Protein AF-A0A6A5A5Z6-F1 (afdb_monomer_lite)

Secondary structure (DSSP, 8-state):
---HHHHHHHHHHHHHHHHHTT-HHHHHHHHHHHHHH-GGG--HHHHHHHHHHHHHHTTSHHHHHHHHHHHHH--S-HHHHHHHHGGGHHHHHT-SSHHHHHHHHHHHHHHGGGS-HHHHHHHHSSTTSGGGGGGT-HHHHHHHHHHHHHT--TTSHHHHHHHHHHTT-SSHHHHHHHHHHHHHHS-SSHHHHHHHHHTTT--GGGHHHHHHHHHHHHHHHHTTGGGS-HHHHHHHHHHHHHHHHHTTT-HHHHHHHHHHHHHHHHH-SS--PPPPHHHHHHHHHHHT-HHHHHHHHHHHHHH---HHHHHHHHHHHHHHHHHHT-HHHHHHHHHHH--SHHHHHHHHHHHTT-HHHHHHHHHHHHHHHTT-TTSS--HHHHHHHHHHHHHHHHHTT-HHHHHTT--GGGTTTPPTTHHHHHHHHHHHHHHHHT-HHHHHHHHTTTTS--HHHHHHHHHHHHH-HHHHHHHHHHTT-HHHHHHHHHHHHHHHHHHHHHS-HHHHHHHHHHHHHHHHHHHHHHHHHTTT-S-THHHHHHHTT----TTTS-HHHHHHHHHHHHHHHHHHHHHS-GGGTTT--HHHHHHTT-----SSS-----S--SSS---------

InterPro domains:
  IPR016024 Armadillo-type fold [SSF48371] (67-323)
  IPR045581 DNA-dependent protein kinase catalytic subunit, CC5 [PF19704] (20-223)

pLDDT: mean 75.98, std 14.39, range [22.41, 92.81]

Sequence (617 aa):
MPASTAFESGIDNCLQSFFQLDKPDRFLTCLKQLATHFPAIVSGSMLNRLASILPRILIQDTLSLHLLDIVHACHVDATTLFRVVRPHLPRLLSHHNPAVTLRLLDVLQKWWPHLTVDMHQVLLHGDAAVTVAFESSEPCRMKVLDFLLATTKGDVPNVQRIVLKALTDANADVRGKVASFWEAHLPSSCDDRLLALFGQLYHQETTDEWVRYAPTLWLSLSAVLPTLPSSIQTQVFGHFETLLESAQHNTLVVAALHQAYIGLLCQSKSSVTLLSPDIVGTSSISSRNLVTGQRILEELLIHSKDANVSTHAWNQLHHVLQMVENEPYLLALATRETTVPETSLAVEAQLKGDLVAALQHYKAAEAKYASMDKANVTILERQRWKSEQFHCLATLNRWDTLLDDVHPDRLWDQHEPFLEKHTKYFLEASIAIQDTSLLREFIDPILQPTRQQDTKLQYLVTRFPDLIACANMQLLQWSHAQAAVDEFYATCLHQWSSMPASHRLRQLQRLPNMVFLDDVLDVIKTHGGGATSSCVEKWKPIVPLVHQDSLDAWSTYHLIRNVGYESLVTATDEMKYGGRSIAQDMASIRVHVRGTCSCVLFPYSGLLGFDVWCGGG

Foldseek 3Di:
DPDPPVVLVVVVVVLVVCLVVVNLPVSLVSLLVCCQVPQANCDPVVLVSCLVCVVVQLVDPVSLLSVLSSLQSHPDQLQVSCVSCLVVQLVQLQDQDVVSNLSVLSSCLVNVVRYDPVSVCSCQDDSNHLLSNCVRDDVSVVSSCVSLLVVPPLVRLSSLVSLLVQCQDPDPVSNVVSVVSCVVVFDPDLLSNLVCLLPSNDDLVCLVSSLVVVLVSLVVSLVCLLVDDPVSLVSNLVSLLVCLVSCLQALSNLLSSLVSVLVSLVVDDADHDQHQLVSLLQSCQNNVVLVSSLSSLVSQCVHDPDPVSVLSSLLSNLQSVVVLVVLVVNLVSQCVNDPDPLSNQLSVCVVVVNLVSNLVSLVVVCVVCVVPPPDPQDPSNNLVSLLSNLVSCVLQVVLVVLLVVDDLVCLVVDGPPSSLRNVVSPLLSCLQVLVLPRLCVNVVVLPDDDPVSVVVLVVCLVRPLLSQLLSCLSNVVLVSSVVSLVVCVVCLVVCCVSHDPSVVVVSVLCPLLSVLSVVLSVCLVVLNPDPCVVVVVVNVVDADDPPPDDSVSRSSSLSSVVSSLVSSQVSHDCVVPPNDRSVVVVVVVDPDPDDDDDGPPDPPVPPDDDDDDDDDD

Organism: Aphanomyces astaci (NCBI:txid112090)

Structure (mmCIF, N/CA/C/O backbone):
data_AF-A0A6A5A5Z6-F1
#
_entry.id   AF-A0A6A5A5Z6-F1
#
loop_
_atom_site.group_PDB
_atom_site.id
_atom_site.type_symbol
_atom_site.label_atom_id
_atom_site.label_alt_id
_atom_site.label_comp_id
_atom_site.label_asym_id
_atom_site.label_entity_id
_atom_site.label_seq_id
_atom_site.pdbx_PDB_ins_code
_atom_site.Cartn_x
_atom_site.Cartn_y
_atom_site.Cartn_z
_atom_site.occupancy
_atom_site.B_iso_or_equiv
_atom_site.auth_seq_id
_atom_site.auth_comp_id
_atom_site.auth_asym_id
_atom_site.auth_atom_id
_atom_site.pdbx_PDB_model_num
ATOM 1 N N . MET A 1 1 ? 39.205 9.673 -63.929 1.00 34.69 1 MET A N 1
ATOM 2 C CA . MET A 1 1 ? 37.934 9.917 -64.643 1.00 34.69 1 MET A CA 1
ATOM 3 C C . MET A 1 1 ? 37.018 10.733 -63.739 1.00 34.69 1 MET A C 1
ATOM 5 O O . MET A 1 1 ? 36.724 10.245 -62.656 1.00 34.69 1 MET A O 1
ATOM 9 N N . PRO A 1 2 ? 36.628 11.964 -64.113 1.00 38.00 2 PRO A N 1
ATOM 10 C CA . PRO A 1 2 ? 35.774 12.832 -63.309 1.00 38.00 2 PRO A CA 1
ATOM 11 C C . PRO A 1 2 ? 34.322 12.717 -63.799 1.00 38.00 2 PRO A C 1
ATOM 13 O O . PRO A 1 2 ? 33.946 13.349 -64.780 1.00 38.00 2 PRO A O 1
ATOM 16 N N . ALA A 1 3 ? 33.522 11.869 -63.154 1.00 43.34 3 ALA A N 1
ATOM 17 C CA . ALA A 1 3 ? 32.098 11.700 -63.469 1.00 43.34 3 ALA A CA 1
ATOM 18 C C . ALA A 1 3 ? 31.182 11.768 -62.228 1.00 43.34 3 ALA A C 1
ATOM 20 O O . ALA A 1 3 ? 29.986 11.533 -62.355 1.00 43.34 3 ALA A O 1
ATOM 21 N N . SER A 1 4 ? 31.699 12.089 -61.031 1.00 54.69 4 SER A N 1
ATOM 22 C CA . SER A 1 4 ? 30.910 11.940 -59.794 1.00 54.69 4 SER A CA 1
ATOM 23 C C . SER A 1 4 ? 29.992 13.129 -59.469 1.00 54.69 4 SER A C 1
ATOM 25 O O . SER A 1 4 ? 28.886 12.920 -58.990 1.00 54.69 4 SER A O 1
ATOM 27 N N . THR 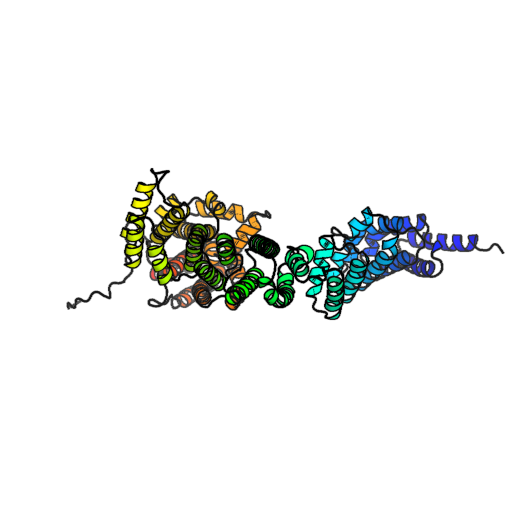A 1 5 ? 30.349 14.372 -59.811 1.00 58.94 5 THR A N 1
ATOM 28 C CA . THR A 1 5 ? 29.618 15.558 -59.307 1.00 58.94 5 THR A CA 1
ATOM 29 C C . THR A 1 5 ? 28.295 15.864 -60.026 1.00 58.94 5 THR A C 1
ATOM 31 O O . THR A 1 5 ? 27.352 16.365 -59.412 1.00 58.94 5 THR A O 1
ATOM 34 N N . ALA A 1 6 ? 28.179 15.561 -61.324 1.00 66.38 6 ALA A N 1
ATOM 35 C CA . ALA A 1 6 ? 26.956 15.813 -62.101 1.00 66.38 6 ALA A CA 1
ATOM 36 C C . ALA A 1 6 ? 25.832 14.809 -61.784 1.00 66.38 6 ALA A C 1
ATOM 38 O O . ALA A 1 6 ? 24.654 15.157 -61.794 1.00 66.38 6 ALA A O 1
ATOM 39 N N . PHE A 1 7 ? 26.200 13.563 -61.479 1.00 74.50 7 PHE A N 1
ATOM 40 C CA . PHE A 1 7 ? 25.252 12.525 -61.086 1.00 74.50 7 PHE A CA 1
ATOM 41 C C . PHE A 1 7 ? 24.758 12.730 -59.648 1.00 74.50 7 PHE A C 1
ATOM 43 O O . PHE A 1 7 ? 23.553 12.694 -59.410 1.00 74.50 7 PHE A O 1
ATOM 50 N N . GLU A 1 8 ? 25.664 13.042 -58.715 1.00 71.94 8 GLU A N 1
ATOM 51 C CA . GLU A 1 8 ? 25.327 13.377 -57.322 1.00 71.94 8 GLU A CA 1
ATOM 52 C C . GLU A 1 8 ? 24.385 14.589 -57.243 1.00 71.94 8 GLU A C 1
ATOM 54 O O . GLU A 1 8 ? 23.327 14.513 -56.620 1.00 71.94 8 GLU A O 1
ATOM 59 N N . SER A 1 9 ? 24.692 15.671 -57.967 1.00 73.44 9 SER A N 1
ATOM 60 C CA . SER A 1 9 ? 23.818 16.855 -58.024 1.00 73.44 9 SER A CA 1
ATOM 61 C C . SER A 1 9 ? 22.462 16.581 -58.690 1.00 73.44 9 SER A C 1
ATOM 63 O O . SER A 1 9 ? 21.449 17.155 -58.285 1.00 73.44 9 SER A O 1
ATOM 65 N N . GLY A 1 10 ? 22.403 15.675 -59.672 1.00 77.44 10 GLY A N 1
ATOM 66 C CA . GLY A 1 10 ? 21.148 15.207 -60.266 1.00 77.44 10 GLY A CA 1
ATOM 67 C C . GLY A 1 10 ? 20.265 14.442 -59.273 1.00 77.44 10 GLY A C 1
ATOM 68 O O . GLY A 1 10 ? 19.056 14.679 -59.215 1.00 77.44 10 GLY A O 1
ATOM 69 N N . ILE A 1 11 ? 20.866 13.568 -58.459 1.00 79.69 11 ILE A N 1
ATOM 70 C CA . ILE A 1 11 ? 20.167 12.830 -57.397 1.00 79.69 11 ILE A CA 1
ATOM 71 C C . ILE A 1 11 ? 19.666 13.787 -56.315 1.00 79.69 11 ILE A C 1
ATOM 73 O O . ILE A 1 11 ? 18.495 13.707 -55.937 1.00 79.69 11 ILE A O 1
ATOM 77 N N . ASP A 1 12 ? 20.506 14.719 -55.863 1.00 77.62 12 ASP A N 1
ATOM 78 C CA . ASP A 1 12 ? 20.111 15.722 -54.877 1.00 77.62 12 ASP A CA 1
ATOM 79 C C . ASP A 1 12 ? 18.915 16.530 -55.380 1.00 77.62 12 ASP A C 1
ATOM 81 O O . ASP A 1 12 ? 17.903 16.608 -54.689 1.00 77.62 12 ASP A O 1
ATOM 85 N N . ASN A 1 13 ? 18.950 17.042 -56.614 1.00 78.31 13 ASN A N 1
ATOM 86 C CA . ASN A 1 13 ? 17.828 17.779 -57.205 1.00 78.31 13 ASN A CA 1
ATOM 87 C C . ASN A 1 13 ? 16.533 16.948 -57.266 1.00 78.31 13 ASN A C 1
ATOM 89 O O . ASN A 1 13 ? 15.445 17.470 -57.008 1.00 78.31 13 ASN A O 1
ATOM 93 N N . CYS A 1 14 ? 16.633 15.645 -57.542 1.00 80.25 14 CYS A N 1
ATOM 94 C CA . CYS A 1 14 ? 15.486 14.739 -57.532 1.00 80.25 14 CYS A CA 1
ATOM 95 C C . CYS A 1 14 ? 14.907 14.569 -56.116 1.00 80.25 14 CYS A C 1
ATOM 97 O O . CYS A 1 14 ? 13.699 14.730 -55.918 1.00 80.25 14 CYS A O 1
ATOM 99 N N . LEU A 1 15 ? 15.758 14.352 -55.109 1.00 79.88 15 LEU A N 1
ATOM 100 C CA . LEU A 1 15 ? 15.352 14.293 -53.701 1.00 79.88 15 LEU A CA 1
ATOM 101 C C . LEU A 1 15 ? 14.712 15.610 -53.237 1.00 79.88 15 LEU A C 1
ATOM 103 O O . LEU A 1 15 ? 13.686 15.596 -52.554 1.00 79.88 15 LEU A O 1
ATOM 107 N N . GLN A 1 16 ? 15.257 16.755 -53.661 1.00 79.56 16 GLN A N 1
ATOM 108 C CA . GLN A 1 16 ? 14.669 18.062 -53.372 1.00 79.56 16 GLN A CA 1
ATOM 109 C C . GLN A 1 16 ? 13.277 18.219 -53.994 1.00 79.56 16 GLN A C 1
ATOM 111 O O . GLN A 1 16 ? 12.382 18.744 -53.333 1.00 79.56 16 GLN A O 1
ATOM 116 N N . SER A 1 17 ? 13.070 17.729 -55.220 1.00 79.06 17 SER A N 1
ATOM 117 C CA . SER A 1 17 ? 11.759 17.773 -55.879 1.00 79.06 17 SER A CA 1
ATOM 118 C C . SER A 1 17 ? 10.710 16.933 -55.140 1.00 79.06 17 SER A C 1
ATOM 120 O O . SER A 1 17 ? 9.582 17.382 -54.950 1.00 79.06 17 SER A O 1
ATOM 122 N N . PHE A 1 18 ? 11.079 15.750 -54.631 1.00 79.31 18 PHE A N 1
ATOM 123 C CA . PHE A 1 18 ? 10.162 14.921 -53.842 1.00 79.31 18 PHE A CA 1
ATOM 124 C C . PHE A 1 18 ? 9.795 15.558 -52.502 1.00 79.31 18 PHE A C 1
ATOM 126 O O . PHE A 1 18 ? 8.648 15.438 -52.071 1.00 79.31 18 PHE A O 1
ATOM 133 N N . PHE A 1 19 ? 10.735 16.274 -51.883 1.00 76.12 19 PHE A N 1
ATOM 134 C CA . PHE A 1 19 ? 10.476 17.051 -50.674 1.00 76.12 19 PHE A CA 1
ATOM 135 C C . PHE A 1 19 ? 9.519 18.228 -50.938 1.00 76.12 19 PHE A C 1
ATOM 137 O O . PHE A 1 19 ? 8.579 18.440 -50.180 1.00 76.12 19 PHE A O 1
ATOM 144 N N . GLN A 1 20 ? 9.709 18.965 -52.039 1.00 74.19 20 GLN A N 1
ATOM 145 C CA . GLN A 1 20 ? 8.858 20.107 -52.413 1.00 74.19 20 GLN A CA 1
ATOM 146 C C . GLN A 1 20 ? 7.424 19.709 -52.788 1.00 74.19 20 GLN A C 1
ATOM 148 O O . GLN A 1 20 ? 6.509 20.514 -52.651 1.00 74.19 20 GLN A O 1
ATOM 153 N N . LEU A 1 21 ? 7.221 18.470 -53.240 1.00 73.38 21 LEU A N 1
ATOM 154 C CA . LEU A 1 21 ? 5.906 17.926 -53.587 1.00 73.38 21 LEU A CA 1
ATOM 155 C C . LEU A 1 21 ? 5.114 17.394 -52.373 1.00 73.38 21 LEU A C 1
ATOM 157 O O . LEU A 1 21 ? 4.084 16.758 -52.585 1.00 73.38 21 LEU A O 1
ATOM 161 N N . ASP A 1 22 ? 5.597 17.610 -51.141 1.00 70.00 22 ASP A N 1
ATOM 162 C CA . ASP A 1 22 ? 5.012 17.135 -49.869 1.00 70.00 22 ASP A CA 1
ATOM 163 C C . ASP A 1 22 ? 4.700 15.624 -49.876 1.00 70.00 22 ASP A C 1
ATOM 165 O O . ASP A 1 22 ? 3.673 15.159 -49.386 1.00 70.00 22 ASP A O 1
ATOM 169 N N . LYS A 1 23 ? 5.599 14.829 -50.480 1.00 75.81 23 LYS A N 1
ATOM 170 C CA . LYS A 1 23 ? 5.520 13.357 -50.532 1.00 75.81 23 LYS A CA 1
ATOM 171 C C . LYS A 1 23 ? 6.617 12.734 -49.659 1.00 75.81 23 LYS A C 1
ATOM 173 O O . LYS A 1 23 ? 7.585 12.192 -50.211 1.00 75.81 23 LYS A O 1
ATOM 178 N N . PRO A 1 24 ? 6.490 12.792 -48.317 1.00 75.50 24 PRO A N 1
ATOM 179 C CA . PRO A 1 24 ? 7.527 12.323 -47.395 1.00 75.50 24 PRO A CA 1
ATOM 180 C C . PRO A 1 24 ? 7.873 10.841 -47.602 1.00 75.50 24 PRO A C 1
ATOM 182 O O . PRO A 1 24 ? 9.040 10.474 -47.500 1.00 75.50 24 PRO A O 1
ATOM 185 N N . ASP A 1 25 ? 6.908 10.010 -48.001 1.00 80.69 25 ASP A N 1
ATOM 186 C CA . ASP A 1 25 ? 7.094 8.564 -48.185 1.00 80.69 25 ASP A CA 1
ATOM 187 C C . ASP A 1 25 ? 8.090 8.232 -49.297 1.00 80.69 25 ASP A C 1
ATOM 189 O O . ASP A 1 25 ? 8.999 7.416 -49.124 1.00 80.69 25 ASP A O 1
ATOM 193 N N . ARG A 1 26 ? 7.932 8.883 -50.457 1.00 82.62 26 ARG A N 1
ATOM 194 C CA . ARG A 1 26 ? 8.801 8.669 -51.624 1.00 82.62 26 ARG A CA 1
ATOM 195 C C . ARG A 1 26 ? 10.190 9.225 -51.363 1.00 82.62 26 ARG A C 1
ATOM 197 O O . ARG A 1 26 ? 11.176 8.574 -51.689 1.00 82.62 26 ARG A O 1
ATOM 204 N N . PHE A 1 27 ? 10.250 10.398 -50.736 1.00 84.94 27 PHE A N 1
ATOM 205 C CA . PHE A 1 27 ? 11.502 11.015 -50.327 1.00 84.94 27 PHE A CA 1
ATOM 206 C C . PHE A 1 27 ? 12.292 10.105 -49.373 1.00 84.94 27 PHE A C 1
ATOM 208 O O . PHE A 1 27 ? 13.436 9.769 -49.672 1.00 84.94 27 PHE A O 1
ATOM 215 N N . LEU A 1 28 ? 11.675 9.632 -48.283 1.00 84.62 28 LEU A N 1
ATOM 216 C CA . LEU A 1 28 ? 12.331 8.763 -47.302 1.00 84.62 28 LEU A CA 1
ATOM 217 C C . LEU A 1 28 ? 12.716 7.400 -47.870 1.00 84.62 28 LEU A C 1
ATOM 219 O O . LEU A 1 28 ? 13.795 6.901 -47.573 1.00 84.62 28 LEU A O 1
ATOM 223 N N . THR A 1 29 ? 11.859 6.792 -48.690 1.00 85.75 29 THR A N 1
ATOM 224 C CA . THR A 1 29 ? 12.148 5.473 -49.269 1.00 85.75 29 THR A CA 1
ATOM 225 C C . THR A 1 29 ? 13.350 5.544 -50.210 1.00 85.75 29 THR A C 1
ATOM 227 O O . THR A 1 29 ? 14.257 4.719 -50.104 1.00 85.75 29 THR A O 1
ATOM 230 N N . CYS A 1 30 ? 13.406 6.556 -51.081 1.00 84.00 30 CYS A N 1
ATOM 231 C CA . CYS A 1 30 ? 14.556 6.780 -51.956 1.00 84.00 30 CYS A CA 1
ATOM 232 C C . CYS A 1 30 ? 15.814 7.118 -51.149 1.00 84.00 30 CYS A C 1
ATOM 234 O O . CYS A 1 30 ? 16.873 6.545 -51.397 1.00 84.00 30 CYS A O 1
ATOM 236 N N . LEU A 1 31 ? 15.698 8.003 -50.154 1.00 84.81 31 LEU A N 1
ATOM 237 C CA . LEU A 1 31 ? 16.828 8.396 -49.319 1.00 84.81 31 LEU A CA 1
ATOM 238 C C . LEU A 1 31 ? 17.382 7.219 -48.508 1.00 84.81 31 LEU A C 1
ATOM 240 O O . LEU A 1 31 ? 18.595 7.102 -48.396 1.00 84.81 31 LEU A O 1
ATOM 244 N N . LYS A 1 32 ? 16.533 6.314 -48.007 1.00 86.62 32 LYS A N 1
ATOM 245 C CA . LYS A 1 32 ? 16.959 5.071 -47.347 1.00 86.62 32 LYS A CA 1
ATOM 246 C C . LYS A 1 32 ? 17.814 4.212 -48.270 1.00 86.62 32 LYS A C 1
ATOM 248 O O . LYS A 1 32 ? 18.922 3.857 -47.890 1.00 86.62 32 LYS A O 1
ATOM 253 N N . GLN A 1 33 ? 17.314 3.902 -49.467 1.00 86.06 33 GLN A N 1
ATOM 254 C CA . GLN A 1 33 ? 18.029 3.050 -50.427 1.00 86.06 33 GLN A CA 1
ATOM 255 C C . GLN A 1 33 ? 19.358 3.675 -50.869 1.00 86.06 33 GLN A C 1
ATOM 257 O O . GLN A 1 33 ? 20.347 2.978 -51.084 1.00 86.06 33 GLN A O 1
ATOM 262 N N . LEU A 1 34 ? 19.404 5.003 -50.980 1.00 84.62 34 LEU A N 1
ATOM 263 C CA . LEU A 1 34 ? 20.636 5.716 -51.297 1.00 84.62 34 LEU A CA 1
ATOM 264 C C . LEU A 1 34 ? 21.600 5.727 -50.108 1.00 84.62 34 LEU A C 1
ATOM 266 O O . LEU A 1 34 ? 22.771 5.411 -50.282 1.00 84.62 34 LEU A O 1
ATOM 270 N N . ALA A 1 35 ? 21.122 6.015 -48.897 1.00 84.25 35 ALA A N 1
ATOM 271 C CA . ALA A 1 35 ? 21.946 6.076 -47.693 1.00 84.25 35 ALA A CA 1
ATOM 272 C C . ALA A 1 35 ? 22.563 4.718 -47.319 1.00 84.25 35 ALA A C 1
ATOM 274 O O . ALA A 1 35 ? 23.659 4.693 -46.769 1.00 84.25 35 ALA A O 1
ATOM 275 N N . THR A 1 36 ? 21.912 3.593 -47.640 1.00 82.44 36 THR A N 1
ATOM 276 C CA . THR A 1 36 ? 22.472 2.251 -47.398 1.00 82.44 36 THR A CA 1
ATOM 277 C C . THR A 1 36 ? 23.678 1.929 -48.278 1.00 82.44 36 THR A C 1
ATOM 279 O O . THR A 1 36 ? 24.550 1.178 -47.850 1.00 82.44 36 THR A O 1
ATOM 282 N N . HIS A 1 37 ? 23.748 2.484 -49.493 1.00 83.56 37 HIS A N 1
ATOM 283 C CA . HIS A 1 37 ? 24.842 2.231 -50.440 1.00 83.56 37 HIS A CA 1
ATOM 284 C C . HIS A 1 37 ? 25.853 3.381 -50.526 1.00 83.56 37 HIS A C 1
ATOM 286 O O . HIS A 1 37 ? 27.025 3.151 -50.813 1.00 83.56 37 HIS A O 1
ATOM 292 N N . PHE A 1 38 ? 25.415 4.611 -50.261 1.00 83.06 38 PHE A N 1
ATOM 293 C CA . PHE A 1 38 ? 26.230 5.820 -50.293 1.00 83.06 38 PHE A CA 1
ATOM 294 C C . PHE A 1 38 ? 25.872 6.743 -49.111 1.00 83.06 38 PHE A C 1
ATOM 296 O O . PHE A 1 38 ? 25.134 7.719 -49.269 1.00 83.06 38 PHE A O 1
ATOM 303 N N . PRO A 1 39 ? 26.397 6.472 -47.900 1.00 79.38 39 PRO A N 1
ATOM 304 C CA . PRO A 1 39 ? 25.975 7.185 -46.694 1.00 79.38 39 PRO A CA 1
ATOM 305 C C . PRO A 1 39 ? 26.390 8.663 -46.643 1.00 79.38 39 PRO A C 1
ATOM 307 O O . PRO A 1 39 ? 25.839 9.429 -45.853 1.00 79.38 39 PRO A O 1
ATOM 310 N N . ALA A 1 40 ? 27.338 9.080 -47.492 1.00 79.19 40 ALA A N 1
ATOM 311 C CA . ALA A 1 40 ? 27.779 10.469 -47.627 1.00 79.19 40 ALA A CA 1
ATOM 312 C C . ALA A 1 40 ? 26.714 11.396 -48.251 1.00 79.19 40 ALA A C 1
ATOM 314 O O . ALA A 1 40 ? 26.849 12.615 -48.166 1.00 79.19 40 ALA A O 1
ATOM 315 N N . ILE A 1 41 ? 25.634 10.841 -48.822 1.00 79.00 41 ILE A N 1
ATOM 316 C CA . ILE A 1 41 ? 24.512 11.623 -49.367 1.00 79.00 41 ILE A CA 1
ATOM 317 C C . ILE A 1 41 ? 23.749 12.410 -48.293 1.00 79.00 41 ILE A C 1
ATOM 319 O O . ILE A 1 41 ? 23.132 13.439 -48.572 1.00 79.00 41 ILE A O 1
ATOM 323 N N . VAL A 1 42 ? 23.790 11.945 -47.041 1.00 79.06 42 VAL A N 1
ATOM 324 C CA . VAL A 1 42 ? 23.137 12.618 -45.915 1.00 79.06 42 VAL A CA 1
ATOM 325 C C . VAL A 1 42 ? 24.036 13.758 -45.435 1.00 79.06 42 VAL A C 1
ATOM 327 O O . VAL A 1 42 ? 24.767 13.643 -44.455 1.00 79.06 42 VAL A O 1
ATOM 330 N N . SER A 1 43 ? 23.993 14.873 -46.159 1.00 78.44 43 SER A N 1
ATOM 331 C CA . SER A 1 43 ? 24.678 16.113 -45.792 1.00 78.44 43 SER A CA 1
ATOM 332 C C . SER A 1 43 ? 23.911 16.893 -44.711 1.00 78.44 43 SER A C 1
ATOM 334 O O . SER A 1 43 ? 22.738 16.629 -44.434 1.00 78.44 43 SER A O 1
ATOM 336 N N . GLY A 1 44 ? 24.543 17.909 -44.111 1.00 75.81 44 GLY A N 1
ATOM 337 C CA . GLY A 1 44 ? 23.898 18.754 -43.093 1.00 75.81 44 GLY A CA 1
ATOM 338 C C . GLY A 1 44 ? 22.618 19.451 -43.582 1.00 75.81 44 GLY A C 1
ATOM 339 O O . GLY A 1 44 ? 21.670 19.622 -42.817 1.00 75.81 44 GLY A O 1
ATOM 340 N N . SER A 1 45 ? 22.535 19.793 -44.872 1.00 77.88 45 SER A N 1
ATOM 341 C CA . SER A 1 45 ? 21.321 20.371 -45.464 1.00 77.88 45 SER A CA 1
ATOM 342 C C . SER A 1 45 ? 20.193 19.339 -45.595 1.00 77.88 45 SER A C 1
ATOM 344 O O . SER A 1 45 ? 19.034 19.667 -45.338 1.00 77.88 45 SER A O 1
ATOM 346 N N . MET A 1 46 ? 20.523 18.087 -45.930 1.00 80.94 46 MET A N 1
ATOM 347 C CA . MET A 1 46 ? 19.574 16.971 -45.981 1.00 80.94 46 MET A CA 1
ATOM 348 C C . MET A 1 46 ? 19.055 16.615 -44.582 1.00 80.94 46 MET A C 1
ATOM 350 O O . MET A 1 46 ? 17.869 16.355 -44.401 1.00 80.94 46 MET A O 1
ATOM 354 N N . LEU A 1 47 ? 19.923 16.685 -43.573 1.00 82.00 47 LEU A N 1
ATOM 355 C CA . LEU A 1 47 ? 19.581 16.457 -42.170 1.00 82.00 47 LEU A CA 1
ATOM 356 C C . LEU A 1 47 ? 18.638 17.536 -41.611 1.00 82.00 47 LEU A C 1
ATOM 358 O O . LEU A 1 47 ? 17.674 17.200 -40.928 1.00 82.00 47 LEU A O 1
ATOM 362 N N . ASN A 1 48 ? 18.825 18.808 -41.976 1.00 82.69 48 ASN A N 1
ATOM 363 C CA . ASN A 1 48 ? 17.877 19.878 -41.634 1.00 82.69 48 ASN A CA 1
ATOM 364 C C . ASN A 1 48 ? 16.506 19.683 -42.301 1.00 82.69 48 ASN A C 1
ATOM 366 O O . ASN A 1 48 ? 15.473 19.958 -41.690 1.00 82.69 48 ASN A O 1
ATOM 370 N N . ARG A 1 49 ? 16.482 19.185 -43.546 1.00 83.44 49 ARG A N 1
ATOM 371 C CA . ARG A 1 49 ? 15.231 18.822 -44.232 1.00 83.44 49 ARG A CA 1
ATOM 372 C C . ARG A 1 49 ? 14.543 17.644 -43.558 1.00 83.44 49 ARG A C 1
ATOM 374 O O . ARG A 1 49 ? 13.333 17.681 -43.415 1.00 83.44 49 ARG A O 1
ATOM 381 N N . LEU A 1 50 ? 15.292 16.631 -43.121 1.00 83.12 50 LEU A N 1
ATOM 382 C CA . LEU A 1 50 ? 14.744 15.526 -42.335 1.00 83.12 50 LEU A CA 1
ATOM 383 C C . LEU A 1 50 ? 14.156 16.032 -41.015 1.00 83.12 50 LEU A C 1
ATOM 385 O O . LEU A 1 50 ? 13.016 15.702 -40.705 1.00 83.12 50 LEU A O 1
ATOM 389 N N . ALA A 1 51 ? 14.886 16.882 -40.288 1.00 84.06 51 ALA A N 1
ATOM 390 C CA . ALA A 1 51 ? 14.452 17.442 -39.010 1.00 84.06 51 ALA A CA 1
ATOM 391 C C . ALA A 1 51 ? 13.102 18.177 -39.102 1.00 84.06 51 ALA A C 1
ATOM 393 O O . ALA A 1 51 ? 12.267 18.034 -38.212 1.00 84.06 51 ALA A O 1
ATOM 394 N N . SER A 1 52 ? 12.847 18.912 -40.191 1.00 84.81 52 SER A N 1
ATOM 395 C CA . SER A 1 52 ? 11.597 19.668 -40.358 1.00 84.81 52 SER A CA 1
ATOM 396 C C . SER A 1 52 ? 10.361 18.794 -40.605 1.00 84.81 52 SER A C 1
ATOM 398 O O . SER A 1 52 ? 9.242 19.234 -40.340 1.00 84.81 52 SER A O 1
ATOM 400 N N . ILE A 1 53 ? 10.543 17.553 -41.065 1.00 85.06 53 ILE A N 1
ATOM 401 C CA . ILE A 1 53 ? 9.448 16.614 -41.359 1.00 85.06 53 ILE A CA 1
ATOM 402 C C . ILE A 1 53 ? 9.267 15.529 -40.283 1.00 85.06 53 ILE A C 1
ATOM 404 O O . ILE A 1 53 ? 8.251 14.829 -40.299 1.00 85.06 53 ILE A O 1
ATOM 408 N N . LEU A 1 54 ? 10.186 15.427 -39.309 1.00 83.75 54 LEU A N 1
ATOM 409 C CA . LEU A 1 54 ? 10.149 14.431 -38.226 1.00 83.75 54 LEU A CA 1
ATOM 410 C C . LEU A 1 54 ? 8.793 14.334 -37.508 1.00 83.75 54 LEU A C 1
ATOM 412 O O . LEU A 1 54 ? 8.268 13.224 -37.424 1.00 83.75 54 LEU A O 1
ATOM 416 N N . PRO A 1 55 ? 8.152 15.430 -37.050 1.00 81.44 55 PRO A N 1
ATOM 417 C CA . PRO A 1 55 ? 6.905 15.315 -36.289 1.00 81.44 55 PRO A CA 1
ATOM 418 C C . PRO A 1 55 ? 5.768 14.630 -37.063 1.00 81.44 55 PRO A C 1
ATOM 420 O O . PRO A 1 55 ? 4.927 13.967 -36.454 1.00 81.44 55 PRO A O 1
ATOM 423 N N . ARG A 1 56 ? 5.757 14.781 -38.398 1.00 82.12 56 ARG A N 1
ATOM 424 C CA . ARG A 1 56 ? 4.756 14.195 -39.304 1.00 82.12 56 ARG A CA 1
ATOM 425 C C . ARG A 1 56 ? 5.047 12.721 -39.589 1.00 82.12 56 ARG A C 1
ATOM 427 O O . ARG A 1 56 ? 4.137 11.901 -39.591 1.00 82.12 56 ARG A O 1
ATOM 434 N N . ILE A 1 57 ? 6.318 12.389 -39.801 1.00 83.69 57 ILE A N 1
ATOM 435 C CA . ILE A 1 57 ? 6.782 11.038 -40.146 1.00 83.69 57 ILE A CA 1
ATOM 436 C C . ILE A 1 57 ? 6.664 10.067 -38.978 1.00 83.69 57 ILE A C 1
ATOM 438 O O . ILE A 1 57 ? 6.275 8.920 -39.172 1.00 83.69 57 ILE A O 1
ATOM 442 N N . LEU A 1 58 ? 6.945 10.540 -37.765 1.00 81.19 58 LEU A N 1
ATOM 443 C CA . LEU A 1 58 ? 6.964 9.721 -36.551 1.00 81.19 58 LEU A CA 1
ATOM 444 C C . LEU A 1 58 ? 5.574 9.220 -36.108 1.00 81.19 58 LEU A C 1
ATOM 446 O O . LEU A 1 58 ? 5.445 8.585 -35.065 1.00 81.19 58 LEU A O 1
ATOM 450 N N . ILE A 1 59 ? 4.514 9.556 -36.855 1.00 79.56 59 ILE A N 1
ATOM 451 C CA . ILE A 1 59 ? 3.162 8.990 -36.699 1.00 79.56 59 ILE A CA 1
ATOM 452 C C . ILE A 1 59 ? 3.053 7.636 -37.408 1.00 79.56 59 ILE A C 1
ATOM 454 O O . ILE A 1 59 ? 2.231 6.815 -37.021 1.00 79.56 59 ILE A O 1
ATOM 458 N N . GLN A 1 60 ? 3.861 7.404 -38.443 1.00 84.50 60 GLN A N 1
ATOM 459 C CA . GLN A 1 60 ? 3.758 6.223 -39.288 1.00 84.50 60 GLN A CA 1
ATOM 460 C C . GLN A 1 60 ? 4.917 5.259 -39.021 1.00 84.50 60 GLN A C 1
ATOM 462 O O . GLN A 1 60 ? 6.089 5.624 -39.146 1.00 84.50 60 GLN A O 1
ATOM 467 N N . ASP A 1 61 ? 4.590 4.004 -38.719 1.00 85.94 61 ASP A N 1
ATOM 468 C CA . ASP A 1 61 ? 5.546 2.939 -38.398 1.00 85.94 61 ASP A CA 1
ATOM 469 C C . ASP A 1 61 ? 6.627 2.752 -39.472 1.00 85.94 61 ASP A C 1
ATOM 471 O O . ASP A 1 61 ? 7.824 2.735 -39.182 1.00 85.94 61 ASP A O 1
ATOM 475 N N . THR A 1 62 ? 6.212 2.633 -40.735 1.00 86.19 62 THR A N 1
ATOM 476 C CA . THR A 1 62 ? 7.104 2.343 -41.868 1.00 86.19 62 THR A CA 1
ATOM 477 C C . THR A 1 62 ? 8.093 3.475 -42.113 1.00 86.19 62 THR A C 1
ATOM 479 O O . THR A 1 62 ? 9.284 3.235 -42.318 1.00 86.19 62 THR A O 1
ATOM 482 N N . LEU A 1 63 ? 7.623 4.720 -42.047 1.00 86.00 63 LEU A N 1
ATOM 483 C CA . LEU A 1 63 ? 8.466 5.894 -42.233 1.00 86.00 63 LEU A CA 1
ATOM 484 C C . LEU A 1 63 ? 9.407 6.114 -41.049 1.00 86.00 63 LEU A C 1
ATOM 486 O O . LEU A 1 63 ? 10.549 6.523 -41.252 1.00 86.00 63 LEU A O 1
ATOM 490 N N . SER A 1 64 ? 8.955 5.802 -39.833 1.00 87.25 64 SER A N 1
ATOM 491 C CA . SER A 1 64 ? 9.794 5.834 -38.632 1.00 87.25 64 SER A CA 1
ATOM 492 C C . SER A 1 64 ? 10.946 4.832 -38.745 1.00 87.25 64 SER A C 1
ATOM 494 O O . SER A 1 64 ? 12.094 5.187 -38.490 1.00 87.25 64 SER A O 1
ATOM 496 N N . LEU A 1 65 ? 10.679 3.611 -39.225 1.00 87.00 65 LEU A N 1
ATOM 497 C CA . LEU A 1 65 ? 11.725 2.624 -39.520 1.00 87.00 65 LEU A CA 1
ATOM 498 C C . LEU A 1 65 ? 12.683 3.108 -40.612 1.00 87.00 65 LEU A C 1
ATOM 500 O O . LEU A 1 65 ? 13.896 2.986 -40.463 1.00 87.00 65 LEU A O 1
ATOM 504 N N . HIS A 1 66 ? 12.160 3.694 -41.693 1.00 87.69 66 HIS A N 1
ATOM 505 C CA . HIS A 1 66 ? 12.995 4.228 -42.770 1.00 87.69 66 HIS A CA 1
ATOM 506 C C . HIS A 1 66 ? 13.919 5.344 -42.294 1.00 87.69 66 HIS A C 1
ATOM 508 O O . HIS A 1 66 ? 15.095 5.358 -42.650 1.00 87.69 66 HIS A O 1
ATOM 514 N N . LEU A 1 67 ? 13.406 6.247 -41.460 1.00 88.81 67 LEU A N 1
ATOM 515 C CA . LEU A 1 67 ? 14.207 7.273 -40.813 1.00 88.81 67 LEU A CA 1
ATOM 516 C C . LEU A 1 67 ? 15.325 6.646 -39.974 1.00 88.81 67 LEU A C 1
ATOM 518 O O . LEU A 1 67 ? 16.483 7.021 -40.140 1.00 88.81 67 LEU A O 1
ATOM 522 N N . LEU A 1 68 ? 14.997 5.698 -39.093 1.00 88.31 68 LEU A N 1
ATOM 523 C CA . LEU A 1 68 ? 15.986 5.055 -38.228 1.00 88.31 68 LEU A CA 1
ATOM 524 C C . LEU A 1 68 ? 17.048 4.299 -39.038 1.00 88.31 68 LEU A C 1
ATOM 526 O O . LEU A 1 68 ? 18.217 4.338 -38.672 1.00 88.31 68 LEU A O 1
ATOM 530 N N . ASP A 1 69 ? 16.686 3.689 -40.168 1.00 87.75 69 ASP A N 1
ATOM 531 C CA . ASP A 1 69 ? 17.637 3.061 -41.092 1.00 87.75 69 ASP A CA 1
ATOM 532 C C . ASP A 1 69 ? 18.597 4.071 -41.736 1.00 87.75 69 ASP A C 1
ATOM 534 O O . ASP A 1 69 ? 19.803 3.823 -41.786 1.00 87.75 69 ASP A O 1
ATOM 538 N N . ILE A 1 70 ? 18.087 5.220 -42.195 1.00 86.75 70 ILE A N 1
ATOM 539 C CA . ILE A 1 70 ? 18.907 6.306 -42.762 1.00 86.75 70 ILE A CA 1
ATOM 540 C C . ILE A 1 70 ? 19.896 6.816 -41.712 1.00 86.75 70 ILE A C 1
ATOM 542 O O . ILE A 1 70 ? 21.095 6.941 -41.964 1.00 86.75 70 ILE A O 1
ATOM 546 N N . VAL A 1 71 ? 19.377 7.087 -40.519 1.00 86.94 71 VAL A N 1
ATOM 547 C CA . VAL A 1 71 ? 20.117 7.616 -39.375 1.00 86.94 71 VAL A CA 1
ATOM 548 C C . VAL A 1 71 ? 21.155 6.601 -38.874 1.00 86.94 71 VAL A C 1
ATOM 550 O O . VAL A 1 71 ? 22.267 6.983 -38.512 1.00 86.94 71 VAL A O 1
ATOM 553 N N . HIS A 1 72 ? 20.850 5.303 -38.932 1.00 86.38 72 HIS A N 1
ATOM 554 C CA . HIS A 1 72 ? 21.801 4.236 -38.633 1.00 86.38 72 HIS A CA 1
ATOM 555 C C . HIS A 1 72 ? 22.930 4.151 -39.668 1.00 86.38 72 HIS A C 1
ATOM 557 O O . HIS A 1 72 ? 24.079 3.913 -39.294 1.00 86.38 72 HIS A O 1
ATOM 563 N N . ALA A 1 73 ? 22.627 4.317 -40.958 1.00 85.00 73 ALA A N 1
ATOM 564 C CA . ALA A 1 73 ? 23.592 4.151 -42.044 1.00 85.00 73 ALA A CA 1
ATOM 565 C C . ALA A 1 73 ? 24.538 5.351 -42.217 1.00 85.00 73 ALA A C 1
ATOM 567 O O . ALA A 1 73 ? 25.686 5.158 -42.608 1.00 85.00 73 ALA A O 1
ATOM 568 N N . CYS A 1 74 ? 24.081 6.571 -41.920 1.00 83.94 74 CYS A N 1
ATOM 569 C CA . CYS A 1 74 ? 24.810 7.803 -42.232 1.00 83.94 74 CYS A CA 1
ATOM 570 C C . CYS A 1 74 ? 26.173 7.958 -41.513 1.00 83.94 74 CYS A C 1
ATOM 572 O O . CYS A 1 74 ? 26.409 7.401 -40.439 1.00 83.94 74 CYS A O 1
ATOM 574 N N . HIS A 1 75 ? 27.069 8.752 -42.119 1.00 81.25 75 HIS A N 1
ATOM 575 C CA . HIS A 1 75 ? 28.414 9.073 -41.599 1.00 81.25 75 HIS A CA 1
ATOM 576 C C . HIS A 1 75 ? 28.492 10.403 -40.828 1.00 81.25 75 HIS A C 1
ATOM 578 O O . HIS A 1 75 ? 29.583 10.874 -40.514 1.00 81.25 75 HIS A O 1
ATOM 584 N N . VAL A 1 76 ? 27.352 11.033 -40.543 1.00 81.88 76 VAL A N 1
ATOM 585 C CA . VAL A 1 76 ? 27.315 12.265 -39.746 1.00 81.88 76 VAL A CA 1
ATOM 586 C C . VAL A 1 76 ? 27.723 11.955 -38.300 1.00 81.88 76 VAL A C 1
ATOM 588 O O . VAL A 1 76 ? 27.460 10.864 -37.795 1.00 81.88 76 VAL A O 1
ATOM 591 N N . ASP A 1 77 ? 28.355 12.919 -37.628 1.00 85.62 77 ASP A N 1
ATOM 592 C CA . ASP A 1 77 ? 28.706 12.820 -36.209 1.00 85.62 77 ASP A CA 1
ATOM 593 C C . ASP A 1 77 ? 27.470 12.464 -35.355 1.00 85.62 77 ASP A C 1
ATOM 595 O O . ASP A 1 77 ? 26.417 13.112 -35.438 1.00 85.62 77 ASP A O 1
ATOM 599 N N . ALA A 1 78 ? 27.622 11.440 -34.510 1.00 85.38 78 ALA A N 1
ATOM 600 C CA . ALA A 1 78 ? 26.598 10.936 -33.601 1.00 85.38 78 ALA A CA 1
ATOM 601 C C . ALA A 1 78 ? 26.001 12.037 -32.711 1.00 85.38 78 ALA A C 1
ATOM 603 O O . ALA A 1 78 ? 24.798 12.039 -32.463 1.00 85.38 78 ALA A O 1
ATOM 604 N N . THR A 1 79 ? 26.801 13.015 -32.280 1.00 87.31 79 THR A N 1
ATOM 605 C CA . THR A 1 79 ? 26.331 14.135 -31.449 1.00 87.31 79 THR A CA 1
ATOM 606 C C . THR A 1 79 ? 25.355 15.046 -32.194 1.00 87.31 79 THR A C 1
ATOM 608 O O . THR A 1 79 ? 24.383 15.540 -31.615 1.00 87.31 79 THR A O 1
ATOM 611 N N . THR A 1 80 ? 25.576 15.248 -33.494 1.00 85.69 80 THR A N 1
ATOM 612 C CA . THR A 1 80 ? 24.715 16.074 -34.350 1.00 85.69 80 THR A CA 1
ATOM 613 C C . THR A 1 80 ? 23.406 15.351 -34.643 1.00 85.69 80 THR A C 1
ATOM 615 O O . THR A 1 80 ? 22.334 15.943 -34.520 1.00 85.69 80 THR A O 1
ATOM 618 N N . LEU A 1 81 ? 23.478 14.053 -34.947 1.00 86.25 81 LEU A N 1
ATOM 619 C CA . LEU A 1 81 ? 22.297 13.213 -35.152 1.00 86.25 81 LEU A CA 1
ATOM 620 C C . LEU A 1 81 ? 21.453 13.105 -33.878 1.00 86.25 81 LEU A C 1
ATOM 622 O O . LEU A 1 81 ? 20.232 13.267 -33.922 1.00 86.25 81 LEU A O 1
ATOM 626 N N . PHE A 1 82 ? 22.104 12.917 -32.729 1.00 87.94 82 PHE A N 1
ATOM 627 C CA . PHE A 1 82 ? 21.434 12.838 -31.439 1.00 87.94 82 PHE A CA 1
ATOM 628 C C . PHE A 1 82 ? 20.645 14.110 -31.129 1.00 87.94 82 PHE A C 1
ATOM 630 O O . PHE A 1 82 ? 19.500 14.022 -30.700 1.00 87.94 82 PHE A O 1
ATOM 637 N N . ARG A 1 83 ? 21.197 15.302 -31.395 1.00 87.00 83 ARG A N 1
ATOM 638 C CA . ARG A 1 83 ? 20.485 16.576 -31.167 1.00 87.00 83 ARG A CA 1
ATOM 639 C C . ARG A 1 83 ? 19.190 16.691 -31.971 1.00 87.00 83 ARG A C 1
ATOM 641 O O . ARG A 1 83 ? 18.231 17.263 -31.464 1.00 87.00 83 ARG A O 1
ATOM 648 N N . VAL A 1 84 ? 19.158 16.140 -33.184 1.00 86.12 84 VAL A N 1
ATOM 649 C CA . VAL A 1 84 ? 17.961 16.137 -34.036 1.00 86.12 84 VAL A CA 1
ATOM 650 C C . VAL A 1 84 ? 16.915 15.139 -33.544 1.00 86.12 84 VAL A C 1
ATOM 652 O O . VAL A 1 84 ? 15.726 15.444 -33.555 1.00 86.12 84 VAL A O 1
ATOM 655 N N . VAL A 1 85 ? 17.338 13.961 -33.081 1.00 87.06 85 VAL A N 1
ATOM 656 C CA . VAL A 1 85 ? 16.418 12.910 -32.614 1.00 87.06 85 VAL A CA 1
ATOM 657 C C . VAL A 1 85 ? 15.948 13.142 -31.173 1.00 87.06 85 VAL A C 1
ATOM 659 O O . VAL A 1 85 ? 14.828 12.767 -30.832 1.00 87.06 85 VAL A O 1
ATOM 662 N N . ARG A 1 86 ? 16.755 13.802 -30.331 1.00 88.38 86 ARG A N 1
ATOM 663 C CA . ARG A 1 86 ? 16.515 14.004 -28.890 1.00 88.38 86 ARG A CA 1
ATOM 664 C C . ARG A 1 86 ? 15.089 14.457 -28.536 1.00 88.38 86 ARG A C 1
ATOM 666 O O . ARG A 1 86 ? 14.512 13.829 -27.651 1.00 88.38 86 ARG A O 1
ATOM 673 N N . PRO A 1 87 ? 14.484 15.473 -29.188 1.00 88.06 87 PRO A N 1
ATOM 674 C CA . PRO A 1 87 ? 13.127 15.928 -28.855 1.00 88.06 87 PRO A CA 1
ATOM 675 C C . PRO A 1 87 ? 12.042 14.866 -29.081 1.00 88.06 87 PRO A C 1
ATOM 677 O O . PRO A 1 87 ? 10.934 14.984 -28.569 1.00 88.06 87 PRO A O 1
ATOM 680 N N . HIS A 1 88 ? 12.352 13.836 -29.866 1.00 88.44 88 HIS A N 1
ATOM 681 C CA . HIS A 1 88 ? 11.422 12.799 -30.291 1.00 88.44 88 HIS A CA 1
ATOM 682 C C . HIS A 1 88 ? 11.684 11.437 -29.635 1.00 88.44 88 HIS A C 1
ATOM 684 O O . HIS A 1 88 ? 10.912 10.504 -29.856 1.00 88.44 88 HIS A O 1
ATOM 690 N N . LEU A 1 89 ? 12.733 11.318 -28.812 1.00 88.06 89 LEU A N 1
ATOM 691 C CA . LEU A 1 89 ? 13.079 10.079 -28.112 1.00 88.06 89 LEU A CA 1
ATOM 692 C C . LEU A 1 89 ? 11.940 9.528 -27.242 1.00 88.06 89 LEU A C 1
ATOM 694 O O . LEU A 1 89 ? 11.651 8.344 -27.406 1.00 88.06 89 LEU A O 1
ATOM 698 N N . PRO A 1 90 ? 11.236 10.324 -26.404 1.00 87.44 90 PRO A N 1
ATOM 699 C CA . PRO A 1 90 ? 10.162 9.784 -25.565 1.00 87.44 90 PRO A CA 1
ATOM 700 C C . PRO A 1 90 ? 9.085 9.068 -26.384 1.00 87.44 90 PRO A C 1
ATOM 702 O O . PRO A 1 90 ? 8.623 7.984 -26.036 1.00 87.44 90 PRO A O 1
ATOM 705 N N . ARG A 1 91 ? 8.744 9.645 -27.541 1.00 86.44 91 ARG A N 1
ATOM 706 C CA . ARG A 1 91 ? 7.741 9.116 -28.465 1.00 86.44 91 ARG A CA 1
ATOM 707 C C . ARG A 1 91 ? 8.206 7.860 -29.204 1.00 86.44 91 ARG A C 1
ATOM 709 O O . ARG A 1 91 ? 7.404 6.969 -29.453 1.00 86.44 91 ARG A O 1
ATOM 716 N N . LEU A 1 92 ? 9.478 7.800 -29.590 1.00 86.06 92 LEU A N 1
ATOM 717 C CA . LEU A 1 92 ? 10.038 6.637 -30.280 1.00 86.06 92 LEU A CA 1
ATOM 718 C C . LEU A 1 92 ? 10.283 5.453 -29.332 1.00 86.06 92 LEU A C 1
ATOM 720 O O . LEU A 1 92 ? 10.151 4.308 -29.749 1.00 86.06 92 LEU A O 1
ATOM 724 N N . LEU A 1 93 ? 10.631 5.718 -28.070 1.00 86.38 93 LEU A N 1
ATOM 725 C CA . LEU A 1 93 ? 10.869 4.686 -27.057 1.00 86.38 93 LEU A CA 1
ATOM 726 C C . LEU A 1 93 ? 9.561 4.054 -26.558 1.00 86.38 93 LEU A C 1
ATOM 728 O O . LEU A 1 93 ? 9.526 2.853 -26.310 1.00 86.38 93 LEU A O 1
ATOM 732 N N . SER A 1 94 ? 8.482 4.839 -26.485 1.00 83.88 94 SER A N 1
ATOM 733 C CA . SER A 1 94 ? 7.124 4.387 -26.128 1.00 83.88 94 SER A CA 1
ATOM 734 C C . SER A 1 94 ? 6.254 4.025 -27.343 1.00 83.88 94 SER A C 1
ATOM 736 O O . SER A 1 94 ? 5.028 3.967 -27.253 1.00 83.88 94 SER A O 1
ATOM 738 N N . HIS A 1 95 ? 6.871 3.798 -28.506 1.00 85.88 95 HIS A N 1
ATOM 739 C CA . HIS A 1 95 ? 6.143 3.532 -29.740 1.00 85.88 95 HIS A CA 1
ATOM 740 C C . HIS A 1 95 ? 5.386 2.191 -29.678 1.00 85.88 95 HIS A C 1
ATOM 742 O O . HIS A 1 95 ? 5.928 1.187 -29.220 1.00 85.88 95 HIS A O 1
ATOM 748 N N . HIS A 1 96 ? 4.145 2.152 -30.185 1.00 84.44 96 HIS A N 1
ATOM 749 C CA . HIS A 1 96 ? 3.298 0.949 -30.131 1.00 84.44 96 HIS A CA 1
ATOM 750 C C . HIS A 1 96 ? 3.896 -0.235 -30.908 1.00 84.44 96 HIS A C 1
ATOM 752 O O . HIS A 1 96 ? 3.782 -1.386 -30.497 1.00 84.44 96 HIS A O 1
ATOM 758 N N . ASN A 1 97 ? 4.563 0.050 -32.029 1.00 87.62 97 ASN A N 1
ATOM 759 C CA . ASN A 1 97 ? 5.267 -0.960 -32.811 1.00 87.62 97 ASN A CA 1
ATOM 760 C C . ASN A 1 97 ? 6.675 -1.241 -32.241 1.00 87.62 97 ASN A C 1
ATOM 762 O O . ASN A 1 97 ? 7.544 -0.367 -32.349 1.00 87.62 97 ASN A O 1
ATOM 766 N N . PRO A 1 98 ? 6.950 -2.459 -31.731 1.00 85.62 98 PRO A N 1
ATOM 767 C CA . PRO A 1 98 ? 8.228 -2.792 -31.103 1.00 85.62 98 PRO A CA 1
ATOM 768 C C . PRO A 1 98 ? 9.409 -2.782 -32.081 1.00 85.62 98 PRO A C 1
ATOM 770 O O . PRO A 1 98 ? 10.542 -2.564 -31.659 1.00 85.62 98 PRO A O 1
ATOM 773 N N . ALA A 1 99 ? 9.183 -2.969 -33.388 1.00 88.69 99 ALA A N 1
ATOM 774 C CA . ALA A 1 99 ? 10.257 -2.934 -34.381 1.00 88.69 99 ALA A CA 1
ATOM 775 C C . ALA A 1 99 ? 10.922 -1.549 -34.463 1.00 88.69 99 ALA A C 1
ATOM 777 O O . ALA A 1 99 ? 12.137 -1.457 -34.649 1.00 88.69 99 ALA A O 1
ATOM 778 N N . VAL A 1 100 ? 10.139 -0.477 -34.285 1.00 88.62 100 VAL A N 1
ATOM 779 C CA . VAL A 1 100 ? 10.638 0.908 -34.254 1.00 88.62 100 VAL A CA 1
ATOM 780 C C . VAL A 1 100 ? 11.550 1.097 -33.046 1.00 88.62 100 VAL A C 1
ATOM 782 O O . VAL A 1 100 ? 12.686 1.548 -33.196 1.00 88.62 100 VAL A O 1
ATOM 785 N N . THR A 1 101 ? 11.094 0.674 -31.866 1.00 89.31 101 THR A N 1
ATOM 786 C CA . THR A 1 101 ? 11.865 0.750 -30.622 1.00 89.31 101 THR A CA 1
ATOM 787 C C . THR A 1 101 ? 13.156 -0.063 -30.712 1.00 89.31 101 THR A C 1
ATOM 789 O O . THR A 1 101 ? 14.228 0.462 -30.427 1.00 89.31 101 THR A O 1
ATOM 792 N N . LEU A 1 102 ? 13.101 -1.310 -31.194 1.00 90.00 102 LEU A N 1
ATOM 793 C CA . LEU A 1 102 ? 14.286 -2.159 -31.382 1.00 90.00 102 LEU A CA 1
ATOM 794 C C . LEU A 1 102 ? 15.321 -1.522 -32.306 1.00 90.00 102 LEU A C 1
ATOM 796 O O . LEU A 1 102 ? 16.520 -1.579 -32.026 1.00 90.00 102 LEU A O 1
ATOM 800 N N . ARG A 1 103 ? 14.862 -0.914 -33.404 1.00 89.88 103 ARG A N 1
ATOM 801 C CA . ARG A 1 103 ? 15.752 -0.264 -34.360 1.00 89.88 103 ARG A CA 1
ATOM 802 C C . ARG A 1 103 ? 16.356 1.015 -33.793 1.00 89.88 103 ARG A C 1
ATOM 804 O O . ARG A 1 103 ? 17.523 1.300 -34.053 1.00 89.88 103 ARG A O 1
ATOM 811 N N . LEU A 1 104 ? 15.596 1.761 -32.991 1.00 91.00 104 LEU A N 1
ATOM 812 C CA . LEU A 1 104 ? 16.122 2.908 -32.259 1.00 91.00 104 LEU A CA 1
ATOM 813 C C . LEU A 1 104 ? 17.213 2.469 -31.274 1.00 91.00 104 LEU A C 1
ATOM 815 O O . LEU A 1 104 ? 18.255 3.113 -31.219 1.00 91.00 104 LEU A O 1
ATOM 819 N N . LEU A 1 105 ? 17.019 1.368 -30.542 1.00 89.44 105 LEU A N 1
ATOM 820 C CA . LEU A 1 105 ? 18.032 0.846 -29.619 1.00 89.44 105 LEU A CA 1
ATOM 821 C C . LEU A 1 105 ? 19.343 0.498 -30.344 1.00 89.44 105 LEU A C 1
ATOM 823 O O . LEU A 1 105 ? 20.410 0.850 -29.848 1.00 89.44 105 LEU A O 1
ATOM 827 N N . ASP A 1 106 ? 19.281 -0.077 -31.552 1.00 90.12 106 ASP A N 1
ATOM 828 C CA . ASP A 1 106 ? 20.477 -0.333 -32.379 1.00 90.12 106 ASP A CA 1
ATOM 829 C C . ASP A 1 106 ? 21.212 0.955 -32.772 1.00 90.12 106 ASP A C 1
ATOM 831 O O . ASP A 1 106 ? 22.444 1.014 -32.800 1.00 90.12 106 ASP A O 1
ATOM 835 N N . VAL A 1 107 ? 20.455 2.005 -33.099 1.00 89.69 107 VAL A N 1
ATOM 836 C CA . VAL A 1 107 ? 21.005 3.331 -33.403 1.00 89.69 107 VAL A CA 1
ATOM 837 C C . VAL A 1 107 ? 21.677 3.926 -32.166 1.00 89.69 107 VAL A C 1
ATOM 839 O O . VAL A 1 107 ? 22.822 4.368 -32.247 1.00 89.69 107 VAL A O 1
ATOM 842 N N . LEU A 1 108 ? 21.004 3.895 -31.015 1.00 90.00 108 LEU A N 1
ATOM 843 C CA . LEU A 1 108 ? 21.532 4.432 -29.762 1.00 90.00 108 LEU A CA 1
ATOM 844 C C . LEU A 1 108 ? 22.779 3.675 -29.294 1.00 90.00 108 LEU A C 1
ATOM 846 O O . LEU A 1 108 ? 23.737 4.312 -28.863 1.00 90.00 108 LEU A O 1
ATOM 850 N N . GLN A 1 109 ? 22.813 2.349 -29.435 1.00 88.94 109 GLN A N 1
ATOM 851 C CA . GLN A 1 109 ? 23.983 1.532 -29.108 1.00 88.94 109 GLN A CA 1
ATOM 852 C C . GLN A 1 109 ? 25.188 1.888 -29.989 1.00 88.94 109 GLN A C 1
ATOM 854 O O . GLN A 1 109 ? 26.303 2.009 -29.485 1.00 88.94 109 GLN A O 1
ATOM 859 N N . LYS A 1 110 ? 24.966 2.126 -31.290 1.00 88.38 110 LYS A N 1
ATOM 860 C CA . LYS A 1 110 ? 26.014 2.600 -32.209 1.00 88.38 110 LYS A CA 1
ATOM 861 C C . LYS A 1 110 ? 26.530 3.989 -31.824 1.00 88.38 110 LYS A C 1
ATOM 863 O O . LYS A 1 110 ? 27.716 4.268 -31.971 1.00 88.38 110 LYS A O 1
ATOM 868 N N . TRP A 1 111 ? 25.650 4.875 -31.365 1.00 89.62 111 TRP A N 1
ATOM 869 C CA . TRP A 1 111 ? 26.016 6.248 -31.014 1.00 89.62 111 TRP A CA 1
ATOM 870 C C . TRP A 1 111 ? 26.688 6.376 -29.660 1.00 89.62 111 TRP A C 1
ATOM 872 O O . TRP A 1 111 ? 27.558 7.229 -29.510 1.00 89.62 111 TRP A O 1
ATOM 882 N N . TRP A 1 112 ? 26.321 5.523 -28.705 1.00 87.12 112 TRP A N 1
ATOM 883 C CA . TRP A 1 112 ? 26.760 5.571 -27.314 1.00 87.12 112 TRP A CA 1
ATOM 884 C C . TRP A 1 112 ? 28.236 5.953 -27.085 1.00 87.12 112 TRP A C 1
ATOM 886 O O . TRP A 1 112 ? 28.463 6.921 -26.350 1.00 87.12 112 TRP A O 1
ATOM 896 N N . PRO A 1 113 ? 29.239 5.293 -27.709 1.00 87.06 113 PRO A N 1
ATOM 897 C CA . PRO A 1 113 ? 30.654 5.593 -27.456 1.00 87.06 113 PRO A CA 1
ATOM 898 C C . PRO A 1 113 ? 31.099 6.987 -27.925 1.00 87.06 113 PRO A C 1
ATOM 900 O O . PRO A 1 113 ? 32.153 7.461 -27.513 1.00 87.06 113 PRO A O 1
ATOM 903 N N . HIS A 1 114 ? 30.316 7.646 -28.779 1.00 87.62 114 HIS A N 1
ATOM 904 C CA . HIS A 1 114 ? 30.643 8.938 -29.386 1.00 87.62 114 HIS A CA 1
ATOM 905 C C . HIS A 1 114 ? 29.848 10.111 -28.789 1.00 87.62 114 HIS A C 1
ATOM 907 O O . HIS A 1 114 ? 30.031 11.252 -29.209 1.00 87.62 114 HIS A O 1
ATOM 913 N N . LEU A 1 115 ? 28.952 9.854 -27.832 1.00 87.56 115 LEU A N 1
ATOM 914 C CA . LEU A 1 115 ? 28.133 10.887 -27.194 1.00 87.56 115 LEU A CA 1
ATOM 915 C C . LEU A 1 115 ? 28.860 11.561 -26.021 1.00 87.56 115 LEU A C 1
ATOM 917 O O . LEU A 1 115 ? 29.715 10.969 -25.365 1.00 87.56 115 LEU A O 1
ATOM 921 N N . THR A 1 116 ? 28.488 12.813 -25.738 1.00 87.56 116 THR A N 1
ATOM 922 C CA . THR A 1 116 ? 28.996 13.556 -24.575 1.00 87.56 116 THR A CA 1
ATOM 923 C C . THR A 1 116 ? 28.324 13.100 -23.276 1.00 87.56 116 THR A C 1
ATOM 925 O O . THR A 1 116 ? 27.243 12.509 -23.292 1.00 87.56 116 THR A O 1
ATOM 928 N N . VAL A 1 117 ? 28.929 13.431 -22.129 1.00 83.81 117 VAL A N 1
ATOM 929 C CA . VAL A 1 117 ? 28.415 13.064 -20.795 1.00 83.81 117 VAL A CA 1
ATOM 930 C C . VAL A 1 117 ? 26.980 13.564 -20.569 1.00 83.81 117 VAL A C 1
ATOM 932 O O . VAL A 1 117 ? 26.144 12.799 -20.090 1.00 83.81 117 VAL A O 1
ATOM 935 N N . ASP A 1 118 ? 26.658 14.790 -20.991 1.00 85.12 118 ASP A N 1
ATOM 936 C CA . ASP A 1 118 ? 25.299 15.347 -20.885 1.00 85.12 118 ASP A CA 1
ATOM 937 C C . ASP A 1 118 ? 24.279 14.538 -21.701 1.00 85.12 118 ASP A C 1
ATOM 939 O O . ASP A 1 118 ? 23.146 14.318 -21.278 1.00 85.12 118 ASP A O 1
ATOM 943 N N . MET A 1 119 ? 24.677 14.065 -22.887 1.00 85.19 119 MET A N 1
ATOM 944 C CA . MET A 1 119 ? 23.820 13.243 -23.744 1.00 85.19 119 MET A CA 1
ATOM 945 C C . MET A 1 119 ? 23.626 11.841 -23.159 1.00 85.19 119 MET A C 1
ATOM 947 O O . MET A 1 119 ? 22.529 11.291 -23.256 1.00 85.19 119 MET A O 1
ATOM 951 N N . HIS A 1 120 ? 24.647 11.283 -22.496 1.00 85.38 120 HIS A N 1
ATOM 952 C CA . HIS A 1 120 ? 24.496 10.045 -21.727 1.00 85.38 120 HIS A CA 1
ATOM 953 C C . HIS A 1 120 ? 23.492 10.212 -20.590 1.00 85.38 120 HIS A C 1
ATOM 955 O O . HIS A 1 120 ? 22.650 9.340 -20.414 1.00 85.38 120 HIS A O 1
ATOM 961 N N . GLN A 1 121 ? 23.536 11.319 -19.843 1.00 83.50 121 GLN A N 1
ATOM 962 C CA . GLN A 1 121 ? 22.579 11.558 -18.758 1.00 83.50 121 GLN A CA 1
ATOM 963 C C . GLN A 1 121 ? 21.133 11.600 -19.268 1.00 83.50 121 GLN A C 1
ATOM 965 O O . GLN A 1 121 ? 20.265 10.981 -18.664 1.00 83.50 121 GLN A O 1
ATOM 970 N N . VAL A 1 122 ? 20.884 12.233 -20.418 1.00 84.75 122 VAL A N 1
ATOM 971 C CA . VAL A 1 122 ? 19.549 12.275 -21.051 1.00 84.75 122 VAL A CA 1
ATOM 972 C C . VAL A 1 122 ? 19.040 10.883 -21.443 1.00 84.75 122 VAL A C 1
ATOM 974 O O . VAL A 1 122 ? 17.846 10.623 -21.367 1.00 84.75 122 VAL A O 1
ATOM 977 N N . LEU A 1 123 ? 19.929 9.983 -21.868 1.00 84.88 123 LEU A N 1
ATOM 978 C CA . LEU A 1 123 ? 19.562 8.612 -22.239 1.00 84.88 123 LEU A CA 1
ATOM 979 C C . LEU A 1 123 ? 19.366 7.679 -21.039 1.00 84.88 123 LEU A C 1
ATOM 981 O O . LEU A 1 123 ? 18.777 6.610 -21.195 1.00 84.88 123 LEU A O 1
ATOM 985 N N . LEU A 1 124 ? 19.854 8.058 -19.859 1.00 83.38 124 LEU A N 1
ATOM 986 C CA . LEU A 1 124 ? 19.722 7.267 -18.636 1.00 83.38 124 LEU A CA 1
ATOM 987 C C . LEU A 1 124 ? 18.659 7.831 -17.678 1.00 83.38 124 LEU A C 1
ATOM 989 O O . LEU A 1 124 ? 18.158 7.094 -16.829 1.00 83.38 124 LEU A O 1
ATOM 993 N N . HIS A 1 125 ? 18.280 9.107 -17.817 1.00 80.38 125 HIS A N 1
ATOM 994 C CA . HIS A 1 125 ? 17.357 9.788 -16.912 1.00 80.38 125 HIS A CA 1
ATOM 995 C C . HIS A 1 125 ? 16.266 10.609 -17.630 1.00 80.38 125 HIS A C 1
ATOM 997 O O . HIS A 1 125 ? 16.524 11.269 -18.635 1.00 80.38 125 HIS A O 1
ATOM 1003 N N . GLY A 1 126 ? 15.047 10.589 -17.076 1.00 77.44 126 GLY A N 1
ATOM 1004 C CA . GLY A 1 126 ? 13.860 11.284 -17.596 1.00 77.44 126 GLY A CA 1
ATOM 1005 C C . GLY A 1 126 ? 13.074 10.504 -18.659 1.00 77.44 126 GLY A C 1
ATOM 1006 O O . GLY A 1 126 ? 13.333 9.331 -18.912 1.00 77.44 126 GLY A O 1
ATOM 1007 N N . ASP A 1 127 ? 12.124 11.177 -19.310 1.00 74.44 127 ASP A N 1
ATOM 1008 C CA . ASP A 1 127 ? 11.181 10.565 -20.268 1.00 74.44 127 ASP A CA 1
ATOM 1009 C C . ASP A 1 127 ? 11.832 10.122 -21.590 1.00 74.44 127 ASP A C 1
ATOM 1011 O O . ASP A 1 127 ? 11.247 9.378 -22.374 1.00 74.44 127 ASP A O 1
ATOM 1015 N N . ALA A 1 128 ? 13.052 10.593 -21.861 1.00 77.62 128 ALA A N 1
ATOM 1016 C CA . ALA A 1 128 ? 13.858 10.197 -23.016 1.00 77.62 128 ALA A CA 1
ATOM 1017 C C . ALA A 1 128 ? 14.829 9.046 -22.697 1.00 77.62 128 ALA A C 1
ATOM 1019 O O . ALA A 1 128 ? 15.677 8.713 -23.530 1.00 77.62 128 ALA A O 1
ATOM 1020 N N . ALA A 1 129 ? 14.735 8.462 -21.498 1.00 82.94 129 ALA A N 1
ATOM 1021 C CA . ALA A 1 129 ? 15.632 7.410 -21.065 1.00 82.94 129 ALA A CA 1
ATOM 1022 C C . ALA A 1 129 ? 15.318 6.074 -21.744 1.00 82.94 129 ALA A C 1
ATOM 1024 O O . ALA A 1 129 ? 14.164 5.673 -21.887 1.00 82.94 129 ALA A O 1
ATOM 1025 N N . VAL A 1 130 ? 16.369 5.326 -22.080 1.00 84.12 130 VAL A N 1
ATOM 1026 C CA . VAL A 1 130 ? 16.277 3.986 -22.684 1.00 84.12 130 VAL A CA 1
ATOM 1027 C C . VAL A 1 130 ? 15.484 3.013 -21.800 1.00 84.12 130 VAL A C 1
ATOM 1029 O O . VAL A 1 130 ? 14.855 2.084 -22.300 1.00 84.12 130 VAL A O 1
ATOM 1032 N N . THR A 1 131 ? 15.445 3.270 -20.493 1.00 82.94 131 THR A N 1
ATOM 1033 C CA . THR A 1 131 ? 14.659 2.528 -19.501 1.00 82.94 131 THR A CA 1
ATOM 1034 C C . THR A 1 131 ? 13.157 2.502 -19.801 1.00 82.94 131 THR A C 1
ATOM 1036 O O . THR A 1 131 ? 12.502 1.526 -19.448 1.00 82.94 131 THR A O 1
ATOM 1039 N N . VAL A 1 132 ? 12.612 3.507 -20.498 1.00 82.69 132 VAL A N 1
ATOM 1040 C CA . VAL A 1 132 ? 11.194 3.558 -20.907 1.00 82.69 132 VAL A CA 1
ATOM 1041 C C . VAL A 1 132 ? 10.842 2.414 -21.866 1.00 82.69 132 VAL A C 1
ATOM 1043 O O . VAL A 1 132 ? 9.750 1.855 -21.800 1.00 82.69 132 VAL A O 1
ATOM 1046 N N . ALA A 1 133 ? 11.785 1.999 -22.718 1.00 81.81 133 ALA A N 1
ATOM 1047 C CA . ALA A 1 133 ? 11.578 0.917 -23.681 1.00 81.81 133 ALA A CA 1
ATOM 1048 C C . ALA A 1 133 ? 11.545 -0.488 -23.042 1.00 81.81 133 ALA A C 1
ATOM 1050 O O . ALA A 1 133 ? 11.288 -1.482 -23.726 1.00 81.81 133 ALA A O 1
ATOM 1051 N N . PHE A 1 134 ? 11.815 -0.597 -21.736 1.00 82.50 134 PHE A N 1
ATOM 1052 C CA . PHE A 1 134 ? 11.761 -1.871 -21.021 1.00 82.50 134 PHE A CA 1
ATOM 1053 C C . PHE A 1 134 ? 10.326 -2.422 -20.945 1.00 82.50 134 PHE A C 1
ATOM 1055 O O . PHE A 1 134 ? 10.113 -3.628 -20.978 1.00 82.50 134 PHE A O 1
ATOM 1062 N N . GLU A 1 135 ? 9.310 -1.564 -20.911 1.00 78.56 135 GLU A N 1
ATOM 1063 C CA . GLU A 1 135 ? 7.918 -2.015 -20.763 1.00 78.56 135 GLU A CA 1
ATOM 1064 C C . GLU A 1 135 ? 7.252 -2.378 -22.103 1.00 78.56 135 GLU A C 1
ATOM 1066 O O . GLU A 1 135 ? 6.134 -2.884 -22.118 1.00 78.56 135 GLU A O 1
ATOM 1071 N N . SER A 1 136 ? 7.936 -2.180 -23.238 1.00 78.62 136 SER A N 1
ATOM 1072 C CA . SER A 1 136 ? 7.329 -2.291 -24.573 1.00 78.62 136 SER A CA 1
ATOM 1073 C C . SER A 1 136 ? 7.116 -3.733 -25.046 1.00 78.62 136 SER A C 1
ATOM 1075 O O . SER A 1 136 ? 6.030 -4.101 -25.480 1.00 78.62 136 SER A O 1
ATOM 1077 N N . SER A 1 137 ? 8.171 -4.554 -25.054 1.00 83.12 137 SER A N 1
ATOM 1078 C CA . SER A 1 137 ? 8.115 -5.938 -25.547 1.00 83.12 137 SER A CA 1
ATOM 1079 C C . SER A 1 137 ? 9.301 -6.759 -25.048 1.00 83.12 137 SER A C 1
ATOM 1081 O O . SER A 1 137 ? 10.325 -6.206 -24.654 1.00 83.12 137 SER A O 1
ATOM 1083 N N . GLU A 1 138 ? 9.190 -8.083 -25.097 1.00 82.12 138 GLU A N 1
ATOM 1084 C CA . GLU A 1 138 ? 10.244 -8.992 -24.634 1.00 82.12 138 GLU A CA 1
ATOM 1085 C C . GLU A 1 138 ? 11.586 -8.833 -25.381 1.00 82.12 138 GLU A C 1
ATOM 1087 O O . GLU A 1 138 ? 12.611 -8.681 -24.712 1.00 82.12 138 GLU A O 1
ATOM 1092 N N . PRO A 1 139 ? 11.631 -8.740 -26.727 1.00 83.56 139 PRO A N 1
ATOM 1093 C CA . PRO A 1 139 ? 12.880 -8.442 -27.429 1.00 83.56 139 PRO A CA 1
ATOM 1094 C C . PRO A 1 139 ? 13.467 -7.073 -27.059 1.00 83.56 139 PRO A C 1
ATOM 1096 O O . PRO A 1 139 ? 14.690 -6.917 -27.018 1.00 83.56 139 PRO A O 1
ATOM 1099 N N . CYS A 1 140 ? 12.614 -6.075 -26.778 1.00 86.19 140 CYS A N 1
ATOM 1100 C CA . CYS A 1 140 ? 13.073 -4.763 -26.320 1.00 86.19 140 CYS A CA 1
ATOM 1101 C C . CYS A 1 140 ? 13.736 -4.863 -24.945 1.00 86.19 140 CYS A C 1
ATOM 1103 O O . CYS A 1 140 ? 14.789 -4.263 -24.761 1.00 86.19 140 CYS A O 1
ATOM 1105 N N . ARG A 1 141 ? 13.185 -5.655 -24.011 1.00 87.62 141 ARG A N 1
ATOM 1106 C CA . ARG A 1 141 ? 13.769 -5.855 -22.671 1.00 87.62 141 ARG A CA 1
ATOM 1107 C C . ARG A 1 141 ? 15.201 -6.359 -22.741 1.00 87.62 141 ARG A C 1
ATOM 1109 O O . ARG A 1 141 ? 16.078 -5.770 -22.115 1.00 87.62 141 ARG A O 1
ATOM 1116 N N . MET A 1 142 ? 15.453 -7.379 -23.561 1.00 86.94 142 MET A N 1
ATOM 1117 C CA . MET A 1 142 ? 16.806 -7.908 -23.757 1.00 86.94 142 MET A CA 1
ATOM 1118 C C . MET A 1 142 ? 17.760 -6.855 -24.328 1.00 86.94 142 MET A C 1
ATOM 1120 O O . MET A 1 142 ? 18.833 -6.654 -23.769 1.00 86.94 142 MET A O 1
ATOM 1124 N N . LYS A 1 143 ? 17.363 -6.116 -25.373 1.00 86.06 143 LYS A N 1
ATOM 1125 C CA . LYS A 1 143 ? 18.220 -5.063 -25.950 1.00 86.06 143 LYS A CA 1
ATOM 1126 C C . LYS A 1 143 ? 18.454 -3.880 -25.013 1.00 86.06 143 LYS A C 1
ATOM 1128 O O . LYS A 1 143 ? 19.547 -3.321 -24.997 1.00 86.06 143 LYS A O 1
ATOM 1133 N N . VAL A 1 144 ? 17.443 -3.485 -24.240 1.00 87.88 144 VAL A N 1
ATOM 1134 C CA . VAL A 1 144 ? 17.583 -2.449 -23.210 1.00 87.88 144 VAL A CA 1
ATOM 1135 C C . VAL A 1 144 ? 18.602 -2.901 -22.173 1.00 87.88 144 VAL A C 1
ATOM 1137 O O . VAL A 1 144 ? 19.497 -2.134 -21.840 1.00 87.88 144 VAL A O 1
ATOM 1140 N N . LEU A 1 145 ? 18.532 -4.150 -21.708 1.00 86.31 145 LEU A N 1
ATOM 1141 C CA . LEU A 1 145 ? 19.522 -4.683 -20.776 1.00 86.31 145 LEU A CA 1
ATOM 1142 C C . LEU A 1 145 ? 20.912 -4.767 -21.407 1.00 86.31 145 LEU A C 1
ATOM 1144 O O . LEU A 1 145 ? 21.869 -4.330 -20.783 1.00 86.31 145 LEU A O 1
ATOM 1148 N N . ASP A 1 146 ? 21.040 -5.228 -22.650 1.00 87.12 146 ASP A N 1
ATOM 1149 C CA . ASP A 1 146 ? 22.323 -5.237 -23.367 1.00 87.12 146 ASP A CA 1
ATOM 1150 C C . ASP A 1 146 ? 22.962 -3.850 -23.398 1.00 87.12 146 ASP A C 1
ATOM 1152 O O . ASP A 1 146 ? 24.156 -3.700 -23.134 1.00 87.12 146 ASP A O 1
ATOM 1156 N N . PHE A 1 147 ? 22.147 -2.834 -23.675 1.00 86.00 147 PHE A N 1
ATOM 1157 C CA . PHE A 1 147 ? 22.571 -1.447 -23.660 1.00 86.00 147 PHE A CA 1
ATOM 1158 C C . PHE A 1 147 ? 22.991 -1.006 -22.253 1.00 86.00 147 PHE A C 1
ATOM 1160 O O . PHE A 1 147 ? 24.109 -0.528 -22.079 1.00 86.00 147 PHE A O 1
ATOM 1167 N N . LEU A 1 148 ? 22.130 -1.190 -21.247 1.00 85.38 148 LEU A N 1
ATOM 1168 C CA . LEU A 1 148 ? 22.363 -0.733 -19.874 1.00 85.38 148 LEU A CA 1
ATOM 1169 C C . LEU A 1 148 ? 23.585 -1.407 -19.236 1.00 85.38 148 LEU A C 1
ATOM 1171 O O . LEU A 1 148 ? 24.436 -0.714 -18.677 1.00 85.38 148 LEU A O 1
ATOM 1175 N N . LEU A 1 149 ? 23.720 -2.727 -19.370 1.00 83.00 149 LEU A N 1
ATOM 1176 C CA . LEU A 1 149 ? 24.836 -3.494 -18.812 1.00 83.00 149 LEU A CA 1
ATOM 1177 C C . LEU A 1 149 ? 26.174 -3.123 -19.476 1.00 83.00 149 LEU A C 1
ATOM 1179 O O . LEU A 1 149 ? 27.208 -3.121 -18.813 1.00 83.00 149 LEU A O 1
ATOM 1183 N N . ALA A 1 150 ? 26.162 -2.731 -20.756 1.00 81.19 150 ALA A N 1
ATOM 1184 C CA . ALA A 1 150 ? 27.353 -2.242 -21.452 1.00 81.19 150 ALA A CA 1
ATOM 1185 C C . ALA A 1 150 ? 27.809 -0.845 -20.988 1.00 81.19 150 ALA A C 1
ATOM 1187 O O . ALA A 1 150 ? 28.950 -0.460 -21.242 1.00 81.19 150 ALA A O 1
ATOM 1188 N N . THR A 1 151 ? 26.949 -0.067 -20.319 1.00 71.94 151 THR A N 1
ATOM 1189 C CA . THR A 1 151 ? 27.290 1.306 -19.907 1.00 71.94 151 THR A CA 1
ATOM 1190 C C . THR A 1 151 ? 28.170 1.393 -18.659 1.00 71.94 151 THR A C 1
ATOM 1192 O O . THR A 1 151 ? 28.658 2.485 -18.371 1.00 71.94 151 THR A O 1
ATOM 1195 N N . THR A 1 152 ? 28.330 0.295 -17.904 1.00 65.69 152 THR A N 1
ATOM 1196 C CA . THR A 1 152 ? 29.027 0.212 -16.598 1.00 65.69 152 THR A CA 1
ATOM 1197 C C . THR A 1 152 ? 28.612 1.274 -15.561 1.00 65.69 152 THR A C 1
ATOM 1199 O O . THR A 1 152 ? 29.272 1.428 -14.541 1.00 65.69 152 THR A O 1
ATOM 1202 N N . LYS A 1 153 ? 27.518 2.017 -15.792 1.00 66.31 153 LYS A N 1
ATOM 1203 C CA . LYS A 1 153 ? 26.985 3.072 -14.913 1.00 66.31 153 LYS A CA 1
ATOM 1204 C C . LYS A 1 153 ? 25.840 2.521 -14.060 1.00 66.31 153 LYS A C 1
ATOM 1206 O O . LYS A 1 153 ? 24.714 3.013 -14.124 1.00 66.31 153 LYS A O 1
ATOM 1211 N N . GLY A 1 154 ? 26.141 1.475 -13.290 1.00 60.62 154 GLY A N 1
ATOM 1212 C CA . GLY A 1 154 ? 25.183 0.829 -12.385 1.00 60.62 154 GLY A CA 1
ATOM 1213 C C . GLY A 1 154 ? 24.665 1.752 -11.277 1.00 60.62 154 GLY A C 1
ATOM 1214 O O . GLY A 1 154 ? 23.553 1.554 -10.806 1.00 60.62 154 GLY A O 1
ATOM 1215 N N . ASP A 1 155 ? 25.419 2.804 -10.940 1.00 65.19 155 ASP A N 1
ATOM 1216 C CA . ASP A 1 155 ? 25.090 3.755 -9.867 1.00 65.19 155 ASP A CA 1
ATOM 1217 C C . ASP A 1 155 ? 23.985 4.762 -10.235 1.00 65.19 155 ASP A C 1
ATOM 1219 O O . ASP A 1 155 ? 23.570 5.569 -9.406 1.00 65.19 155 ASP A O 1
ATOM 1223 N N . VAL A 1 156 ? 23.516 4.777 -11.489 1.00 77.81 156 VAL A N 1
ATOM 1224 C CA . VAL A 1 156 ? 22.423 5.671 -11.891 1.00 77.81 156 VAL A CA 1
ATOM 1225 C C . VAL A 1 156 ? 21.095 5.080 -11.395 1.00 77.81 156 VAL A C 1
ATOM 1227 O O . VAL A 1 156 ? 20.735 3.993 -11.853 1.00 77.81 156 VAL A O 1
ATOM 1230 N N . PRO A 1 157 ? 20.304 5.792 -10.561 1.00 77.25 157 PRO A N 1
ATOM 1231 C CA . PRO A 1 157 ? 19.115 5.228 -9.905 1.00 77.25 157 PRO A CA 1
ATOM 1232 C C . PRO A 1 157 ? 18.112 4.587 -10.872 1.00 77.25 157 PRO A C 1
ATOM 1234 O O . PRO A 1 157 ? 17.643 3.474 -10.657 1.00 77.25 157 PRO A O 1
ATOM 1237 N N . ASN A 1 158 ? 17.850 5.235 -12.011 1.00 79.06 158 ASN A N 1
ATOM 1238 C CA . ASN A 1 158 ? 16.946 4.708 -13.037 1.00 79.06 158 ASN A CA 1
ATOM 1239 C C . ASN A 1 158 ? 17.450 3.410 -13.687 1.00 79.06 158 ASN A C 1
ATOM 1241 O O . ASN A 1 158 ? 16.642 2.558 -14.062 1.00 79.06 158 ASN A O 1
ATOM 1245 N N . VAL A 1 159 ? 18.768 3.276 -13.858 1.00 81.00 159 VAL A N 1
ATOM 1246 C CA . VAL A 1 159 ? 19.399 2.078 -14.426 1.00 81.00 159 VAL A CA 1
ATOM 1247 C C . VAL A 1 159 ? 19.326 0.954 -13.408 1.00 81.00 159 VAL A C 1
ATOM 1249 O O . VAL A 1 159 ? 18.825 -0.121 -13.733 1.00 81.00 159 VAL A O 1
ATOM 1252 N N . GLN A 1 160 ? 19.733 1.240 -12.170 1.00 82.38 160 GLN A N 1
ATOM 1253 C CA . GLN A 1 160 ? 19.632 0.325 -11.040 1.00 82.38 160 GLN A CA 1
ATOM 1254 C C . GLN A 1 160 ? 18.200 -0.206 -10.899 1.00 82.38 160 GLN A C 1
ATOM 1256 O O . GLN A 1 160 ? 17.998 -1.415 -10.887 1.00 82.38 160 GLN A O 1
ATOM 1261 N N . ARG A 1 161 ? 17.192 0.674 -10.929 1.00 84.44 161 ARG A N 1
ATOM 1262 C CA . ARG A 1 161 ? 15.771 0.308 -10.877 1.00 84.44 161 ARG A CA 1
ATOM 1263 C C . ARG A 1 161 ? 15.376 -0.728 -11.933 1.00 84.44 161 ARG A C 1
ATOM 1265 O O . ARG A 1 161 ? 14.756 -1.733 -11.601 1.00 84.44 161 ARG A O 1
ATOM 1272 N N . ILE A 1 162 ? 15.713 -0.507 -13.207 1.00 84.38 162 ILE A N 1
ATOM 1273 C CA . ILE A 1 162 ? 15.340 -1.441 -14.286 1.00 84.38 162 ILE A CA 1
ATOM 1274 C C . ILE A 1 162 ? 16.106 -2.756 -14.183 1.00 84.38 162 ILE A C 1
ATOM 1276 O O . ILE A 1 162 ? 15.523 -3.819 -14.385 1.00 84.38 162 ILE A O 1
ATOM 1280 N N . VAL A 1 163 ? 17.394 -2.696 -13.847 1.00 85.12 163 VAL A N 1
ATOM 1281 C CA . VAL A 1 163 ? 18.209 -3.898 -13.661 1.00 85.12 163 VAL A CA 1
ATOM 1282 C C . VAL A 1 163 ? 17.669 -4.726 -12.486 1.00 85.12 163 VAL A C 1
ATOM 1284 O O . VAL A 1 163 ? 17.564 -5.940 -12.609 1.00 85.12 163 VAL A O 1
ATOM 1287 N N . LEU A 1 164 ? 17.231 -4.106 -11.387 1.00 83.75 164 LEU A N 1
ATOM 1288 C CA . LEU A 1 164 ? 16.587 -4.819 -10.276 1.00 83.75 164 LEU A CA 1
ATOM 1289 C C . LEU A 1 164 ? 15.211 -5.373 -10.661 1.00 83.75 164 LEU A C 1
ATOM 1291 O O . LEU A 1 164 ? 14.938 -6.544 -10.406 1.00 83.75 164 LEU A O 1
ATOM 1295 N N . LYS A 1 165 ? 14.373 -4.598 -11.363 1.00 84.06 165 LYS A N 1
ATOM 1296 C CA . LYS A 1 165 ? 13.072 -5.069 -11.875 1.00 84.06 165 LYS A CA 1
ATOM 1297 C C . LYS A 1 165 ? 13.234 -6.320 -12.750 1.00 84.06 165 LYS A C 1
ATOM 1299 O O . LYS A 1 165 ? 12.478 -7.284 -12.612 1.00 84.06 165 LYS A O 1
ATOM 1304 N N . ALA A 1 166 ? 14.271 -6.348 -13.589 1.00 84.56 166 ALA A N 1
ATOM 1305 C CA . ALA A 1 166 ? 14.577 -7.457 -14.489 1.00 84.56 166 ALA A CA 1
ATOM 1306 C C . ALA A 1 166 ? 14.953 -8.777 -13.782 1.00 84.56 166 ALA A C 1
ATOM 1308 O O . ALA A 1 166 ? 14.801 -9.839 -14.388 1.00 84.56 166 ALA A O 1
ATOM 1309 N N . LEU A 1 167 ? 15.356 -8.762 -12.502 1.00 82.75 167 LEU A N 1
ATOM 1310 C CA . LEU A 1 167 ? 15.544 -9.993 -11.714 1.00 82.75 167 LEU A CA 1
ATOM 1311 C C . LEU A 1 167 ? 14.245 -10.792 -11.548 1.00 82.75 167 LEU A C 1
ATOM 1313 O O . LEU A 1 167 ? 14.285 -12.000 -11.325 1.00 82.75 167 LEU A O 1
ATOM 1317 N N . THR A 1 168 ? 13.095 -10.132 -11.684 1.00 82.88 168 THR A N 1
ATOM 1318 C CA . THR A 1 168 ? 11.766 -10.742 -11.540 1.00 82.88 168 THR A CA 1
ATOM 1319 C C . THR A 1 168 ? 10.989 -10.824 -12.853 1.00 82.88 168 THR A C 1
ATOM 1321 O O . THR A 1 168 ? 9.789 -11.098 -12.837 1.00 82.88 168 THR A O 1
ATOM 1324 N N . ASP A 1 169 ? 11.661 -10.614 -13.993 1.00 85.00 169 ASP A N 1
ATOM 1325 C CA . ASP A 1 169 ? 11.035 -10.682 -15.317 1.00 85.00 169 ASP A CA 1
ATOM 1326 C C . ASP A 1 169 ? 10.394 -12.053 -15.562 1.00 85.00 169 ASP A C 1
ATOM 1328 O O . ASP A 1 169 ? 10.869 -13.070 -15.057 1.00 85.00 169 ASP A O 1
ATOM 1332 N N . ALA A 1 170 ? 9.339 -12.108 -16.375 1.00 84.00 170 ALA A N 1
ATOM 1333 C CA . ALA A 1 170 ? 8.709 -13.368 -16.759 1.00 84.00 170 ALA A CA 1
ATOM 1334 C C . ALA A 1 170 ? 9.666 -14.278 -17.559 1.00 84.00 170 ALA A C 1
ATOM 1336 O O . ALA A 1 170 ? 9.651 -15.499 -17.374 1.00 84.00 170 ALA A O 1
ATOM 1337 N N . ASN A 1 171 ? 10.541 -13.705 -18.395 1.00 84.94 171 ASN A N 1
ATOM 1338 C CA . ASN A 1 171 ? 11.497 -14.457 -19.206 1.00 84.94 171 ASN A CA 1
ATOM 1339 C C . ASN A 1 171 ? 12.726 -14.894 -18.373 1.00 84.94 171 ASN A C 1
ATOM 1341 O O . ASN A 1 171 ? 13.395 -14.086 -17.730 1.00 84.94 171 ASN A O 1
ATOM 1345 N N . ALA A 1 172 ? 13.042 -16.193 -18.409 1.00 85.06 172 ALA A N 1
ATOM 1346 C CA . ALA A 1 172 ? 14.186 -16.784 -17.716 1.00 85.06 172 ALA A CA 1
ATOM 1347 C C . ALA A 1 172 ? 15.553 -16.304 -18.233 1.00 85.06 172 ALA A C 1
ATOM 1349 O O . ALA A 1 172 ? 16.469 -16.145 -17.429 1.00 85.06 172 ALA A O 1
ATOM 1350 N N . ASP A 1 173 ? 15.684 -16.028 -19.529 1.00 86.19 173 ASP A N 1
ATOM 1351 C CA . ASP A 1 173 ? 16.928 -15.560 -20.148 1.00 86.19 173 ASP A CA 1
ATOM 1352 C C . ASP A 1 173 ? 17.284 -14.148 -19.670 1.00 86.19 173 ASP A C 1
ATOM 1354 O O . ASP A 1 173 ? 18.439 -13.864 -19.341 1.00 86.19 173 ASP A O 1
ATOM 1358 N N . VAL A 1 174 ? 16.268 -13.284 -19.552 1.00 84.88 174 VAL A N 1
ATOM 1359 C CA . VAL A 1 174 ? 16.388 -11.940 -18.968 1.00 84.88 174 VAL A CA 1
ATOM 1360 C C . VAL A 1 174 ? 16.912 -12.039 -17.534 1.00 84.88 174 VAL A C 1
ATOM 1362 O O . VAL A 1 174 ? 17.923 -11.417 -17.198 1.00 84.88 174 VAL A O 1
ATOM 1365 N N . ARG A 1 175 ? 16.268 -12.873 -16.705 1.00 86.44 175 ARG A N 1
ATOM 1366 C CA . ARG A 1 175 ? 16.678 -13.082 -15.308 1.00 86.44 175 ARG A CA 1
ATOM 1367 C C . ARG A 1 175 ? 18.100 -13.630 -15.209 1.00 86.44 175 ARG A C 1
ATOM 1369 O O . ARG A 1 175 ? 18.891 -13.121 -14.421 1.00 86.44 175 ARG A O 1
ATOM 1376 N N . GLY A 1 176 ? 18.442 -14.635 -16.018 1.00 83.44 176 GLY A N 1
ATOM 1377 C CA . GLY A 1 176 ? 19.763 -15.267 -16.013 1.00 83.44 176 GLY A CA 1
ATOM 1378 C C . GLY A 1 176 ? 20.883 -14.291 -16.372 1.00 83.44 176 GLY A C 1
ATOM 1379 O O . GLY A 1 176 ? 21.921 -14.260 -15.711 1.00 83.44 176 GLY A O 1
ATOM 1380 N N . LYS A 1 177 ? 20.653 -13.426 -17.366 1.00 85.38 177 LYS A N 1
ATOM 1381 C CA . LYS A 1 177 ? 21.625 -12.403 -17.762 1.00 85.38 177 LYS A CA 1
ATOM 1382 C C . LYS A 1 177 ? 21.894 -11.406 -16.638 1.00 85.38 177 LYS A C 1
ATOM 1384 O O . LYS A 1 177 ? 23.049 -11.120 -16.328 1.00 85.38 177 LYS A O 1
ATOM 1389 N N . VAL A 1 178 ? 20.841 -10.904 -16.006 1.00 85.94 178 VAL A N 1
ATOM 1390 C CA . VAL A 1 178 ? 20.966 -9.933 -14.915 1.00 85.94 178 VAL A CA 1
ATOM 1391 C C . VAL A 1 178 ? 21.568 -10.567 -13.660 1.00 85.94 178 VAL A C 1
ATOM 1393 O O . VAL A 1 178 ? 22.405 -9.942 -13.012 1.00 85.94 178 VAL A O 1
ATOM 1396 N N . ALA A 1 179 ? 21.228 -11.820 -13.353 1.00 82.00 179 ALA A N 1
ATOM 1397 C CA . ALA A 1 179 ? 21.861 -12.569 -12.270 1.00 82.00 179 ALA A CA 1
ATOM 1398 C C . ALA A 1 179 ? 23.381 -12.676 -12.475 1.00 82.00 179 ALA A C 1
ATOM 1400 O O . ALA A 1 179 ? 24.136 -12.340 -11.568 1.00 82.00 179 ALA A O 1
ATOM 1401 N N . SER A 1 180 ? 23.838 -13.020 -13.688 1.00 84.25 180 SER A N 1
ATOM 1402 C CA . SER A 1 180 ? 25.277 -13.090 -13.996 1.00 84.25 180 SER A CA 1
ATOM 1403 C C . SER A 1 180 ? 25.995 -11.740 -13.862 1.00 84.25 180 SER A C 1
ATOM 1405 O O . SER A 1 180 ? 27.147 -11.680 -13.436 1.00 84.25 180 SER A O 1
ATOM 1407 N N . PHE A 1 181 ? 25.306 -10.638 -14.180 1.00 84.00 181 PHE A N 1
ATOM 1408 C CA . PHE A 1 181 ? 25.838 -9.295 -13.980 1.00 84.00 181 PHE A CA 1
ATOM 1409 C C . PHE A 1 181 ? 26.028 -8.995 -12.491 1.00 84.00 181 PHE A C 1
ATOM 1411 O O . PHE A 1 181 ? 27.117 -8.584 -12.093 1.00 84.00 181 PHE A O 1
ATOM 1418 N N . TRP A 1 182 ? 25.010 -9.238 -11.663 1.00 80.94 182 TRP A N 1
ATOM 1419 C CA . TRP A 1 182 ? 25.112 -9.002 -10.223 1.00 80.94 182 TRP A CA 1
ATOM 1420 C C . TRP A 1 182 ? 26.126 -9.926 -9.553 1.00 80.94 182 TRP A C 1
ATOM 1422 O O . TRP A 1 182 ? 26.880 -9.463 -8.707 1.00 80.94 182 TRP A O 1
ATOM 1432 N N . GLU A 1 183 ? 26.234 -11.190 -9.964 1.00 80.00 183 GLU A N 1
ATOM 1433 C CA . GLU A 1 183 ? 27.275 -12.097 -9.459 1.00 80.00 183 GLU A CA 1
ATOM 1434 C C . GLU A 1 183 ? 28.694 -11.559 -9.685 1.00 80.00 183 GLU A C 1
ATOM 1436 O O . GLU A 1 183 ? 29.560 -11.764 -8.833 1.00 80.00 183 GLU A O 1
ATOM 1441 N N . ALA A 1 184 ? 28.924 -10.850 -10.795 1.00 80.81 184 ALA A N 1
ATOM 1442 C CA . ALA A 1 184 ? 30.211 -10.234 -11.109 1.00 80.81 184 ALA A CA 1
ATOM 1443 C C . ALA A 1 184 ? 30.457 -8.893 -10.387 1.00 80.81 184 ALA A C 1
ATOM 1445 O O . ALA A 1 184 ? 31.613 -8.538 -10.167 1.00 80.81 184 ALA A O 1
ATOM 1446 N N . HIS A 1 185 ? 29.401 -8.143 -10.045 1.00 77.62 185 HIS A N 1
ATOM 1447 C CA . HIS A 1 185 ? 29.506 -6.803 -9.438 1.00 77.62 185 HIS A CA 1
ATOM 1448 C C . HIS A 1 185 ? 29.376 -6.808 -7.912 1.00 77.62 185 HIS A C 1
ATOM 1450 O O . HIS A 1 185 ? 29.827 -5.869 -7.257 1.00 77.62 185 HIS A O 1
ATOM 1456 N N . LEU A 1 186 ? 28.773 -7.847 -7.334 1.00 78.81 186 LEU A N 1
ATOM 1457 C CA . LEU A 1 186 ? 28.639 -7.980 -5.891 1.00 78.81 186 LEU A CA 1
ATOM 1458 C C . LEU A 1 186 ? 29.962 -8.438 -5.255 1.00 78.81 186 LEU A C 1
ATOM 1460 O O . LEU A 1 186 ? 30.682 -9.250 -5.845 1.00 78.81 186 LEU A O 1
ATOM 1464 N N . PRO A 1 187 ? 30.266 -7.988 -4.022 1.00 78.69 187 PRO A N 1
ATOM 1465 C CA . PRO A 1 187 ? 31.430 -8.448 -3.264 1.00 78.69 187 PRO A CA 1
ATOM 1466 C C . PRO A 1 187 ? 31.501 -9.977 -3.174 1.00 78.69 187 PRO A C 1
ATOM 1468 O O . PRO A 1 187 ? 30.477 -10.644 -3.221 1.00 78.69 187 PRO A O 1
ATOM 1471 N N . SER A 1 188 ? 32.685 -10.573 -3.026 1.00 75.00 188 SER A N 1
ATOM 1472 C CA . SER A 1 188 ? 32.820 -12.034 -2.866 1.00 75.00 188 SER A CA 1
ATOM 1473 C C . SER A 1 188 ? 32.577 -12.517 -1.430 1.00 75.00 188 SER A C 1
ATOM 1475 O O . SER A 1 188 ? 32.276 -13.690 -1.214 1.00 75.00 188 SER A O 1
ATOM 1477 N N . SER A 1 189 ? 32.733 -11.630 -0.449 1.00 75.69 189 SER A N 1
ATOM 1478 C CA . SER A 1 189 ? 32.463 -11.865 0.973 1.00 75.69 189 SER A CA 1
ATOM 1479 C C . SER A 1 189 ? 30.957 -11.973 1.224 1.00 75.69 189 SER A C 1
ATOM 1481 O O . SER A 1 189 ? 30.164 -11.196 0.694 1.00 75.69 189 SER A O 1
ATOM 1483 N N . CYS A 1 190 ? 30.548 -12.931 2.059 1.00 71.69 190 CYS A N 1
ATOM 1484 C CA . CYS A 1 190 ? 29.138 -13.087 2.438 1.00 71.69 190 CYS A CA 1
ATOM 1485 C C . CYS A 1 190 ? 28.613 -11.846 3.181 1.00 71.69 190 CYS A C 1
ATOM 1487 O O . CYS A 1 190 ? 27.479 -11.428 2.965 1.00 71.69 190 CYS A O 1
ATOM 1489 N N . ASP A 1 191 ? 29.467 -11.237 3.999 1.00 70.38 191 ASP A N 1
ATOM 1490 C CA . ASP A 1 191 ? 29.166 -10.099 4.861 1.00 70.38 191 ASP A CA 1
ATOM 1491 C C . ASP A 1 191 ? 28.825 -8.850 4.035 1.00 70.38 191 ASP A C 1
ATOM 1493 O O . ASP A 1 191 ? 27.759 -8.254 4.198 1.00 70.38 191 ASP A O 1
ATOM 1497 N N . ASP A 1 192 ? 29.685 -8.503 3.073 1.00 74.19 192 ASP A N 1
ATOM 1498 C CA . ASP A 1 192 ? 29.478 -7.336 2.212 1.00 74.19 192 ASP A CA 1
ATOM 1499 C C . ASP A 1 192 ? 28.365 -7.585 1.182 1.00 74.19 192 ASP A C 1
ATOM 1501 O O . ASP A 1 192 ? 27.665 -6.649 0.799 1.00 74.19 192 ASP A O 1
ATOM 1505 N N . ARG A 1 193 ? 28.135 -8.844 0.767 1.00 75.56 193 ARG A N 1
ATOM 1506 C CA . ARG A 1 193 ? 26.953 -9.217 -0.038 1.00 75.56 193 ARG A CA 1
ATOM 1507 C C . ARG A 1 193 ? 25.656 -8.951 0.706 1.00 75.56 193 ARG A C 1
ATOM 1509 O O . ARG A 1 193 ? 24.688 -8.498 0.099 1.00 75.56 193 ARG A O 1
ATOM 1516 N N . LEU A 1 194 ? 25.631 -9.232 2.004 1.00 73.19 194 LEU A N 1
ATOM 1517 C CA . LEU A 1 194 ? 24.446 -9.007 2.812 1.00 73.19 194 LEU A CA 1
ATOM 1518 C C . LEU A 1 194 ? 24.186 -7.505 3.013 1.00 73.19 194 LEU A C 1
ATOM 1520 O O . LEU A 1 194 ? 23.040 -7.074 2.923 1.00 73.19 194 LEU A O 1
ATOM 1524 N N . LEU A 1 195 ? 25.230 -6.690 3.192 1.00 75.56 195 LEU A N 1
ATOM 1525 C CA . LEU A 1 195 ? 25.089 -5.227 3.193 1.00 75.56 195 LEU A CA 1
ATOM 1526 C C . LEU A 1 195 ? 24.631 -4.700 1.823 1.00 75.56 195 LEU A C 1
ATOM 1528 O O . LEU A 1 195 ? 23.755 -3.838 1.745 1.00 75.56 195 LEU A O 1
ATOM 1532 N N . ALA A 1 196 ? 25.153 -5.260 0.729 1.00 76.75 196 ALA A N 1
ATOM 1533 C CA . ALA A 1 196 ? 24.741 -4.898 -0.625 1.00 76.75 196 ALA A CA 1
ATOM 1534 C C . ALA A 1 196 ? 23.266 -5.236 -0.914 1.00 76.75 196 ALA A C 1
ATOM 1536 O O . ALA A 1 196 ? 22.650 -4.543 -1.723 1.00 76.75 196 ALA A O 1
ATOM 1537 N N . LEU A 1 197 ? 22.674 -6.226 -0.228 1.00 77.62 197 LEU A N 1
ATOM 1538 C CA . LEU A 1 197 ? 21.251 -6.572 -0.354 1.00 77.62 197 LEU A CA 1
ATOM 1539 C C . LEU A 1 197 ? 20.322 -5.404 0.010 1.00 77.62 197 LEU A C 1
ATOM 1541 O O . LEU A 1 197 ? 19.321 -5.182 -0.673 1.00 77.62 197 LEU A O 1
ATOM 1545 N N . PHE A 1 198 ? 20.662 -4.670 1.071 1.00 72.12 198 PHE A N 1
ATOM 1546 C CA . PHE A 1 198 ? 19.891 -3.515 1.540 1.00 72.12 198 PHE A CA 1
ATOM 1547 C C . PHE A 1 198 ? 20.366 -2.180 0.957 1.00 72.12 198 PHE A C 1
ATOM 1549 O O . PHE A 1 198 ? 19.691 -1.168 1.120 1.00 72.12 198 PHE A O 1
ATOM 1556 N N . GLY A 1 199 ? 21.519 -2.172 0.285 1.00 76.62 199 GLY A N 1
ATOM 1557 C CA . GLY A 1 199 ? 22.050 -1.015 -0.430 1.00 76.62 199 GLY A CA 1
ATOM 1558 C C . GLY A 1 199 ? 21.860 -1.142 -1.940 1.00 76.62 199 GLY A C 1
ATOM 1559 O O . GLY A 1 199 ? 20.839 -0.753 -2.497 1.00 76.62 199 GLY A O 1
ATOM 1560 N N . GLN A 1 200 ? 22.866 -1.694 -2.621 1.00 74.38 200 GLN A N 1
ATOM 1561 C CA . GLN A 1 200 ? 22.941 -1.753 -4.088 1.00 74.38 200 GLN A CA 1
ATOM 1562 C C . GLN A 1 200 ? 21.840 -2.602 -4.748 1.00 74.38 200 GLN A C 1
ATOM 1564 O O . GLN A 1 200 ? 21.527 -2.389 -5.918 1.00 74.38 200 GLN A O 1
ATOM 1569 N N . LEU A 1 201 ? 21.236 -3.547 -4.025 1.00 75.88 201 LEU A N 1
ATOM 1570 C CA . LEU A 1 201 ? 20.155 -4.393 -4.539 1.00 75.88 201 LEU A CA 1
ATOM 1571 C C . LEU A 1 201 ? 18.751 -3.921 -4.140 1.00 75.88 201 LEU A C 1
ATOM 1573 O O . LEU A 1 201 ? 17.781 -4.630 -4.419 1.00 75.88 201 LEU A O 1
ATOM 1577 N N . TYR A 1 202 ? 18.627 -2.747 -3.517 1.00 79.62 202 TYR A N 1
ATOM 1578 C CA . TYR A 1 202 ? 17.352 -2.172 -3.105 1.00 79.62 202 TYR A CA 1
ATOM 1579 C C . TYR A 1 202 ? 17.082 -0.837 -3.808 1.00 79.62 202 TYR A C 1
ATOM 1581 O O . TYR A 1 202 ? 17.959 0.012 -3.948 1.00 79.62 202 TYR A O 1
ATOM 1589 N N . HIS A 1 203 ? 15.835 -0.649 -4.238 1.00 78.19 203 HIS A N 1
ATOM 1590 C CA . HIS A 1 203 ? 15.322 0.613 -4.757 1.00 78.19 203 HIS A CA 1
ATOM 1591 C C . HIS A 1 203 ? 13.858 0.757 -4.322 1.00 78.19 203 HIS A C 1
ATOM 1593 O O . HIS A 1 203 ? 13.093 -0.200 -4.428 1.00 78.19 203 HIS A O 1
ATOM 1599 N N . GLN A 1 204 ? 13.449 1.948 -3.868 1.00 74.38 204 GLN A N 1
ATOM 1600 C CA . GLN A 1 204 ? 12.107 2.185 -3.299 1.00 74.38 204 GLN A CA 1
ATOM 1601 C C . GLN A 1 204 ? 10.967 1.836 -4.276 1.00 74.38 204 GLN A C 1
ATOM 1603 O O . GLN A 1 204 ? 9.916 1.343 -3.879 1.00 74.38 204 GLN A O 1
ATOM 1608 N N . GLU A 1 205 ? 11.182 2.044 -5.575 1.00 72.44 205 GLU A N 1
ATOM 1609 C CA . GLU A 1 205 ? 10.194 1.698 -6.609 1.00 72.44 205 GLU A CA 1
ATOM 1610 C C . GLU A 1 205 ? 10.142 0.205 -6.975 1.00 72.44 205 GLU A C 1
ATOM 1612 O O . GLU A 1 205 ? 9.227 -0.194 -7.684 1.00 72.44 205 GLU A O 1
ATOM 1617 N N . THR A 1 206 ? 11.102 -0.617 -6.534 1.00 75.12 206 THR A N 1
ATOM 1618 C CA . THR A 1 206 ? 11.135 -2.070 -6.814 1.00 75.12 206 THR A CA 1
ATOM 1619 C C . THR A 1 206 ? 10.951 -2.901 -5.549 1.00 75.12 206 THR A C 1
ATOM 1621 O O . THR A 1 206 ? 11.483 -4.005 -5.433 1.00 75.12 206 THR A O 1
ATOM 1624 N N . THR A 1 207 ? 10.276 -2.339 -4.547 1.00 76.06 207 THR A N 1
ATOM 1625 C CA . THR A 1 207 ? 10.141 -2.960 -3.224 1.00 76.06 207 THR A CA 1
ATOM 1626 C C . THR A 1 207 ? 9.351 -4.277 -3.303 1.00 76.06 207 THR A C 1
ATOM 1628 O O . THR A 1 207 ? 9.708 -5.245 -2.635 1.00 76.06 207 THR A O 1
ATOM 1631 N N . ASP A 1 208 ? 8.348 -4.374 -4.181 1.00 73.62 208 ASP A N 1
ATOM 1632 C CA . ASP A 1 208 ? 7.573 -5.608 -4.389 1.00 73.62 208 ASP A CA 1
ATOM 1633 C C . ASP A 1 208 ? 8.390 -6.703 -5.085 1.00 73.62 208 ASP A C 1
ATOM 1635 O O . ASP A 1 208 ? 8.320 -7.885 -4.732 1.00 73.62 208 ASP A O 1
ATOM 1639 N N . GLU A 1 209 ? 9.192 -6.322 -6.078 1.00 77.25 209 GLU A N 1
ATOM 1640 C CA . GLU A 1 209 ? 10.111 -7.214 -6.774 1.00 77.25 209 GLU A CA 1
ATOM 1641 C C . GLU A 1 209 ? 11.234 -7.687 -5.849 1.00 77.25 209 GLU A C 1
ATOM 1643 O O . GLU A 1 209 ? 11.607 -8.862 -5.896 1.00 77.25 209 GLU A O 1
ATOM 1648 N N . TRP A 1 210 ? 11.717 -6.811 -4.962 1.00 81.38 210 TRP A N 1
ATOM 1649 C CA . TRP A 1 210 ? 12.734 -7.125 -3.960 1.00 81.38 210 TRP A CA 1
ATOM 1650 C C . TRP A 1 210 ? 12.326 -8.316 -3.098 1.00 81.38 210 TRP A C 1
ATOM 1652 O O . TRP A 1 210 ? 13.111 -9.246 -2.930 1.00 81.38 210 TRP A O 1
ATOM 1662 N N . VAL A 1 211 ? 11.063 -8.390 -2.670 1.00 74.19 211 VAL A N 1
ATOM 1663 C CA . VAL A 1 211 ? 10.532 -9.531 -1.897 1.00 74.19 211 VAL A CA 1
ATOM 1664 C C . VAL A 1 211 ? 10.607 -10.856 -2.657 1.00 74.19 211 VAL A C 1
ATOM 1666 O O . VAL A 1 211 ? 10.602 -11.916 -2.040 1.00 74.19 211 VAL A O 1
ATOM 1669 N N . ARG A 1 212 ? 10.695 -10.855 -3.989 1.00 75.25 212 ARG A N 1
ATOM 1670 C CA . ARG A 1 212 ? 10.752 -12.102 -4.767 1.00 75.25 212 ARG A CA 1
ATOM 1671 C C . ARG A 1 212 ? 12.157 -12.691 -4.843 1.00 75.25 212 ARG A C 1
ATOM 1673 O O . ARG A 1 212 ? 12.278 -13.911 -4.898 1.00 75.25 212 ARG A O 1
ATOM 1680 N N . TYR A 1 213 ? 13.202 -11.860 -4.841 1.00 71.50 213 TYR A N 1
ATOM 1681 C CA . TYR A 1 213 ? 14.596 -12.323 -4.934 1.00 71.50 213 TYR A CA 1
ATOM 1682 C C . TYR A 1 213 ? 15.381 -12.207 -3.619 1.00 71.50 213 TYR A C 1
ATOM 1684 O O . TYR A 1 213 ? 16.342 -12.952 -3.403 1.00 71.50 213 TYR A O 1
ATOM 1692 N N . ALA A 1 214 ? 14.975 -11.317 -2.711 1.00 73.44 214 ALA A N 1
ATOM 1693 C CA . ALA A 1 214 ? 15.656 -11.105 -1.442 1.00 73.44 214 ALA A CA 1
ATOM 1694 C C . ALA A 1 214 ? 15.542 -12.295 -0.478 1.00 73.44 214 ALA A C 1
ATOM 1696 O O . ALA A 1 214 ? 16.574 -12.655 0.075 1.00 73.44 214 ALA A O 1
ATOM 1697 N N . PRO A 1 215 ? 14.395 -12.988 -0.298 1.00 68.44 215 PRO A N 1
ATOM 1698 C CA . PRO A 1 215 ? 14.297 -14.119 0.628 1.00 68.44 215 PRO A CA 1
ATOM 1699 C C . PRO A 1 215 ? 15.202 -15.294 0.261 1.00 68.44 215 PRO A C 1
ATOM 1701 O O . PRO A 1 215 ? 15.753 -15.936 1.147 1.00 68.44 215 PRO A O 1
ATOM 1704 N N . THR A 1 216 ? 15.413 -15.566 -1.029 1.00 62.38 216 THR A N 1
ATOM 1705 C CA . THR A 1 216 ? 16.368 -16.592 -1.481 1.00 62.38 216 THR A CA 1
ATOM 1706 C C . THR A 1 216 ? 17.804 -16.251 -1.091 1.00 62.38 216 THR A C 1
ATOM 1708 O O . THR A 1 216 ? 18.533 -17.118 -0.610 1.00 62.38 216 THR A O 1
ATOM 1711 N N . LEU A 1 217 ? 18.196 -14.983 -1.237 1.00 59.25 217 LEU A N 1
ATOM 1712 C CA . LEU A 1 217 ? 19.510 -14.503 -0.810 1.00 59.25 217 LEU A CA 1
ATOM 1713 C C . LEU A 1 217 ? 19.598 -14.466 0.722 1.00 59.25 217 LEU A C 1
ATOM 1715 O O . LEU A 1 217 ? 20.575 -14.939 1.296 1.00 59.25 217 LEU A O 1
ATOM 1719 N N . TRP A 1 218 ? 18.539 -14.024 1.394 1.00 66.31 218 TRP A N 1
ATOM 1720 C CA . TRP A 1 218 ? 18.436 -13.967 2.846 1.00 66.31 218 TRP A CA 1
ATOM 1721 C C . TRP A 1 218 ? 18.552 -15.341 3.497 1.00 66.31 218 TRP A C 1
ATOM 1723 O O . TRP A 1 218 ? 19.352 -15.499 4.406 1.00 66.31 218 TRP A O 1
ATOM 1733 N N . LEU A 1 219 ? 17.824 -16.353 3.017 1.00 63.09 219 LEU A N 1
ATOM 1734 C CA . LEU A 1 219 ? 17.875 -17.719 3.552 1.00 63.09 219 LEU A CA 1
ATOM 1735 C C . LEU A 1 219 ? 19.266 -18.348 3.413 1.00 63.09 219 LEU A C 1
ATOM 1737 O O . LEU A 1 219 ? 19.684 -19.119 4.275 1.00 63.09 219 LEU A O 1
ATOM 1741 N N . SER A 1 220 ? 20.000 -18.009 2.349 1.00 57.16 220 SER A N 1
ATOM 1742 C CA . SER A 1 220 ? 21.385 -18.461 2.184 1.00 57.16 220 SER A CA 1
ATOM 1743 C C . SER A 1 220 ? 22.349 -17.784 3.167 1.00 57.16 220 SER A C 1
ATOM 1745 O O . SER A 1 220 ? 23.338 -18.388 3.578 1.00 57.16 220 SER A O 1
ATOM 1747 N N . LEU A 1 221 ? 22.038 -16.556 3.593 1.00 55.75 221 LEU A N 1
ATOM 1748 C CA . LEU A 1 221 ? 22.901 -15.728 4.437 1.00 55.75 221 LEU A CA 1
ATOM 1749 C C . LEU A 1 221 ? 22.495 -15.740 5.924 1.00 55.75 221 LEU A C 1
ATOM 1751 O O . LEU A 1 221 ? 23.333 -15.495 6.790 1.00 55.75 221 LEU A O 1
ATOM 1755 N N . SER A 1 222 ? 21.249 -16.090 6.257 1.00 60.94 222 SER A N 1
ATOM 1756 C CA . SER A 1 222 ? 20.728 -16.154 7.628 1.00 60.94 222 SER A CA 1
ATOM 1757 C C . SER A 1 222 ? 21.406 -17.241 8.462 1.00 60.94 222 SER A C 1
ATOM 1759 O O . SER A 1 222 ? 21.517 -17.102 9.674 1.00 60.94 222 SER A O 1
ATOM 1761 N N . ALA A 1 223 ? 21.920 -18.293 7.817 1.00 63.38 223 ALA A N 1
ATOM 1762 C CA . ALA A 1 223 ? 22.754 -19.305 8.467 1.00 63.38 223 ALA A CA 1
ATOM 1763 C C . ALA A 1 223 ? 24.123 -18.751 8.915 1.00 63.38 223 ALA A C 1
ATOM 1765 O O . ALA A 1 223 ? 24.720 -19.268 9.858 1.00 63.38 223 ALA A O 1
ATOM 1766 N N . VAL A 1 224 ? 24.618 -17.704 8.246 1.00 63.72 224 VAL A N 1
ATOM 1767 C CA . VAL A 1 224 ? 25.938 -17.096 8.484 1.00 63.72 224 VAL A CA 1
ATOM 1768 C C . VAL A 1 224 ? 25.833 -15.879 9.406 1.00 63.72 224 VAL A C 1
ATOM 1770 O O . VAL A 1 224 ? 26.763 -15.614 10.164 1.00 63.72 224 VAL A O 1
ATOM 1773 N N . LEU A 1 225 ? 24.690 -15.180 9.422 1.00 68.56 225 LEU A N 1
ATOM 1774 C CA . LEU A 1 225 ? 24.468 -13.960 10.210 1.00 68.56 225 LEU A CA 1
ATOM 1775 C C . LEU A 1 225 ? 24.881 -14.072 11.699 1.00 68.56 225 LEU A C 1
ATOM 1777 O O . LEU A 1 225 ? 25.573 -13.168 12.175 1.00 68.56 225 LEU A O 1
ATOM 1781 N N . PRO A 1 226 ? 24.571 -15.163 12.437 1.00 66.69 226 PRO A N 1
ATOM 1782 C CA . PRO A 1 226 ? 24.984 -15.310 13.837 1.00 66.69 226 PRO A CA 1
ATOM 1783 C C . PRO A 1 226 ? 26.505 -15.414 14.034 1.00 66.69 226 PRO A C 1
ATOM 1785 O O . PRO A 1 226 ? 26.991 -15.200 15.140 1.00 66.69 226 PRO A O 1
ATOM 1788 N N . THR A 1 227 ? 27.252 -15.757 12.979 1.00 69.00 227 THR A N 1
ATOM 1789 C CA . THR A 1 227 ? 28.721 -15.888 12.996 1.00 69.00 227 THR A CA 1
ATOM 1790 C C . THR A 1 227 ? 29.451 -14.601 12.606 1.00 69.00 227 THR A C 1
ATOM 1792 O O . THR A 1 227 ? 30.673 -14.534 12.732 1.00 69.00 227 THR A O 1
ATOM 1795 N N . LEU A 1 228 ? 28.716 -13.577 12.157 1.00 70.75 228 LEU A N 1
ATOM 1796 C CA . LEU A 1 228 ? 29.284 -12.303 11.724 1.00 70.75 228 LEU A CA 1
ATOM 1797 C C . LEU A 1 228 ? 29.769 -11.435 12.897 1.00 70.75 228 LEU A C 1
ATOM 1799 O O . LEU A 1 228 ? 29.234 -11.532 14.005 1.00 70.75 228 LEU A O 1
ATOM 1803 N N . PRO A 1 229 ? 30.735 -10.527 12.662 1.00 77.12 229 PRO A N 1
ATOM 1804 C CA . PRO A 1 229 ? 31.113 -9.507 13.633 1.00 77.12 229 PRO A CA 1
ATOM 1805 C C . PRO A 1 229 ? 29.918 -8.641 14.056 1.00 77.12 229 PRO A C 1
ATOM 1807 O O . PRO A 1 229 ? 29.086 -8.257 13.230 1.00 77.12 229 PRO A O 1
ATOM 1810 N N . SER A 1 230 ? 29.878 -8.253 15.332 1.00 73.88 230 SER A N 1
ATOM 1811 C CA . SER A 1 230 ? 28.792 -7.438 15.897 1.00 73.88 230 SER A CA 1
ATOM 1812 C C . SER A 1 230 ? 28.600 -6.094 15.185 1.00 73.88 230 SER A C 1
ATOM 1814 O O . SER A 1 230 ? 27.475 -5.622 15.070 1.00 73.88 230 SER A O 1
ATOM 1816 N N . SER A 1 231 ? 29.666 -5.488 14.650 1.00 78.81 231 SER A N 1
ATOM 1817 C CA . SER A 1 231 ? 29.584 -4.241 13.877 1.00 78.81 231 SER A CA 1
ATOM 1818 C C . SER A 1 231 ? 28.769 -4.391 12.590 1.00 78.81 231 SER A C 1
ATOM 1820 O O . SER A 1 231 ? 27.989 -3.501 12.257 1.00 78.81 231 SER A O 1
ATOM 1822 N N . ILE A 1 232 ? 28.927 -5.515 11.886 1.00 74.81 232 ILE A N 1
ATOM 1823 C CA . ILE A 1 232 ? 28.205 -5.805 10.642 1.00 74.81 232 ILE A CA 1
ATOM 1824 C C . ILE A 1 232 ? 26.757 -6.149 10.968 1.00 74.81 232 ILE A C 1
ATOM 1826 O O . ILE A 1 232 ? 25.854 -5.615 10.336 1.00 74.81 232 ILE A O 1
ATOM 1830 N N . GLN A 1 233 ? 26.517 -6.946 12.014 1.00 75.31 233 GLN A N 1
ATOM 1831 C CA . GLN A 1 233 ? 25.160 -7.218 12.491 1.00 75.31 233 GLN A CA 1
ATOM 1832 C C . GLN A 1 233 ? 24.403 -5.914 12.777 1.00 75.31 233 GLN A C 1
ATOM 1834 O O . GLN A 1 233 ? 23.318 -5.713 12.241 1.00 75.31 233 GLN A O 1
ATOM 1839 N N . THR A 1 234 ? 24.986 -4.979 13.532 1.00 79.81 234 THR A N 1
ATOM 1840 C CA . THR A 1 234 ? 24.338 -3.690 13.826 1.00 79.81 234 THR A CA 1
ATOM 1841 C C . THR A 1 234 ? 24.031 -2.878 12.567 1.00 79.81 234 THR A C 1
ATOM 1843 O O . THR A 1 234 ? 22.954 -2.299 12.474 1.00 79.81 234 THR A O 1
ATOM 1846 N N . GLN A 1 235 ? 24.926 -2.853 11.574 1.00 79.81 235 GLN A N 1
ATOM 1847 C CA . GLN A 1 235 ? 24.650 -2.166 10.307 1.00 79.81 235 GLN A CA 1
ATOM 1848 C C . GLN A 1 235 ? 23.481 -2.806 9.562 1.00 79.81 235 GLN A C 1
ATOM 1850 O O . GLN A 1 235 ? 22.614 -2.102 9.057 1.00 79.81 235 GLN A O 1
ATOM 1855 N N . VAL A 1 236 ? 23.435 -4.132 9.514 1.00 77.62 236 VAL A N 1
ATOM 1856 C CA . VAL A 1 236 ? 22.381 -4.891 8.837 1.00 77.62 236 VAL A CA 1
ATOM 1857 C C . VAL A 1 236 ? 21.027 -4.651 9.482 1.00 77.62 236 VAL A C 1
ATOM 1859 O O . VAL A 1 236 ? 20.067 -4.343 8.782 1.00 77.62 236 VAL A O 1
ATOM 1862 N N . PHE A 1 237 ? 20.958 -4.737 10.809 1.00 80.31 237 PHE A N 1
ATOM 1863 C CA . PHE A 1 237 ? 19.728 -4.459 11.541 1.00 80.31 237 PHE A CA 1
ATOM 1864 C C . PHE A 1 237 ? 19.319 -2.985 11.433 1.00 80.31 237 PHE A C 1
ATOM 1866 O O . PHE A 1 237 ? 18.138 -2.712 11.274 1.00 80.31 237 PHE A O 1
ATOM 1873 N N . GLY A 1 238 ? 20.272 -2.048 11.370 1.00 82.50 238 GLY A N 1
ATOM 1874 C CA . GLY A 1 238 ? 19.972 -0.646 11.064 1.00 82.50 238 GLY A CA 1
ATOM 1875 C C . GLY A 1 238 ? 19.357 -0.448 9.671 1.00 82.50 238 GLY A C 1
ATOM 1876 O O . GLY A 1 238 ? 18.411 0.316 9.518 1.00 82.50 238 GLY A O 1
ATOM 1877 N N . HIS A 1 239 ? 19.830 -1.166 8.645 1.00 81.94 239 HIS A N 1
ATOM 1878 C CA . HIS A 1 239 ? 19.197 -1.132 7.317 1.00 81.94 239 HIS A CA 1
ATOM 1879 C C . HIS A 1 239 ? 17.832 -1.832 7.296 1.00 81.94 239 HIS A C 1
ATOM 1881 O O . HIS A 1 239 ? 16.934 -1.434 6.561 1.00 81.94 239 HIS A O 1
ATOM 1887 N N . PHE A 1 240 ? 17.665 -2.879 8.100 1.00 81.31 240 PHE A N 1
ATOM 1888 C CA . PHE A 1 240 ? 16.391 -3.569 8.255 1.00 81.31 240 PHE A CA 1
ATOM 1889 C C . PHE A 1 240 ? 15.331 -2.641 8.868 1.00 81.31 240 PHE A C 1
ATOM 1891 O O . PHE A 1 240 ? 14.205 -2.584 8.378 1.00 81.31 240 PHE A O 1
ATOM 1898 N N . GLU A 1 241 ? 15.707 -1.882 9.900 1.00 84.44 241 GLU A N 1
ATOM 1899 C CA . GLU A 1 241 ? 14.861 -0.868 10.537 1.00 84.44 241 GLU A CA 1
ATOM 1900 C C . GLU A 1 241 ? 14.468 0.242 9.559 1.00 84.44 241 GLU A C 1
ATOM 1902 O O . GLU A 1 241 ? 13.278 0.510 9.400 1.00 84.44 241 GLU A O 1
ATOM 1907 N N . THR A 1 242 ? 15.426 0.814 8.822 1.00 85.19 242 THR A N 1
ATOM 1908 C CA . THR A 1 242 ? 15.113 1.859 7.830 1.00 85.19 242 THR A CA 1
ATOM 1909 C C . THR A 1 242 ? 14.222 1.344 6.700 1.00 85.19 242 THR A C 1
ATOM 1911 O O . THR A 1 242 ? 13.359 2.076 6.207 1.00 85.19 242 THR A O 1
ATOM 1914 N N . LEU A 1 243 ? 14.373 0.075 6.301 1.00 82.69 243 LEU A N 1
ATOM 1915 C CA . LEU A 1 243 ? 13.499 -0.531 5.300 1.00 82.69 243 LEU A CA 1
ATOM 1916 C C . LEU A 1 243 ? 12.077 -0.698 5.843 1.00 82.69 243 LEU A C 1
ATOM 1918 O O . LEU A 1 243 ? 11.135 -0.308 5.153 1.00 82.69 243 LEU A O 1
ATOM 1922 N N . LEU A 1 244 ? 11.914 -1.201 7.073 1.00 83.38 244 LEU A N 1
ATOM 1923 C CA . LEU A 1 244 ? 10.605 -1.310 7.726 1.00 83.38 244 LEU A CA 1
ATOM 1924 C C . LEU A 1 244 ? 9.911 0.047 7.882 1.00 83.38 244 LEU A C 1
ATOM 1926 O O . LEU A 1 244 ? 8.711 0.129 7.637 1.00 83.38 244 LEU A O 1
ATOM 1930 N N . GLU A 1 245 ? 10.648 1.100 8.235 1.00 84.81 245 GLU A N 1
ATOM 1931 C CA . GLU A 1 245 ? 10.109 2.462 8.317 1.00 84.81 245 GLU A CA 1
ATOM 1932 C C . GLU A 1 245 ? 9.656 2.971 6.942 1.00 84.81 245 GLU A C 1
ATOM 1934 O O . GLU A 1 245 ? 8.543 3.476 6.792 1.00 84.81 245 GLU A O 1
ATOM 1939 N N . SER A 1 246 ? 10.483 2.791 5.905 1.00 82.31 246 SER A N 1
ATOM 1940 C CA . SER A 1 246 ? 10.162 3.265 4.552 1.00 82.31 246 SER A CA 1
ATOM 1941 C C . SER A 1 246 ? 9.012 2.496 3.887 1.00 82.31 246 SER A C 1
ATOM 1943 O O . SER A 1 246 ? 8.264 3.067 3.095 1.00 82.31 246 SER A O 1
ATOM 1945 N N . ALA A 1 247 ? 8.854 1.210 4.216 1.00 80.12 247 ALA A N 1
ATOM 1946 C CA . ALA A 1 247 ? 7.901 0.294 3.592 1.00 80.12 247 ALA A CA 1
ATOM 1947 C C . ALA A 1 247 ? 6.788 -0.166 4.552 1.00 80.12 247 ALA A C 1
ATOM 1949 O O . ALA A 1 247 ? 6.159 -1.198 4.312 1.00 80.12 247 ALA A O 1
ATOM 1950 N N . GLN A 1 248 ? 6.498 0.601 5.610 1.00 79.81 248 GLN A N 1
ATOM 1951 C CA . GLN A 1 248 ? 5.548 0.227 6.670 1.00 79.81 248 GLN A CA 1
ATOM 1952 C C . GLN A 1 248 ? 4.136 -0.131 6.168 1.00 79.81 248 GLN A C 1
ATOM 1954 O O . GLN A 1 248 ? 3.425 -0.907 6.803 1.00 79.81 248 GLN A O 1
ATOM 1959 N N . HIS A 1 249 ? 3.719 0.403 5.016 1.00 74.62 249 HIS A N 1
ATOM 1960 C CA . HIS A 1 249 ? 2.406 0.137 4.418 1.00 74.62 249 HIS A CA 1
ATOM 1961 C C . HIS A 1 249 ? 2.386 -1.093 3.494 1.00 74.62 249 HIS A C 1
ATOM 1963 O O . HIS A 1 249 ? 1.312 -1.535 3.091 1.00 74.62 249 HIS A O 1
ATOM 1969 N N . ASN A 1 250 ? 3.546 -1.666 3.157 1.00 75.19 250 ASN A N 1
ATOM 1970 C CA . ASN A 1 250 ? 3.640 -2.801 2.247 1.00 75.19 250 ASN A CA 1
ATOM 1971 C C . ASN A 1 250 ? 3.563 -4.135 3.005 1.00 75.19 250 ASN A C 1
ATOM 1973 O O . ASN A 1 250 ? 4.526 -4.589 3.628 1.00 75.19 250 ASN A O 1
ATOM 1977 N N . THR A 1 251 ? 2.410 -4.799 2.908 1.00 75.56 251 THR A N 1
ATOM 1978 C CA . THR A 1 251 ? 2.147 -6.081 3.574 1.00 75.56 251 THR A CA 1
ATOM 1979 C C . THR A 1 251 ? 3.143 -7.176 3.199 1.00 75.56 251 THR A C 1
ATOM 1981 O O . THR A 1 251 ? 3.585 -7.906 4.083 1.00 75.56 251 THR A O 1
ATOM 1984 N N . LEU A 1 252 ? 3.525 -7.305 1.927 1.00 74.69 252 LEU A N 1
ATOM 1985 C CA . LEU A 1 252 ? 4.387 -8.403 1.477 1.00 74.69 252 LEU A CA 1
ATOM 1986 C C . LEU A 1 252 ? 5.820 -8.243 1.988 1.00 74.69 252 LEU A C 1
ATOM 1988 O O . LEU A 1 252 ? 6.433 -9.209 2.443 1.00 74.69 252 LEU A O 1
ATOM 1992 N N . VAL A 1 253 ? 6.327 -7.013 1.952 1.00 77.25 253 VAL A N 1
ATOM 1993 C CA . VAL A 1 253 ? 7.689 -6.674 2.381 1.00 77.25 253 VAL A CA 1
ATOM 1994 C C . VAL A 1 253 ? 7.844 -6.876 3.875 1.00 77.25 253 VAL A C 1
ATOM 1996 O O . VAL A 1 253 ? 8.739 -7.601 4.308 1.00 77.25 253 VAL A O 1
ATOM 1999 N N . VAL A 1 254 ? 6.929 -6.303 4.659 1.00 81.06 254 VAL A N 1
ATOM 2000 C CA . VAL A 1 254 ? 6.954 -6.438 6.115 1.00 81.06 254 VAL A CA 1
ATOM 2001 C C . VAL A 1 254 ? 6.795 -7.905 6.523 1.00 81.06 254 VAL A C 1
ATOM 2003 O O . VAL A 1 254 ? 7.535 -8.376 7.381 1.00 81.06 254 VAL A O 1
ATOM 2006 N N . ALA A 1 255 ? 5.916 -8.671 5.865 1.00 77.56 255 ALA A N 1
ATOM 2007 C CA . ALA A 1 255 ? 5.767 -10.100 6.138 1.00 77.56 255 ALA A CA 1
ATOM 2008 C C . ALA A 1 255 ? 7.068 -10.876 5.881 1.00 77.56 255 ALA A C 1
ATOM 2010 O O . ALA A 1 255 ? 7.482 -11.677 6.721 1.00 77.56 255 ALA A O 1
ATOM 2011 N N . ALA A 1 256 ? 7.728 -10.637 4.743 1.00 76.31 256 ALA A N 1
ATOM 2012 C CA . ALA A 1 256 ? 8.974 -11.312 4.394 1.00 76.31 256 ALA A CA 1
ATOM 2013 C C . ALA A 1 256 ? 10.097 -10.982 5.384 1.00 76.31 256 ALA A C 1
ATOM 2015 O O . ALA A 1 256 ? 10.763 -11.894 5.876 1.00 76.31 256 ALA A O 1
ATOM 2016 N N . LEU A 1 257 ? 10.256 -9.701 5.727 1.00 80.94 257 LEU A N 1
ATOM 2017 C CA . LEU A 1 257 ? 11.216 -9.236 6.724 1.00 80.94 257 LEU A CA 1
ATOM 2018 C C . LEU A 1 257 ? 10.935 -9.838 8.107 1.00 80.94 257 LEU A C 1
ATOM 2020 O O . LEU A 1 257 ? 11.834 -10.395 8.735 1.00 80.94 257 LEU A O 1
ATOM 2024 N N . HIS A 1 258 ? 9.686 -9.805 8.570 1.00 83.56 258 HIS A N 1
ATOM 2025 C CA . HIS A 1 258 ? 9.310 -10.390 9.855 1.00 83.56 258 HIS A CA 1
ATOM 2026 C C . HIS A 1 258 ? 9.603 -11.890 9.919 1.00 83.56 258 HIS A C 1
ATOM 2028 O O . HIS A 1 258 ? 10.181 -12.356 10.898 1.00 83.56 258 HIS A O 1
ATOM 2034 N N . GLN A 1 259 ? 9.260 -12.654 8.879 1.00 78.88 259 GLN A N 1
ATOM 2035 C CA . GLN A 1 259 ? 9.564 -14.089 8.823 1.00 78.88 259 GLN A CA 1
ATOM 2036 C C . GLN A 1 259 ? 11.072 -14.355 8.844 1.00 78.88 259 GLN A C 1
ATOM 2038 O O . GLN A 1 259 ? 11.543 -15.233 9.570 1.00 78.88 259 GLN A O 1
ATOM 2043 N N . ALA A 1 260 ? 11.834 -13.557 8.096 1.00 76.31 260 ALA A N 1
ATOM 2044 C CA . ALA A 1 260 ? 13.290 -13.568 8.103 1.00 76.31 260 ALA A CA 1
ATOM 2045 C C . ALA A 1 260 ? 13.863 -13.350 9.514 1.00 76.31 260 ALA A C 1
ATOM 2047 O O . ALA A 1 260 ? 14.755 -14.086 9.941 1.00 76.31 260 ALA A O 1
ATOM 2048 N N . TYR A 1 261 ? 13.334 -12.371 10.245 1.00 80.50 261 TYR A N 1
ATOM 2049 C CA . TYR A 1 261 ? 13.784 -12.049 11.595 1.00 80.50 261 TYR A CA 1
ATOM 2050 C C . TYR A 1 261 ? 13.377 -13.105 12.630 1.00 80.50 261 TYR A C 1
ATOM 2052 O O . TYR A 1 261 ? 14.205 -13.510 13.443 1.00 80.50 261 TYR A O 1
ATOM 2060 N N . ILE A 1 262 ? 12.149 -13.630 12.562 1.00 79.56 262 ILE A N 1
ATOM 2061 C CA . ILE A 1 262 ? 11.694 -14.738 13.421 1.00 79.56 262 ILE A CA 1
ATOM 2062 C C . ILE A 1 262 ? 12.600 -15.960 13.234 1.00 79.56 262 ILE A C 1
ATOM 2064 O O . ILE A 1 262 ? 13.031 -16.568 14.213 1.00 79.56 262 ILE A O 1
ATOM 2068 N N . GLY A 1 263 ? 12.935 -16.296 11.983 1.00 75.12 263 GLY A N 1
ATOM 2069 C CA . GLY A 1 263 ? 13.856 -17.389 11.676 1.00 75.12 263 GLY A CA 1
ATOM 2070 C C . GLY A 1 263 ? 15.222 -17.215 12.344 1.00 75.12 263 GLY A C 1
ATOM 2071 O O . GLY A 1 263 ? 15.759 -18.179 12.888 1.00 75.12 263 GLY A O 1
ATOM 2072 N N . LEU A 1 264 ? 15.752 -15.988 12.366 1.00 75.50 264 LEU A N 1
ATOM 2073 C CA . LEU A 1 264 ? 17.008 -15.666 13.046 1.00 75.50 264 LEU A CA 1
ATOM 2074 C C . LEU A 1 264 ? 16.889 -15.805 14.564 1.00 75.50 264 LEU A C 1
ATOM 2076 O O . LEU A 1 264 ? 17.702 -16.506 15.165 1.00 75.50 264 LEU A O 1
ATOM 2080 N N . LEU A 1 265 ? 15.856 -15.212 15.170 1.00 75.94 265 LEU A N 1
ATOM 2081 C CA . LEU A 1 265 ? 15.620 -15.272 16.616 1.00 75.94 265 LEU A CA 1
ATOM 2082 C C . LEU A 1 265 ? 15.497 -16.717 17.116 1.00 75.94 265 LEU A C 1
ATOM 2084 O O . LEU A 1 265 ? 16.143 -17.091 18.092 1.00 75.94 265 LEU A O 1
ATOM 2088 N N . CYS A 1 266 ? 14.747 -17.567 16.407 1.00 71.38 266 CYS A N 1
ATOM 2089 C CA . CYS A 1 266 ? 14.596 -18.975 16.776 1.00 71.38 266 CYS A CA 1
ATOM 2090 C C . CYS A 1 266 ? 15.903 -19.783 16.656 1.00 71.38 266 CYS A C 1
ATOM 2092 O O . CYS A 1 266 ? 16.081 -20.774 17.370 1.00 71.38 266 CYS A O 1
ATOM 2094 N N . GLN A 1 267 ? 16.813 -19.398 15.755 1.00 70.12 267 GLN A N 1
ATOM 2095 C CA . GLN A 1 267 ? 18.082 -20.099 15.530 1.00 70.12 267 GLN A CA 1
ATOM 2096 C C . GLN A 1 267 ? 19.199 -19.621 16.471 1.00 70.12 267 GLN A C 1
ATOM 2098 O O . GLN A 1 267 ? 20.048 -20.418 16.878 1.00 70.12 267 GLN A O 1
ATOM 2103 N N . SER A 1 268 ? 19.203 -18.345 16.861 1.00 63.06 268 SER A N 1
ATOM 2104 C CA . SER A 1 268 ? 20.251 -17.749 17.689 1.00 63.06 268 SER A CA 1
ATOM 2105 C C . SER A 1 268 ? 19.853 -17.680 19.168 1.00 63.06 268 SER A C 1
ATOM 2107 O O . SER A 1 268 ? 19.034 -16.862 19.574 1.00 63.06 268 SER A O 1
ATOM 2109 N N . LYS A 1 269 ? 20.476 -18.489 20.028 1.00 57.69 269 LYS A N 1
ATOM 2110 C CA . LYS A 1 269 ? 20.115 -18.526 21.459 1.00 57.69 269 LYS A CA 1
ATOM 2111 C C . LYS A 1 269 ? 20.767 -17.448 22.339 1.00 57.69 269 LYS A C 1
ATOM 2113 O O . LYS A 1 269 ? 20.430 -17.384 23.518 1.00 57.69 269 LYS A O 1
ATOM 2118 N N . SER A 1 270 ? 21.698 -16.624 21.841 1.00 55.31 270 SER A N 1
ATOM 2119 C CA . SER A 1 270 ? 22.479 -15.756 22.749 1.00 55.31 270 SER A CA 1
ATOM 2120 C C . SER A 1 270 ? 23.041 -14.434 22.209 1.00 55.31 270 SER A C 1
ATOM 2122 O O . SER A 1 270 ? 23.616 -13.694 23.004 1.00 55.31 270 SER A O 1
ATOM 2124 N N . SER A 1 271 ? 22.922 -14.106 20.919 1.00 59.31 271 SER A N 1
ATOM 2125 C CA . SER A 1 271 ? 23.633 -12.940 20.356 1.00 59.31 271 SER A CA 1
ATOM 2126 C C . SER A 1 271 ? 23.021 -12.409 19.055 1.00 59.31 271 SER A C 1
ATOM 2128 O O . SER A 1 271 ? 23.714 -12.322 18.045 1.00 59.31 271 SER A O 1
ATOM 2130 N N . VAL A 1 272 ? 21.727 -12.086 19.055 1.00 66.56 272 VAL A N 1
ATOM 2131 C CA . VAL A 1 272 ? 21.121 -11.318 17.956 1.00 66.56 272 VAL A CA 1
ATOM 2132 C C . VAL A 1 272 ? 20.787 -9.919 18.442 1.00 66.56 272 VAL A C 1
ATOM 2134 O O . VAL A 1 272 ? 20.230 -9.744 19.526 1.00 66.56 272 VAL A O 1
ATOM 2137 N N . THR A 1 273 ? 21.186 -8.929 17.646 1.00 71.06 273 THR A N 1
ATOM 2138 C CA . THR A 1 273 ? 20.803 -7.533 17.837 1.00 71.06 273 THR A CA 1
ATOM 2139 C C . THR A 1 273 ? 19.286 -7.437 17.765 1.00 71.06 273 THR A C 1
ATOM 2141 O O . THR A 1 273 ? 18.670 -7.892 16.803 1.00 71.06 273 THR A O 1
ATOM 2144 N N . LEU A 1 274 ? 18.692 -6.877 18.814 1.00 78.25 274 LEU A N 1
ATOM 2145 C CA . LEU A 1 274 ? 17.251 -6.717 18.920 1.00 78.25 274 LEU A CA 1
ATOM 2146 C C . LEU A 1 274 ? 16.817 -5.496 18.108 1.00 78.25 274 LEU A C 1
ATOM 2148 O O . LEU A 1 274 ? 17.394 -4.424 18.277 1.00 78.25 274 LEU A O 1
ATOM 2152 N N . LEU A 1 275 ? 15.804 -5.668 17.260 1.00 82.19 275 LEU A N 1
ATOM 2153 C CA . LEU A 1 275 ? 15.131 -4.559 16.583 1.00 82.19 275 LEU A CA 1
ATOM 2154 C C . LEU A 1 275 ? 14.408 -3.650 17.583 1.00 82.19 275 LEU A C 1
ATOM 2156 O O . LEU A 1 275 ? 13.907 -4.115 18.613 1.00 82.19 275 LEU A O 1
ATOM 2160 N N . SER A 1 276 ? 14.292 -2.373 17.228 1.00 84.75 276 SER A N 1
ATOM 2161 C CA . SER A 1 276 ? 13.473 -1.397 17.937 1.00 84.75 276 SER A CA 1
ATOM 2162 C C . SER A 1 276 ? 12.015 -1.871 18.022 1.00 84.75 276 SER A C 1
ATOM 2164 O O . SER A 1 276 ? 11.376 -2.090 16.983 1.00 84.75 276 SER A O 1
ATOM 2166 N N . PRO A 1 277 ? 11.448 -2.013 19.237 1.00 83.81 277 PRO A N 1
ATOM 2167 C CA . PRO A 1 277 ? 10.069 -2.459 19.396 1.00 83.81 277 PRO A CA 1
ATOM 2168 C C . PRO A 1 277 ? 9.052 -1.533 18.725 1.00 83.81 277 PRO A C 1
ATOM 2170 O O . PRO A 1 277 ? 8.038 -2.016 18.225 1.00 83.81 277 PRO A O 1
ATOM 2173 N N . ASP A 1 278 ? 9.333 -0.227 18.676 1.00 83.94 278 ASP A N 1
ATOM 2174 C CA . ASP A 1 278 ? 8.440 0.769 18.079 1.00 83.94 278 ASP A CA 1
ATOM 2175 C C . ASP A 1 278 ? 8.296 0.565 16.571 1.00 83.94 278 ASP A C 1
ATOM 2177 O O . ASP A 1 278 ? 7.176 0.546 16.069 1.00 83.94 278 ASP A O 1
ATOM 2181 N N . ILE A 1 279 ? 9.401 0.313 15.862 1.00 85.12 279 ILE A N 1
ATOM 2182 C CA . ILE A 1 279 ? 9.395 0.064 14.411 1.00 85.12 279 ILE A CA 1
ATOM 2183 C C . ILE A 1 279 ? 8.644 -1.232 14.097 1.00 85.12 279 ILE A C 1
ATOM 2185 O O . ILE A 1 279 ? 7.857 -1.292 13.151 1.00 85.12 279 ILE A O 1
ATOM 2189 N N . VAL A 1 280 ? 8.845 -2.280 14.902 1.00 85.50 280 VAL A N 1
ATOM 2190 C CA . VAL A 1 280 ? 8.115 -3.547 14.744 1.00 85.50 280 VAL A CA 1
ATOM 2191 C C . VAL A 1 280 ? 6.621 -3.336 14.982 1.00 85.50 280 VAL A C 1
ATOM 2193 O O . VAL A 1 280 ? 5.807 -3.819 14.197 1.00 85.50 280 VAL A O 1
ATOM 2196 N N . GLY A 1 281 ? 6.238 -2.602 16.028 1.00 83.50 281 GLY A N 1
ATOM 2197 C CA . GLY A 1 281 ? 4.841 -2.293 16.328 1.00 83.50 281 GLY A CA 1
ATOM 2198 C C . GLY A 1 281 ? 4.161 -1.515 15.200 1.00 83.50 281 GLY A C 1
ATOM 2199 O O . GLY A 1 281 ? 3.165 -1.983 14.638 1.00 83.50 281 GLY A O 1
ATOM 2200 N N . THR A 1 282 ? 4.732 -0.373 14.811 1.00 83.06 282 THR A N 1
ATOM 2201 C CA . THR A 1 282 ? 4.170 0.513 13.780 1.00 83.06 282 THR A CA 1
ATOM 2202 C C . THR A 1 282 ? 4.086 -0.170 12.420 1.00 83.06 282 THR A C 1
ATOM 2204 O O . THR A 1 282 ? 3.029 -0.122 11.785 1.00 83.06 282 THR A O 1
ATOM 2207 N N . SER A 1 283 ? 5.140 -0.870 11.987 1.00 85.25 283 SER A N 1
ATOM 2208 C CA . SER A 1 283 ? 5.139 -1.614 10.721 1.00 85.25 283 SER A CA 1
ATOM 2209 C C . SER A 1 283 ? 4.154 -2.782 10.744 1.00 85.25 283 SER A C 1
ATOM 2211 O O . SER A 1 283 ? 3.476 -3.029 9.747 1.00 85.25 283 SER A O 1
ATOM 2213 N N . SER A 1 284 ? 3.978 -3.471 11.877 1.00 84.81 284 SER A N 1
ATOM 2214 C CA . SER A 1 284 ? 2.990 -4.552 12.012 1.00 84.81 284 SER A CA 1
ATOM 2215 C C . SER A 1 284 ? 1.558 -4.050 11.857 1.00 84.81 284 SER A C 1
ATOM 2217 O O . SER A 1 284 ? 0.775 -4.661 11.128 1.00 84.81 284 SER A O 1
ATOM 2219 N N . ILE A 1 285 ? 1.221 -2.936 12.514 1.00 80.19 285 ILE A N 1
ATOM 2220 C CA . ILE A 1 285 ? -0.114 -2.320 12.473 1.00 80.19 285 ILE A CA 1
ATOM 2221 C C . ILE A 1 285 ? -0.393 -1.746 11.078 1.00 80.19 285 ILE A C 1
ATOM 2223 O O . ILE A 1 285 ? -1.405 -2.071 10.442 1.00 80.19 285 ILE A O 1
ATOM 2227 N N . SER A 1 286 ? 0.563 -0.979 10.553 1.00 79.75 286 SER A N 1
ATOM 2228 C CA . SER A 1 286 ? 0.477 -0.345 9.236 1.00 79.75 286 SER A CA 1
ATOM 2229 C C . SER A 1 286 ? 0.366 -1.370 8.110 1.00 79.75 286 SER A C 1
ATOM 2231 O O . SER A 1 286 ? -0.425 -1.185 7.191 1.00 79.75 286 SER A O 1
ATOM 2233 N N . SER A 1 287 ? 1.074 -2.496 8.192 1.00 76.25 287 SER A N 1
ATOM 2234 C CA . SER A 1 287 ? 1.053 -3.537 7.156 1.00 76.25 287 SER A CA 1
ATOM 2235 C C . SER A 1 287 ? -0.012 -4.622 7.369 1.00 76.25 287 SER A C 1
ATOM 2237 O O . SER A 1 287 ? -0.201 -5.469 6.495 1.00 76.25 287 SER A O 1
ATOM 2239 N N . ARG A 1 288 ? -0.709 -4.609 8.517 1.00 76.06 288 ARG A N 1
ATOM 2240 C CA . ARG A 1 288 ? -1.654 -5.641 8.997 1.00 76.06 288 ARG A CA 1
ATOM 2241 C C . ARG A 1 288 ? -1.043 -7.031 9.229 1.00 76.06 288 ARG A C 1
ATOM 2243 O O . ARG A 1 288 ? -1.768 -8.016 9.377 1.00 76.06 288 ARG A O 1
ATOM 2250 N N . ASN A 1 289 ? 0.278 -7.125 9.362 1.00 77.12 289 ASN A N 1
ATOM 2251 C CA . ASN A 1 289 ? 0.988 -8.367 9.686 1.00 77.12 289 ASN A CA 1
ATOM 2252 C C . ASN A 1 289 ? 1.028 -8.661 11.200 1.00 77.12 289 ASN A C 1
ATOM 2254 O O . ASN A 1 289 ? 2.066 -9.046 11.751 1.00 77.12 289 ASN A O 1
ATOM 2258 N N . LEU A 1 290 ? -0.112 -8.510 11.882 1.00 79.31 290 LEU A N 1
ATOM 2259 C CA . LEU A 1 290 ? -0.191 -8.475 13.348 1.00 79.31 290 LEU A CA 1
ATOM 2260 C C . LEU A 1 290 ? 0.324 -9.741 14.036 1.00 79.31 290 LEU A C 1
ATOM 2262 O O . LEU A 1 290 ? 0.997 -9.640 15.051 1.00 79.31 290 LEU A O 1
ATOM 2266 N N . VAL A 1 291 ? 0.058 -10.929 13.485 1.00 81.69 291 VAL A N 1
ATOM 2267 C CA . VAL A 1 291 ? 0.500 -12.200 14.098 1.00 81.69 291 VAL A CA 1
ATOM 2268 C C . VAL A 1 291 ? 2.023 -12.303 14.115 1.00 81.69 291 VAL A C 1
ATOM 2270 O O . VAL A 1 291 ? 2.613 -12.725 15.107 1.00 81.69 291 VAL A O 1
ATOM 2273 N N . THR A 1 292 ? 2.672 -11.895 13.023 1.00 81.94 292 THR A N 1
ATOM 2274 C CA . THR A 1 292 ? 4.138 -11.908 12.942 1.00 81.94 292 THR A CA 1
ATOM 2275 C C . THR A 1 292 ? 4.755 -10.847 13.849 1.00 81.94 292 THR A C 1
ATOM 2277 O O . THR A 1 292 ? 5.717 -11.144 14.549 1.00 81.94 292 THR A O 1
ATOM 2280 N N . GLY A 1 293 ? 4.141 -9.661 13.918 1.00 85.75 293 GLY A N 1
ATOM 2281 C CA . GLY A 1 293 ? 4.522 -8.598 14.845 1.00 85.75 293 GLY A CA 1
ATOM 2282 C C . GLY A 1 293 ? 4.408 -9.010 16.305 1.00 85.75 293 GLY A C 1
ATOM 2283 O O . GLY A 1 293 ? 5.364 -8.869 17.061 1.00 85.75 293 GLY A O 1
ATOM 2284 N N . GLN A 1 294 ? 3.266 -9.593 16.684 1.00 87.06 294 GLN A N 1
ATOM 2285 C CA . GLN A 1 294 ? 3.024 -10.140 18.019 1.00 87.06 294 GLN A CA 1
ATOM 2286 C C . GLN A 1 294 ? 4.121 -11.139 18.387 1.00 87.06 294 GLN A C 1
ATOM 2288 O O . GLN A 1 294 ? 4.726 -11.021 19.449 1.00 87.06 294 GLN A O 1
ATOM 2293 N N . ARG A 1 295 ? 4.423 -12.086 17.488 1.00 85.62 295 ARG A N 1
ATOM 2294 C CA . ARG A 1 295 ? 5.450 -13.095 17.747 1.00 85.62 295 ARG A CA 1
ATOM 2295 C C . ARG A 1 295 ? 6.830 -12.476 17.946 1.00 85.62 295 ARG A C 1
ATOM 2297 O O . ARG A 1 295 ? 7.543 -12.885 18.854 1.00 85.62 295 ARG A O 1
ATOM 2304 N N . ILE A 1 296 ? 7.205 -11.501 17.119 1.00 86.50 296 ILE A N 1
ATOM 2305 C CA . ILE A 1 296 ? 8.490 -10.811 17.258 1.00 86.50 296 ILE A CA 1
ATOM 2306 C C . ILE A 1 296 ? 8.564 -10.092 18.604 1.00 86.50 296 ILE A C 1
ATOM 2308 O O . ILE A 1 296 ? 9.554 -10.245 19.308 1.00 86.50 296 ILE A O 1
ATOM 2312 N N . LEU A 1 297 ? 7.523 -9.351 18.984 1.00 87.50 297 LEU A N 1
ATOM 2313 C CA . LEU A 1 297 ? 7.481 -8.621 20.252 1.00 87.50 297 LEU A CA 1
ATOM 2314 C C . LEU A 1 297 ? 7.555 -9.570 21.461 1.00 87.50 297 LEU A C 1
ATOM 2316 O O . LEU A 1 297 ? 8.280 -9.285 22.410 1.00 87.50 297 LEU A O 1
ATOM 2320 N N . GLU A 1 298 ? 6.887 -10.726 21.410 1.00 86.69 298 GLU A N 1
ATOM 2321 C CA . GLU A 1 298 ? 7.014 -11.779 22.430 1.00 86.69 298 GLU A CA 1
ATOM 2322 C C . GLU A 1 298 ? 8.455 -12.306 22.543 1.00 86.69 298 GLU A C 1
ATOM 2324 O O . GLU A 1 298 ? 8.982 -12.432 23.648 1.00 86.69 298 GLU A O 1
ATOM 2329 N N . GLU A 1 299 ? 9.126 -12.572 21.419 1.00 84.69 299 GLU A N 1
ATOM 2330 C CA . GLU A 1 299 ? 10.526 -13.021 21.418 1.00 84.69 299 GLU A CA 1
ATOM 2331 C C . GLU A 1 299 ? 11.484 -11.917 21.903 1.00 84.69 299 GLU A C 1
ATOM 2333 O O . GLU A 1 299 ? 12.405 -12.189 22.676 1.00 84.69 299 GLU A O 1
ATOM 2338 N N . LEU A 1 300 ? 11.248 -10.650 21.536 1.00 84.50 300 LEU A N 1
ATOM 2339 C CA . LEU A 1 300 ? 12.005 -9.505 22.056 1.00 84.50 300 LEU A CA 1
ATOM 2340 C C . LEU A 1 300 ? 11.904 -9.430 23.587 1.00 84.50 300 LEU A C 1
ATOM 2342 O O . LEU A 1 300 ? 12.906 -9.196 24.262 1.00 84.50 300 LEU A O 1
ATOM 2346 N N . LEU A 1 301 ? 10.724 -9.685 24.153 1.00 84.12 301 LEU A N 1
ATOM 2347 C CA . LEU A 1 301 ? 10.515 -9.717 25.601 1.00 84.12 301 LEU A CA 1
ATOM 2348 C C . LEU A 1 301 ? 11.236 -10.886 26.286 1.00 84.12 301 LEU A C 1
ATOM 2350 O O . LEU A 1 301 ? 11.712 -10.725 27.407 1.00 84.12 301 LEU A O 1
ATOM 2354 N N . ILE A 1 302 ? 11.359 -12.037 25.621 1.00 83.75 302 ILE A N 1
ATOM 2355 C CA . ILE A 1 302 ? 12.102 -13.199 26.136 1.00 83.75 302 ILE A CA 1
ATOM 2356 C C . ILE A 1 302 ? 13.618 -12.946 26.110 1.00 83.75 302 ILE A C 1
ATOM 2358 O O . ILE A 1 302 ? 14.329 -13.341 27.037 1.00 83.75 302 ILE A O 1
ATOM 2362 N N . HIS A 1 303 ? 14.122 -12.296 25.058 1.00 79.00 303 HIS A N 1
ATOM 2363 C CA . HIS A 1 303 ? 15.557 -12.103 24.835 1.00 79.00 303 HIS A CA 1
ATOM 2364 C C . HIS A 1 303 ? 16.128 -10.802 25.423 1.00 79.00 303 HIS A C 1
ATOM 2366 O O . HIS A 1 303 ? 17.334 -10.728 25.683 1.00 79.00 303 HIS A O 1
ATOM 2372 N N . SER A 1 304 ? 15.301 -9.777 25.642 1.00 78.06 304 SER A N 1
ATOM 2373 C CA . SER A 1 304 ? 15.749 -8.486 26.174 1.00 78.06 304 SER A CA 1
ATOM 2374 C C . SER A 1 304 ? 16.180 -8.584 27.642 1.00 78.06 304 SER A C 1
ATOM 2376 O O . SER A 1 304 ? 15.508 -9.163 28.491 1.00 78.06 304 SER A O 1
ATOM 2378 N N . LYS A 1 305 ? 17.338 -7.990 27.951 1.00 75.00 305 LYS A N 1
ATOM 2379 C CA . LYS A 1 305 ? 17.810 -7.761 29.331 1.00 75.00 305 LYS A CA 1
ATOM 2380 C C . LYS A 1 305 ? 17.675 -6.297 29.759 1.00 75.00 305 LYS A C 1
ATOM 2382 O O . LYS A 1 305 ? 17.915 -5.983 30.920 1.00 75.00 305 LYS A O 1
ATOM 2387 N N . ASP A 1 306 ? 17.331 -5.418 28.819 1.00 79.19 306 ASP A N 1
ATOM 2388 C CA . ASP A 1 306 ? 17.164 -3.984 29.039 1.00 79.19 306 ASP A CA 1
ATOM 2389 C C . ASP A 1 306 ? 15.707 -3.669 29.406 1.00 79.19 306 ASP A C 1
ATOM 2391 O O . ASP A 1 306 ? 14.780 -4.029 28.677 1.00 79.19 306 ASP A O 1
ATOM 2395 N N . ALA A 1 307 ? 15.520 -2.984 30.535 1.00 76.75 307 ALA A N 1
ATOM 2396 C CA . ALA A 1 307 ? 14.215 -2.579 31.046 1.00 76.75 307 ALA A CA 1
ATOM 2397 C C . ALA A 1 307 ? 13.507 -1.556 30.139 1.00 76.75 307 ALA A C 1
ATOM 2399 O O . ALA A 1 307 ? 12.278 -1.526 30.080 1.00 76.75 307 ALA A O 1
ATOM 2400 N N . ASN A 1 308 ? 14.256 -0.726 29.406 1.00 77.12 308 ASN A N 1
ATOM 2401 C CA . ASN A 1 308 ? 13.655 0.249 28.499 1.00 77.12 308 ASN A CA 1
ATOM 2402 C C . ASN A 1 308 ? 13.072 -0.446 27.267 1.00 77.12 308 ASN A C 1
ATOM 2404 O O . ASN A 1 308 ? 11.922 -0.195 26.910 1.00 77.12 308 ASN A O 1
ATOM 2408 N N . VAL A 1 309 ? 13.831 -1.359 26.653 1.00 78.31 309 VAL A N 1
ATOM 2409 C CA . VAL A 1 309 ? 13.378 -2.135 25.487 1.00 78.31 309 VAL A CA 1
ATOM 2410 C C . VAL A 1 309 ? 12.167 -2.989 25.847 1.00 78.31 309 VAL A C 1
ATOM 2412 O O . VAL A 1 309 ? 11.208 -3.029 25.082 1.00 78.31 309 VAL A O 1
ATOM 2415 N N . SER A 1 310 ? 12.163 -3.616 27.027 1.00 79.50 310 SER A N 1
ATOM 2416 C CA . SER A 1 310 ? 11.022 -4.422 27.463 1.00 79.50 310 SER A CA 1
ATOM 2417 C C . SER A 1 310 ? 9.762 -3.583 27.686 1.00 79.50 310 SER A C 1
ATOM 2419 O O . SER A 1 310 ? 8.695 -3.982 27.235 1.00 79.50 310 SER A O 1
ATOM 2421 N N . THR A 1 311 ? 9.877 -2.392 28.284 1.00 77.88 311 THR A N 1
ATOM 2422 C CA . THR A 1 311 ? 8.736 -1.476 28.476 1.00 77.88 311 THR A CA 1
ATOM 2423 C C . THR A 1 311 ? 8.132 -1.037 27.135 1.00 77.88 311 THR A C 1
ATOM 2425 O O . THR A 1 311 ? 6.915 -1.061 26.954 1.00 77.88 311 THR A O 1
ATOM 2428 N N . HIS A 1 312 ? 8.968 -0.678 26.153 1.00 78.25 312 HIS A N 1
ATOM 2429 C CA . HIS A 1 312 ? 8.486 -0.309 24.814 1.00 78.25 312 HIS A CA 1
ATOM 2430 C C . HIS A 1 312 ? 7.875 -1.517 24.088 1.00 78.25 312 HIS A C 1
ATOM 2432 O O . HIS A 1 312 ? 6.801 -1.401 23.503 1.00 78.25 312 HIS A O 1
ATOM 2438 N N . ALA A 1 313 ? 8.489 -2.700 24.191 1.00 81.88 313 ALA A N 1
ATOM 2439 C CA . ALA A 1 313 ? 7.956 -3.926 23.601 1.00 81.88 313 ALA A CA 1
ATOM 2440 C C . ALA A 1 313 ? 6.606 -4.338 24.197 1.00 81.88 313 ALA A C 1
ATOM 2442 O O . ALA A 1 313 ? 5.721 -4.738 23.444 1.00 81.88 313 ALA A O 1
ATOM 2443 N N . TRP A 1 314 ? 6.401 -4.186 25.508 1.00 80.81 314 TRP A N 1
ATOM 2444 C CA . TRP A 1 314 ? 5.099 -4.422 26.133 1.00 80.81 314 TRP A CA 1
ATOM 2445 C C . TRP A 1 314 ? 4.030 -3.444 25.647 1.00 80.81 314 TRP A C 1
ATOM 2447 O O . TRP A 1 314 ? 2.916 -3.871 25.337 1.00 80.81 314 TRP A O 1
ATOM 2457 N N . ASN A 1 315 ? 4.364 -2.158 25.516 1.00 78.00 315 ASN A N 1
ATOM 2458 C CA . ASN A 1 315 ? 3.440 -1.155 24.982 1.00 78.00 315 ASN A CA 1
ATOM 2459 C C . ASN A 1 315 ? 3.039 -1.465 23.534 1.00 78.00 315 ASN A C 1
ATOM 2461 O O . ASN A 1 315 ? 1.852 -1.478 23.205 1.00 78.00 315 ASN A O 1
ATOM 2465 N N . GLN A 1 316 ? 4.007 -1.794 22.679 1.00 80.44 316 GLN A N 1
ATOM 2466 C CA . GLN A 1 316 ? 3.739 -2.154 21.286 1.00 80.44 316 GLN A CA 1
ATOM 2467 C C . GLN A 1 316 ? 2.996 -3.488 21.167 1.00 80.44 316 GLN A C 1
ATOM 2469 O O . GLN A 1 316 ? 2.099 -3.627 20.337 1.00 80.44 316 GLN A O 1
ATOM 2474 N N . LEU A 1 317 ? 3.285 -4.460 22.037 1.00 83.31 317 LEU A N 1
ATOM 2475 C CA . LEU A 1 317 ? 2.551 -5.724 22.084 1.00 83.31 317 LEU A CA 1
ATOM 2476 C C . LEU A 1 317 ? 1.094 -5.496 22.479 1.00 83.31 317 LEU A C 1
ATOM 2478 O O . LEU A 1 317 ? 0.195 -6.067 21.865 1.00 83.31 317 LEU A O 1
ATOM 2482 N N . HIS A 1 318 ? 0.855 -4.626 23.460 1.00 77.31 318 HIS A N 1
ATOM 2483 C CA . HIS A 1 318 ? -0.487 -4.202 23.819 1.00 77.31 318 HIS A CA 1
ATOM 2484 C C . HIS A 1 318 ? -1.198 -3.584 22.606 1.00 77.31 318 HIS A C 1
ATOM 2486 O O . HIS A 1 318 ? -2.287 -4.023 22.255 1.00 77.31 318 HIS A O 1
ATOM 2492 N N . HIS A 1 319 ? -0.565 -2.656 21.891 1.00 77.19 319 HIS A N 1
ATOM 2493 C CA . HIS A 1 319 ? -1.121 -2.057 20.675 1.00 77.19 319 HIS A CA 1
ATOM 2494 C C . HIS A 1 319 ? -1.461 -3.073 19.573 1.00 77.19 319 HIS A C 1
ATOM 2496 O O . HIS A 1 319 ? -2.559 -3.032 19.013 1.00 77.19 319 HIS A O 1
ATOM 2502 N N . VAL A 1 320 ? -0.567 -4.025 19.297 1.00 79.44 320 VAL A N 1
ATOM 2503 C CA . VAL A 1 320 ? -0.805 -5.092 18.315 1.00 79.44 320 VAL A CA 1
ATOM 2504 C C . VAL A 1 320 ? -1.959 -5.993 18.755 1.00 79.44 320 VAL A C 1
ATOM 2506 O O . VAL A 1 320 ? -2.856 -6.271 17.962 1.00 79.44 320 VAL A O 1
ATOM 2509 N N . LEU A 1 321 ? -1.998 -6.407 20.023 1.00 76.81 321 LEU A N 1
ATOM 2510 C CA . LEU A 1 321 ? -3.081 -7.237 20.554 1.00 76.81 321 LEU A CA 1
ATOM 2511 C C . LEU A 1 321 ? -4.426 -6.507 20.563 1.00 76.81 321 LEU A C 1
ATOM 2513 O O . LEU A 1 321 ? -5.459 -7.152 20.386 1.00 76.81 321 LEU A O 1
ATOM 2517 N N . GLN A 1 322 ? -4.419 -5.178 20.706 1.00 72.56 322 GLN A N 1
ATOM 2518 C CA . GLN A 1 322 ? -5.623 -4.354 20.626 1.00 72.56 322 GLN A CA 1
ATOM 2519 C C . GLN A 1 322 ? -6.184 -4.388 19.216 1.00 72.56 322 GLN A C 1
ATOM 2521 O O . GLN A 1 322 ? -7.385 -4.535 19.039 1.00 72.56 322 GLN A O 1
ATOM 2526 N N . MET A 1 323 ? -5.311 -4.320 18.213 1.00 70.94 323 MET A N 1
ATOM 2527 C CA . MET A 1 323 ? -5.706 -4.475 16.819 1.00 70.94 323 MET A CA 1
ATOM 2528 C C . MET A 1 323 ? -6.167 -5.902 16.493 1.00 70.94 323 MET A C 1
ATOM 2530 O O . MET A 1 323 ? -6.986 -6.070 15.592 1.00 70.94 323 MET A O 1
ATOM 2534 N N . VAL A 1 324 ? -5.688 -6.927 17.209 1.00 69.38 324 VAL A N 1
ATOM 2535 C CA . VAL A 1 324 ? -6.164 -8.324 17.101 1.00 69.38 324 VAL A CA 1
ATOM 2536 C C . VAL A 1 324 ? -7.490 -8.549 17.855 1.00 69.38 324 VAL A C 1
ATOM 2538 O O . VAL A 1 324 ? -8.148 -9.550 17.582 1.00 69.38 324 VAL A O 1
ATOM 2541 N N . GLU A 1 325 ? -7.898 -7.621 18.733 1.00 65.81 325 GLU A N 1
ATOM 2542 C CA . GLU A 1 325 ? -9.067 -7.712 19.634 1.00 65.81 325 GLU A CA 1
ATOM 2543 C C . GLU A 1 325 ? -9.011 -8.933 20.570 1.00 65.81 325 GLU A C 1
ATOM 2545 O O . GLU A 1 325 ? -10.010 -9.574 20.884 1.00 65.81 325 GLU A O 1
ATOM 2550 N N . ASN A 1 326 ? -7.809 -9.278 21.042 1.00 68.25 326 ASN A N 1
ATOM 2551 C CA . ASN A 1 326 ? -7.636 -10.370 21.998 1.00 68.25 326 ASN A CA 1
ATOM 2552 C C . ASN A 1 326 ? -7.833 -9.872 23.441 1.00 68.25 326 ASN A C 1
ATOM 2554 O O . ASN A 1 326 ? -6.867 -9.734 24.198 1.00 68.25 326 ASN A O 1
ATOM 2558 N N . GLU A 1 327 ? -9.085 -9.576 23.805 1.00 65.31 327 GLU A N 1
ATOM 2559 C CA . GLU A 1 327 ? -9.473 -8.990 25.100 1.00 65.31 327 GLU A CA 1
ATOM 2560 C C . GLU A 1 327 ? -8.849 -9.693 26.321 1.00 65.31 327 GLU A C 1
ATOM 2562 O O . GLU A 1 327 ? -8.256 -9.002 27.151 1.00 65.31 327 GLU A O 1
ATOM 2567 N N . PRO A 1 328 ? -8.851 -11.038 26.447 1.00 66.50 328 PRO A N 1
ATOM 2568 C CA . PRO A 1 328 ? -8.274 -11.692 27.623 1.00 66.50 328 PRO A CA 1
ATOM 2569 C C . PRO A 1 328 ? -6.775 -11.417 27.799 1.00 66.50 328 PRO A C 1
ATOM 2571 O O . PRO A 1 328 ? -6.302 -11.203 28.916 1.00 66.50 328 PRO A O 1
ATOM 2574 N N . TYR A 1 329 ? -6.019 -11.397 26.698 1.00 67.81 329 TYR A N 1
ATOM 2575 C CA . TYR A 1 329 ? -4.586 -11.105 26.737 1.00 67.81 329 TYR A CA 1
ATOM 2576 C C . TYR A 1 329 ? -4.325 -9.624 26.984 1.00 67.81 329 TYR A C 1
ATOM 2578 O O . TYR A 1 329 ? -3.433 -9.282 27.754 1.00 67.81 329 TYR A O 1
ATOM 2586 N N . LEU A 1 330 ? -5.121 -8.742 26.383 1.00 67.88 330 LEU A N 1
ATOM 2587 C CA . LEU A 1 330 ? -5.026 -7.302 26.607 1.00 67.88 330 LEU A CA 1
ATOM 2588 C C . LEU A 1 330 ? -5.209 -6.928 28.062 1.00 67.88 330 LEU A C 1
ATOM 2590 O O . LEU A 1 330 ? -4.442 -6.127 28.594 1.00 67.88 330 LEU A O 1
ATOM 2594 N N . LEU A 1 331 ? -6.188 -7.551 28.703 1.00 65.12 331 LEU A N 1
ATOM 2595 C CA . LEU A 1 331 ? -6.508 -7.312 30.096 1.00 65.12 331 LEU A CA 1
ATOM 2596 C C . LEU A 1 331 ? -5.409 -7.878 31.004 1.00 65.12 331 LEU A C 1
ATOM 2598 O O . LEU A 1 331 ? -4.951 -7.178 31.903 1.00 65.12 331 LEU A O 1
ATOM 2602 N N . ALA A 1 332 ? -4.876 -9.068 30.705 1.00 68.12 332 ALA A N 1
ATOM 2603 C CA . ALA A 1 332 ? -3.727 -9.623 31.427 1.00 68.12 332 ALA A CA 1
ATOM 2604 C C . ALA A 1 332 ? -2.465 -8.741 31.324 1.00 68.12 332 ALA A C 1
ATOM 2606 O O . ALA A 1 332 ? -1.720 -8.597 32.296 1.00 68.12 332 ALA A O 1
ATOM 2607 N N . LEU A 1 333 ? -2.225 -8.128 30.162 1.00 70.19 333 LEU A N 1
ATOM 2608 C CA . LEU A 1 333 ? -1.119 -7.190 29.961 1.00 70.19 333 LEU A CA 1
ATOM 2609 C C . LEU A 1 333 ? -1.364 -5.843 30.631 1.00 70.19 333 LEU A C 1
ATOM 2611 O O . LEU A 1 333 ? -0.445 -5.267 31.206 1.00 70.19 333 LEU A O 1
ATOM 2615 N N . ALA A 1 334 ? -2.600 -5.347 30.588 1.00 65.81 334 ALA A N 1
ATOM 2616 C CA . ALA A 1 334 ? -3.002 -4.135 31.282 1.00 65.81 334 ALA A CA 1
ATOM 2617 C C . ALA A 1 334 ? -2.731 -4.242 32.782 1.00 65.81 334 ALA A C 1
ATOM 2619 O O . ALA A 1 334 ? -2.040 -3.389 33.319 1.00 65.81 334 ALA A O 1
ATOM 2620 N N . THR A 1 335 ? -3.154 -5.325 33.434 1.00 66.19 335 THR A N 1
ATOM 2621 C CA . THR A 1 335 ? -2.912 -5.530 34.871 1.00 66.19 335 THR A CA 1
ATOM 2622 C C . THR A 1 335 ? -1.423 -5.613 35.228 1.00 66.19 335 THR A C 1
ATOM 2624 O O . THR A 1 335 ? -1.036 -5.272 36.343 1.00 66.19 335 THR A O 1
ATOM 2627 N N . ARG A 1 336 ? -0.572 -6.072 34.302 1.00 69.12 336 ARG A N 1
ATOM 2628 C CA . ARG A 1 336 ? 0.871 -6.224 34.532 1.00 69.12 336 ARG A CA 1
ATOM 2629 C C . ARG A 1 336 ? 1.653 -4.917 34.365 1.00 69.12 336 ARG A C 1
ATOM 2631 O O . ARG A 1 336 ? 2.596 -4.693 35.116 1.00 69.12 336 ARG A O 1
ATOM 2638 N N . GLU A 1 337 ? 1.274 -4.093 33.391 1.00 64.75 337 GLU A N 1
ATOM 2639 C CA . GLU A 1 337 ? 2.000 -2.870 33.007 1.00 64.75 337 GLU A CA 1
ATOM 2640 C C . GLU A 1 337 ? 1.497 -1.601 33.721 1.00 64.75 337 GLU A C 1
ATOM 2642 O O . GLU A 1 337 ? 2.122 -0.547 33.620 1.00 64.75 337 GLU A O 1
ATOM 2647 N N . THR A 1 338 ? 0.371 -1.657 34.442 1.00 64.88 338 THR A N 1
ATOM 2648 C CA . THR A 1 338 ? -0.143 -0.493 35.180 1.00 64.88 338 THR A CA 1
ATOM 2649 C C . THR A 1 338 ? 0.756 -0.152 36.361 1.00 64.88 338 THR A C 1
ATOM 2651 O O . THR A 1 338 ? 0.847 -0.910 37.328 1.00 64.88 338 THR A O 1
ATOM 2654 N N . THR A 1 339 ? 1.383 1.023 36.310 1.00 67.00 339 THR A N 1
ATOM 2655 C CA . THR A 1 339 ? 2.178 1.557 37.428 1.00 67.00 339 THR A CA 1
ATOM 2656 C C . THR A 1 339 ? 1.312 2.304 38.445 1.00 67.00 339 THR A C 1
ATOM 2658 O O . THR A 1 339 ? 1.711 2.502 39.596 1.00 67.00 339 THR A O 1
ATOM 2661 N N . VAL A 1 340 ? 0.108 2.703 38.025 1.00 74.94 340 VAL A N 1
ATOM 2662 C CA . VAL A 1 340 ? -0.828 3.536 38.779 1.00 74.94 340 VAL A CA 1
ATOM 2663 C C . VAL A 1 340 ? -1.961 2.682 39.380 1.00 74.94 340 VAL A C 1
ATOM 2665 O O . VAL A 1 340 ? -2.590 1.897 38.676 1.00 74.94 340 VAL A O 1
ATOM 2668 N N . PRO A 1 341 ? -2.285 2.828 40.677 1.00 75.06 341 PRO A N 1
ATOM 2669 C CA . PRO A 1 341 ? -3.331 2.022 41.312 1.00 75.06 341 PRO A CA 1
ATOM 2670 C C . PRO A 1 341 ? -4.746 2.375 40.821 1.00 75.06 341 PRO A C 1
ATOM 2672 O O . PRO A 1 341 ? -5.631 1.526 40.802 1.00 75.06 341 PRO A O 1
ATOM 2675 N N . GLU A 1 342 ? -4.991 3.616 40.394 1.00 78.75 342 GLU A N 1
ATOM 2676 C CA . GLU A 1 342 ? -6.271 3.996 39.785 1.00 78.75 342 GLU A CA 1
ATOM 2677 C C . GLU A 1 342 ? -6.508 3.306 38.433 1.00 78.75 342 GLU A C 1
ATOM 2679 O O . GLU A 1 342 ? -7.652 3.032 38.073 1.00 78.75 342 GLU A O 1
ATOM 2684 N N . THR A 1 343 ? -5.444 2.998 37.688 1.00 76.56 343 THR A N 1
ATOM 2685 C CA . THR A 1 343 ? -5.554 2.396 36.354 1.00 76.56 343 THR A CA 1
ATOM 2686 C C . THR A 1 343 ? -5.752 0.891 36.446 1.00 76.56 343 THR A C 1
ATOM 2688 O O . THR A 1 343 ? -6.523 0.347 35.660 1.00 76.56 343 THR A O 1
ATOM 2691 N N . SER A 1 344 ? -5.181 0.229 37.459 1.00 75.06 344 SER A N 1
ATOM 2692 C CA . SER A 1 344 ? -5.500 -1.172 37.751 1.00 75.06 344 SER A CA 1
ATOM 2693 C C . SER A 1 344 ? -6.972 -1.343 38.145 1.00 75.06 344 SER A C 1
ATOM 2695 O O . SER A 1 344 ? -7.640 -2.240 37.638 1.00 75.06 344 SER A O 1
ATOM 2697 N N . LEU A 1 345 ? -7.517 -0.434 38.965 1.00 78.00 345 LEU A N 1
ATOM 2698 C CA . LEU A 1 345 ? -8.945 -0.425 39.313 1.00 78.00 345 LEU A CA 1
ATOM 2699 C C . LEU A 1 345 ? -9.845 -0.160 38.097 1.00 78.00 345 LEU A C 1
ATOM 2701 O O . LEU A 1 345 ? -10.897 -0.784 37.968 1.00 78.00 345 LEU A O 1
ATOM 2705 N N . ALA A 1 346 ? -9.432 0.730 37.189 1.00 78.50 346 ALA A N 1
ATOM 2706 C CA . ALA A 1 346 ? -10.167 0.991 35.953 1.00 78.50 346 ALA A CA 1
ATOM 2707 C C . ALA A 1 346 ? -10.238 -0.256 35.052 1.00 78.50 346 ALA A C 1
ATOM 2709 O O . ALA A 1 346 ? -11.314 -0.607 34.573 1.00 78.50 346 ALA A O 1
ATOM 2710 N N . VAL A 1 347 ? -9.116 -0.964 34.888 1.00 75.00 347 VAL A N 1
ATOM 2711 C CA . VAL A 1 347 ? -9.031 -2.205 34.099 1.00 75.00 347 VAL A CA 1
ATOM 2712 C C . VAL A 1 347 ? -9.851 -3.330 34.739 1.00 75.00 347 VAL A C 1
ATOM 2714 O O . VAL A 1 347 ? -10.557 -4.060 34.046 1.00 75.00 347 VAL A O 1
ATOM 2717 N N . GLU A 1 348 ? -9.825 -3.462 36.068 1.00 75.38 348 GLU A N 1
ATOM 2718 C CA . GLU A 1 348 ? -10.676 -4.421 36.785 1.00 75.38 348 GLU A CA 1
ATOM 2719 C C . GLU A 1 348 ? -12.174 -4.122 36.626 1.00 75.38 348 GLU A C 1
ATOM 2721 O O . GLU A 1 348 ? -12.987 -5.049 36.578 1.00 75.38 348 GLU A O 1
ATOM 2726 N N . ALA A 1 349 ? -12.555 -2.845 36.552 1.00 77.06 349 ALA A N 1
ATOM 2727 C CA . ALA A 1 349 ? -13.931 -2.442 36.288 1.00 77.06 349 ALA A CA 1
ATOM 2728 C C . ALA A 1 349 ? -14.349 -2.767 34.842 1.00 77.06 349 ALA A C 1
ATOM 2730 O O . ALA A 1 349 ? -15.426 -3.331 34.645 1.00 77.06 349 ALA A O 1
ATOM 2731 N N . GLN A 1 350 ? -13.474 -2.530 33.853 1.00 77.44 350 GLN A N 1
ATOM 2732 C CA . GLN A 1 350 ? -13.696 -2.956 32.461 1.00 77.44 350 GLN A CA 1
ATOM 2733 C C . GLN A 1 350 ? -13.881 -4.479 32.359 1.00 77.44 350 GLN A C 1
ATOM 2735 O O . GLN A 1 350 ? -14.826 -4.936 31.723 1.00 77.44 350 GLN A O 1
ATOM 2740 N N . LEU A 1 351 ? -13.051 -5.265 33.058 1.00 70.50 351 LEU A N 1
ATOM 2741 C CA . LEU A 1 351 ? -13.152 -6.733 33.127 1.00 70.50 351 LEU A CA 1
ATOM 2742 C C . LEU A 1 351 ? -14.499 -7.232 33.659 1.00 70.50 351 LEU A C 1
ATOM 2744 O O . LEU A 1 351 ? -14.977 -8.293 33.265 1.00 70.50 351 LEU A O 1
ATOM 2748 N N . LYS A 1 352 ? -15.106 -6.481 34.580 1.00 76.06 352 LYS A N 1
ATOM 2749 C CA . LYS A 1 352 ? -16.423 -6.793 35.151 1.00 76.06 352 LYS A CA 1
ATOM 2750 C C . LYS A 1 352 ? -17.580 -6.298 34.276 1.00 76.06 352 LYS A C 1
ATOM 2752 O O . LYS A 1 352 ? -18.731 -6.548 34.623 1.00 76.06 352 LYS A O 1
ATOM 2757 N N . GLY A 1 353 ? -17.290 -5.598 33.177 1.00 73.81 353 GLY A N 1
ATOM 2758 C CA . GLY A 1 353 ? -18.279 -4.945 32.318 1.00 73.81 353 GLY A CA 1
ATOM 2759 C C . GLY A 1 353 ? -18.827 -3.627 32.880 1.00 73.81 353 GLY A C 1
ATOM 2760 O O . GLY A 1 353 ? -19.766 -3.071 32.314 1.00 73.81 353 GLY A O 1
ATOM 2761 N N . ASP A 1 354 ? -18.258 -3.097 33.970 1.00 82.50 354 ASP A N 1
ATOM 2762 C CA . ASP A 1 354 ? -18.659 -1.810 34.550 1.00 82.50 354 ASP A CA 1
ATOM 2763 C C . ASP A 1 354 ? -17.855 -0.659 33.929 1.00 82.50 354 ASP A C 1
ATOM 2765 O O . ASP A 1 354 ? -16.892 -0.123 34.488 1.00 82.50 354 ASP A O 1
ATOM 2769 N N . LEU A 1 355 ? -18.273 -0.276 32.723 1.00 80.56 355 LEU A N 1
ATOM 2770 C CA . LEU A 1 355 ? -17.630 0.779 31.937 1.00 80.56 355 LEU A CA 1
ATOM 2771 C C . LEU A 1 355 ? -17.790 2.174 32.562 1.00 80.56 355 LEU A C 1
ATOM 2773 O O . LEU A 1 355 ? -16.974 3.064 32.316 1.00 80.56 355 LEU A O 1
ATOM 2777 N N . VAL A 1 356 ? -18.824 2.387 33.383 1.00 84.81 356 VAL A N 1
ATOM 2778 C CA . VAL A 1 356 ? -19.067 3.679 34.039 1.00 84.81 356 VAL A CA 1
ATOM 2779 C C . VAL A 1 356 ? -18.072 3.882 35.176 1.00 84.81 356 VAL A C 1
ATOM 2781 O O . VAL A 1 356 ? -17.465 4.954 35.261 1.00 84.81 356 VAL A O 1
ATOM 2784 N N . ALA A 1 357 ? -17.861 2.860 36.010 1.00 83.25 357 ALA A N 1
ATOM 2785 C CA . ALA A 1 357 ? -16.826 2.894 37.038 1.00 83.25 357 ALA A CA 1
ATOM 2786 C C . ALA A 1 357 ? -15.427 3.014 36.414 1.00 83.25 357 ALA A C 1
ATOM 2788 O O . ALA A 1 357 ? -14.629 3.842 36.856 1.00 83.25 357 ALA A O 1
ATOM 2789 N N . ALA A 1 358 ? -15.152 2.277 35.330 1.00 82.81 358 ALA A N 1
ATOM 2790 C CA . ALA A 1 358 ? -13.886 2.384 34.604 1.00 82.81 358 ALA A CA 1
ATOM 2791 C C . ALA A 1 358 ? -13.597 3.822 34.138 1.00 82.81 358 ALA A C 1
ATOM 2793 O O . ALA A 1 358 ? -12.513 4.356 34.375 1.00 82.81 358 ALA A O 1
ATOM 2794 N N . LEU A 1 359 ? -14.587 4.488 33.539 1.00 83.69 359 LEU A N 1
ATOM 2795 C CA . LEU A 1 359 ? -14.450 5.863 33.059 1.00 83.69 359 LEU A CA 1
ATOM 2796 C C . LEU A 1 359 ? -14.211 6.859 34.203 1.00 83.69 359 LEU A C 1
ATOM 2798 O O . LEU A 1 359 ? -13.400 7.776 34.065 1.00 83.69 359 LEU A O 1
ATOM 2802 N N . GLN A 1 360 ? -14.871 6.673 35.350 1.00 85.81 360 GLN A N 1
ATOM 2803 C CA . GLN A 1 360 ? -14.621 7.489 36.542 1.00 85.81 360 GLN A CA 1
ATOM 2804 C C . GLN A 1 360 ? -13.188 7.318 37.054 1.00 85.81 360 GLN A C 1
ATOM 2806 O O . GLN A 1 360 ? -12.535 8.312 37.375 1.00 85.81 360 GLN A O 1
ATOM 2811 N N . HIS A 1 361 ? -12.681 6.085 37.090 1.00 84.88 361 HIS A N 1
ATOM 2812 C CA . HIS A 1 361 ? -11.315 5.799 37.520 1.00 84.88 361 HIS A CA 1
ATOM 2813 C C . HIS A 1 361 ? -10.266 6.377 36.560 1.00 84.88 361 HIS A C 1
ATOM 2815 O O . HIS A 1 361 ? -9.297 6.977 37.028 1.00 84.88 361 HIS A O 1
ATOM 2821 N N . TYR A 1 362 ? -10.483 6.315 35.240 1.00 84.25 362 TYR A N 1
ATOM 2822 C CA . TYR A 1 362 ? -9.591 6.966 34.274 1.00 84.25 362 TYR A CA 1
ATOM 2823 C C . TYR A 1 362 ? -9.588 8.494 34.399 1.00 84.25 362 TYR A C 1
ATOM 2825 O O . TYR A 1 362 ? -8.516 9.098 34.420 1.00 84.25 362 TYR A O 1
ATOM 2833 N N . LYS A 1 363 ? -10.757 9.127 34.564 1.00 83.88 363 LYS A N 1
ATOM 2834 C CA . LYS A 1 363 ? -10.840 10.581 34.789 1.00 83.88 363 LYS A CA 1
ATOM 2835 C C . LYS A 1 363 ? -10.196 11.000 36.110 1.00 83.88 363 LYS A C 1
ATOM 2837 O O . LYS A 1 363 ? -9.548 12.043 36.176 1.00 83.88 363 LYS A O 1
ATOM 2842 N N . ALA A 1 364 ? -10.334 10.185 37.156 1.00 83.12 364 ALA A N 1
ATOM 2843 C CA . ALA A 1 364 ? -9.667 10.413 38.434 1.00 83.12 364 ALA A CA 1
ATOM 2844 C C . ALA A 1 364 ? -8.138 10.310 38.305 1.00 83.12 364 ALA A C 1
ATOM 2846 O O . ALA A 1 364 ? -7.427 11.148 38.861 1.00 83.12 364 ALA A O 1
ATOM 2847 N N . ALA A 1 365 ? -7.635 9.335 37.539 1.00 81.56 365 ALA A N 1
ATOM 2848 C CA . ALA A 1 365 ? -6.212 9.219 37.233 1.00 81.56 365 ALA A CA 1
ATOM 2849 C C . ALA A 1 365 ? -5.710 10.453 36.463 1.00 81.56 365 ALA A C 1
ATOM 2851 O O . ALA A 1 365 ? -4.741 11.089 36.877 1.00 81.56 365 ALA A O 1
ATOM 2852 N N . GLU A 1 366 ? -6.401 10.868 35.401 1.00 81.88 366 GLU A N 1
ATOM 2853 C CA . GLU A 1 366 ? -6.011 12.042 34.616 1.00 81.88 366 GLU A CA 1
ATOM 2854 C C . GLU A 1 366 ? -5.997 13.323 35.465 1.00 81.88 366 GLU A C 1
ATOM 2856 O O . GLU A 1 366 ? -4.994 14.034 35.479 1.00 81.88 366 GLU A O 1
ATOM 2861 N N . ALA A 1 367 ? -7.035 13.569 36.269 1.00 82.19 367 ALA A N 1
ATOM 2862 C CA . ALA A 1 367 ? -7.102 14.732 37.155 1.00 82.19 367 ALA A CA 1
ATOM 2863 C C . ALA A 1 367 ? -5.983 14.746 38.215 1.00 82.19 367 ALA A C 1
ATOM 2865 O O . ALA A 1 367 ? -5.416 15.798 38.519 1.00 82.19 367 ALA A O 1
ATOM 2866 N N . LYS A 1 368 ? -5.638 13.577 38.771 1.00 78.94 368 LYS A N 1
ATOM 2867 C CA . LYS A 1 368 ? -4.601 13.438 39.803 1.00 78.94 368 LYS A CA 1
ATOM 2868 C C . LYS A 1 368 ? -3.194 13.649 39.244 1.00 78.94 368 LYS A C 1
ATOM 2870 O O . LYS A 1 368 ? -2.352 14.239 39.919 1.00 78.94 368 LYS A O 1
ATOM 2875 N N . TYR A 1 369 ? -2.940 13.186 38.021 1.00 73.81 369 TYR A N 1
ATOM 2876 C CA . TYR A 1 369 ? -1.615 13.223 37.400 1.00 73.81 369 TYR A CA 1
ATOM 2877 C C . TYR A 1 369 ? -1.413 14.388 36.414 1.00 73.81 369 TYR A C 1
ATOM 2879 O O . TYR A 1 369 ? -0.279 14.621 35.996 1.00 73.81 369 TYR A O 1
ATOM 2887 N N . ALA A 1 370 ? -2.450 15.180 36.112 1.00 69.25 370 ALA A N 1
ATOM 2888 C CA . ALA A 1 370 ? -2.355 16.401 35.301 1.00 69.25 370 ALA A CA 1
ATOM 2889 C C . ALA A 1 370 ? -1.520 17.518 35.956 1.00 69.25 370 ALA A C 1
ATOM 2891 O O . ALA A 1 370 ? -0.899 18.308 35.255 1.00 69.25 370 ALA A O 1
ATOM 2892 N N . SER A 1 371 ? -1.486 17.588 37.291 1.00 61.22 371 SER A N 1
ATOM 2893 C CA . SER A 1 371 ? -0.750 18.619 38.046 1.00 61.22 371 SER A CA 1
ATOM 2894 C C . SER A 1 371 ? 0.663 18.194 38.471 1.00 61.22 371 SER A C 1
ATOM 2896 O O . SER A 1 371 ? 1.430 19.008 38.986 1.00 61.22 371 SER A O 1
ATOM 2898 N N . MET A 1 372 ? 1.023 16.923 38.265 1.00 58.84 372 MET A N 1
ATOM 2899 C CA . MET A 1 372 ? 2.307 16.356 38.672 1.00 58.84 372 MET A CA 1
ATOM 2900 C C . MET A 1 372 ? 3.198 16.093 37.452 1.00 58.84 372 MET A C 1
ATOM 2902 O O . MET A 1 372 ? 3.337 14.955 37.006 1.00 58.84 372 MET A O 1
ATOM 2906 N N . ASP A 1 373 ? 3.879 17.133 36.962 1.00 49.91 373 ASP A N 1
ATOM 2907 C CA . ASP A 1 373 ? 4.914 17.044 35.907 1.00 49.91 373 ASP A CA 1
ATOM 2908 C C . ASP A 1 373 ? 6.108 16.133 36.273 1.00 49.91 373 ASP A C 1
ATOM 2910 O O . ASP A 1 373 ? 6.953 15.832 35.436 1.00 49.91 373 ASP A O 1
ATOM 2914 N N . LYS A 1 374 ? 6.189 15.676 37.531 1.00 49.94 374 LYS A N 1
ATOM 2915 C CA . LYS A 1 374 ? 7.249 14.802 38.067 1.00 49.94 374 LYS A CA 1
ATOM 2916 C C . LYS A 1 374 ? 6.776 13.404 38.481 1.00 49.94 374 LYS A C 1
ATOM 2918 O O . LYS A 1 374 ? 7.537 12.682 39.120 1.00 49.94 374 LYS A O 1
ATOM 2923 N N . ALA A 1 375 ? 5.534 13.018 38.193 1.00 52.75 375 ALA A N 1
ATOM 2924 C CA . ALA A 1 375 ? 5.103 11.648 38.464 1.00 52.75 375 ALA A CA 1
ATOM 2925 C C . ALA A 1 375 ? 5.743 10.687 37.447 1.00 52.75 375 ALA A C 1
ATOM 2927 O O . ALA A 1 375 ? 5.756 10.990 36.259 1.00 52.75 375 ALA A O 1
ATOM 2928 N N . ASN A 1 376 ? 6.219 9.524 37.908 1.00 58.66 376 ASN A N 1
ATOM 2929 C CA . ASN A 1 376 ? 6.817 8.430 37.116 1.00 58.66 376 ASN A CA 1
ATOM 2930 C C . ASN A 1 376 ? 5.851 7.776 36.093 1.00 58.66 376 ASN A C 1
ATOM 2932 O O . ASN A 1 376 ? 6.016 6.610 35.751 1.00 58.66 376 ASN A O 1
ATOM 2936 N N . VAL A 1 377 ? 4.820 8.486 35.635 1.00 64.00 377 VAL A N 1
ATOM 2937 C CA . VAL A 1 377 ? 3.858 7.998 34.646 1.00 64.00 377 VAL A CA 1
ATOM 2938 C C . VAL A 1 377 ? 4.420 8.286 33.263 1.00 64.00 377 VAL A C 1
ATOM 2940 O O . VAL A 1 377 ? 4.688 9.440 32.920 1.00 64.00 377 VAL A O 1
ATOM 2943 N N . THR A 1 378 ? 4.598 7.239 32.464 1.00 68.69 378 THR A N 1
ATOM 2944 C CA . THR A 1 378 ? 5.115 7.379 31.101 1.00 68.69 378 THR A CA 1
ATOM 2945 C C . THR A 1 378 ? 4.113 8.123 30.209 1.00 68.69 378 THR A C 1
ATOM 2947 O O . THR A 1 378 ? 2.898 8.052 30.407 1.00 68.69 378 THR A O 1
ATOM 2950 N N . ILE A 1 379 ? 4.608 8.845 29.196 1.00 71.69 379 ILE A N 1
ATOM 2951 C CA . ILE A 1 379 ? 3.752 9.527 28.204 1.00 71.69 379 ILE A CA 1
ATOM 2952 C C . ILE A 1 379 ? 2.817 8.517 27.513 1.00 71.69 379 ILE A C 1
ATOM 2954 O O . ILE A 1 379 ? 1.647 8.816 27.276 1.00 71.69 379 ILE A O 1
ATOM 2958 N N . LEU A 1 380 ? 3.320 7.303 27.272 1.00 66.94 380 LEU A N 1
ATOM 2959 C CA . LEU A 1 380 ? 2.588 6.193 26.662 1.00 66.94 380 LEU A CA 1
ATOM 2960 C C . LEU A 1 380 ? 1.415 5.724 27.535 1.00 66.94 380 LEU A C 1
ATOM 2962 O O . LEU A 1 380 ? 0.318 5.504 27.027 1.00 66.94 380 LEU A O 1
ATOM 2966 N N . GLU A 1 381 ? 1.601 5.647 28.856 1.00 72.81 381 GLU A N 1
ATOM 2967 C CA . GLU A 1 381 ? 0.526 5.285 29.785 1.00 72.81 381 GLU A CA 1
ATOM 2968 C C . GLU A 1 381 ? -0.597 6.341 29.783 1.00 72.81 381 GLU A C 1
ATOM 2970 O O . GLU A 1 381 ? -1.775 5.984 29.742 1.00 72.81 381 GLU A O 1
ATOM 2975 N N . ARG A 1 382 ? -0.264 7.638 29.695 1.00 75.00 382 ARG A N 1
ATOM 2976 C CA . ARG A 1 382 ? -1.275 8.710 29.568 1.00 75.00 382 ARG A CA 1
ATOM 2977 C C . ARG A 1 382 ? -2.046 8.646 28.248 1.00 75.00 382 ARG A C 1
ATOM 2979 O O . ARG A 1 382 ? -3.261 8.838 28.243 1.00 75.00 382 ARG A O 1
ATOM 2986 N N . GLN A 1 383 ? -1.362 8.383 27.133 1.00 74.00 383 GLN A N 1
ATOM 2987 C CA . GLN A 1 383 ? -2.017 8.207 25.830 1.00 74.00 383 GLN A CA 1
ATOM 2988 C C . GLN A 1 383 ? -2.963 7.001 25.844 1.00 74.00 383 GLN A C 1
ATOM 2990 O O . GLN A 1 383 ? -4.086 7.094 25.351 1.00 74.00 383 GLN A O 1
ATOM 2995 N N . ARG A 1 384 ? -2.557 5.906 26.496 1.00 74.38 384 ARG A N 1
ATOM 2996 C CA . ARG A 1 384 ? -3.396 4.721 26.685 1.00 74.38 384 ARG A CA 1
ATOM 2997 C C . ARG A 1 384 ? -4.673 5.033 27.460 1.00 74.38 384 ARG A C 1
ATOM 2999 O O . ARG A 1 384 ? -5.735 4.593 27.035 1.00 74.38 384 ARG A O 1
ATOM 3006 N N . TRP A 1 385 ? -4.604 5.814 28.543 1.00 79.69 385 TRP A N 1
ATOM 3007 C CA . TRP A 1 385 ? -5.809 6.202 29.291 1.00 79.69 385 TRP A CA 1
ATOM 3008 C C . TRP A 1 385 ? -6.822 6.904 28.399 1.00 79.69 385 TRP A C 1
ATOM 3010 O O . TRP A 1 385 ? -8.002 6.584 28.470 1.00 79.69 385 TRP A O 1
ATOM 3020 N N . LYS A 1 386 ? -6.374 7.814 27.529 1.00 79.94 386 LYS A N 1
ATOM 3021 C CA . LYS A 1 386 ? -7.272 8.509 26.598 1.00 79.94 386 LYS A CA 1
ATOM 3022 C C . LYS A 1 386 ? -7.933 7.556 25.607 1.00 79.94 386 LYS A C 1
ATOM 3024 O O . LYS A 1 386 ? -9.142 7.624 25.419 1.00 79.94 386 LYS A O 1
ATOM 3029 N N . SER A 1 387 ? -7.178 6.624 25.029 1.00 79.12 387 SER A N 1
ATOM 3030 C CA . SER A 1 387 ? -7.755 5.637 24.110 1.00 79.12 387 SER A CA 1
ATOM 3031 C C . SER A 1 387 ? -8.756 4.699 24.787 1.00 79.12 387 SER A C 1
ATOM 3033 O O . SER A 1 387 ? -9.778 4.378 24.185 1.00 79.12 387 SER A O 1
ATOM 3035 N N . GLU A 1 388 ? -8.501 4.284 26.031 1.00 79.25 388 GLU A N 1
ATOM 3036 C CA . GLU A 1 388 ? -9.446 3.470 26.811 1.00 79.25 388 GLU A CA 1
ATOM 3037 C C . GLU A 1 388 ? -10.678 4.272 27.246 1.00 79.25 388 GLU A C 1
ATOM 3039 O O . GLU A 1 388 ? -11.792 3.753 27.227 1.00 79.25 388 GLU A O 1
ATOM 3044 N N . GLN A 1 389 ? -10.517 5.559 27.570 1.00 82.81 389 GLN A N 1
ATOM 3045 C CA . GLN A 1 389 ? -11.649 6.454 27.816 1.00 82.81 389 GLN A CA 1
ATOM 3046 C C . GLN A 1 389 ? -12.549 6.557 26.579 1.00 82.81 389 GLN A C 1
ATOM 3048 O O . GLN A 1 389 ? -13.766 6.424 26.712 1.00 82.81 389 GLN A O 1
ATOM 3053 N N . PHE A 1 390 ? -11.973 6.735 25.385 1.00 83.06 390 PHE A N 1
ATOM 3054 C CA . PHE A 1 390 ? -12.741 6.755 24.138 1.00 83.06 390 PHE A CA 1
ATOM 3055 C C . PHE A 1 390 ? -13.424 5.422 23.851 1.00 83.06 390 PHE A C 1
ATOM 3057 O O . PHE A 1 390 ? -14.587 5.427 23.461 1.00 83.06 390 PHE A O 1
ATOM 3064 N N . HIS A 1 391 ? -12.758 4.295 24.115 1.00 82.12 391 HIS A N 1
ATOM 3065 C CA . HIS A 1 391 ? -13.381 2.978 24.000 1.00 82.12 391 HIS A CA 1
ATOM 3066 C C . HIS A 1 391 ? -14.607 2.856 24.918 1.00 82.12 391 HIS A C 1
ATOM 3068 O O . HIS A 1 391 ? -15.706 2.586 24.442 1.00 82.12 391 HIS A O 1
ATOM 3074 N N . CYS A 1 392 ? -14.462 3.174 26.209 1.00 82.88 392 CYS A N 1
ATOM 3075 C CA . CYS A 1 392 ? -15.579 3.166 27.156 1.00 82.88 392 CYS A CA 1
ATOM 3076 C C . CYS A 1 392 ? -16.719 4.106 26.728 1.00 82.88 392 CYS A C 1
ATOM 3078 O O . CYS A 1 392 ? -17.889 3.754 26.868 1.00 82.88 392 CYS A O 1
ATOM 3080 N N . LEU A 1 393 ? -16.406 5.301 26.216 1.00 84.38 393 LEU A N 1
ATOM 3081 C CA . LEU A 1 393 ? -17.409 6.250 25.720 1.00 84.38 393 LEU A CA 1
ATOM 3082 C C . LEU A 1 393 ? -18.151 5.720 24.488 1.00 84.38 393 LEU A C 1
ATOM 3084 O O . LEU A 1 3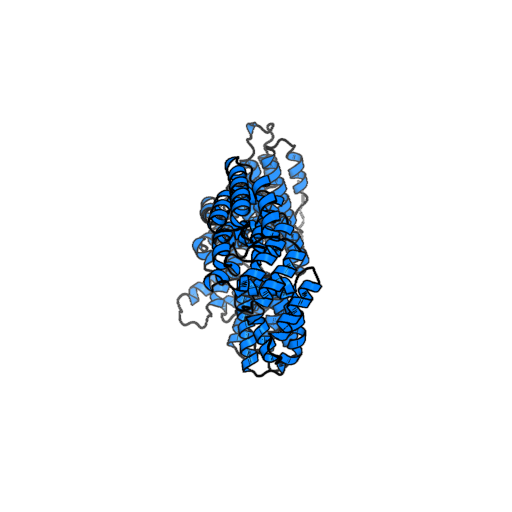93 ? -19.377 5.838 24.438 1.00 84.38 393 LEU A O 1
ATOM 3088 N N . ALA A 1 394 ? -17.430 5.116 23.542 1.00 81.62 394 ALA A N 1
ATOM 3089 C CA . ALA A 1 394 ? -17.992 4.529 22.331 1.00 81.62 394 ALA A CA 1
ATOM 3090 C C . ALA A 1 394 ? -18.922 3.353 22.660 1.00 81.62 394 ALA A C 1
ATOM 3092 O O . ALA A 1 394 ? -20.074 3.343 22.230 1.00 81.62 394 ALA A O 1
ATOM 3093 N N . THR A 1 395 ? -18.498 2.420 23.519 1.00 80.44 395 THR A N 1
ATOM 3094 C CA . THR A 1 395 ? -19.340 1.286 23.941 1.00 80.44 395 THR A CA 1
ATOM 3095 C C . THR A 1 395 ? -20.576 1.742 24.728 1.00 80.44 395 THR A C 1
ATOM 3097 O O . THR A 1 395 ? -21.639 1.126 24.645 1.00 80.44 395 THR A O 1
ATOM 3100 N N . LEU A 1 396 ? -20.482 2.858 25.462 1.00 83.56 396 LEU A N 1
ATOM 3101 C CA . LEU A 1 396 ? -21.616 3.484 26.153 1.00 83.56 396 LEU A CA 1
ATOM 3102 C C . LEU A 1 396 ? -22.488 4.378 25.247 1.00 83.56 396 LEU A C 1
ATOM 3104 O O . LEU A 1 396 ? -23.446 4.971 25.750 1.00 83.56 396 LEU A O 1
ATOM 3108 N N . ASN A 1 397 ? -22.181 4.495 23.948 1.00 80.56 397 ASN A N 1
ATOM 3109 C CA . ASN A 1 397 ? -22.843 5.391 22.990 1.00 80.56 397 ASN A CA 1
ATOM 3110 C C . ASN A 1 397 ? -22.885 6.868 23.440 1.00 80.56 397 ASN A C 1
ATOM 3112 O O . ASN A 1 397 ? -23.854 7.584 23.180 1.00 80.56 397 ASN A O 1
ATOM 3116 N N . ARG A 1 398 ? -21.850 7.344 24.145 1.00 84.25 398 ARG A N 1
ATOM 3117 C CA . ARG A 1 398 ? -21.728 8.743 24.595 1.00 84.25 398 ARG A CA 1
ATOM 3118 C C . ARG A 1 398 ? -20.920 9.574 23.599 1.00 84.25 398 ARG A C 1
ATOM 3120 O O . ARG A 1 398 ? -19.837 10.069 23.913 1.00 84.25 398 ARG A O 1
ATOM 3127 N N . TRP A 1 399 ? -21.467 9.706 22.396 1.00 83.50 399 TRP A N 1
ATOM 3128 C CA . TRP A 1 399 ? -20.800 10.332 21.254 1.00 83.50 399 TRP A CA 1
ATOM 3129 C C . TRP A 1 399 ? -20.528 11.828 21.455 1.00 83.50 399 TRP A C 1
ATOM 3131 O O . TRP A 1 399 ? -19.442 12.283 21.110 1.00 83.50 399 TRP A O 1
ATOM 3141 N N . ASP A 1 400 ? -21.449 12.568 22.087 1.00 82.56 400 ASP A N 1
ATOM 3142 C CA . ASP A 1 400 ? -21.313 14.024 22.275 1.00 82.56 400 ASP A CA 1
ATOM 3143 C C . ASP A 1 400 ? -20.049 14.358 23.079 1.00 82.56 400 ASP A C 1
ATOM 3145 O O . ASP A 1 400 ? -19.203 15.140 22.661 1.00 82.56 400 ASP A O 1
ATOM 3149 N N . THR A 1 401 ? -19.863 13.654 24.199 1.00 82.69 401 THR A N 1
ATOM 3150 C CA . THR A 1 401 ? -18.686 13.822 25.059 1.00 82.69 401 THR A CA 1
ATOM 3151 C C . THR A 1 401 ? -17.386 13.351 24.415 1.00 82.69 401 THR A C 1
ATOM 3153 O O . THR A 1 401 ? -16.321 13.722 24.888 1.00 82.69 401 THR A O 1
ATOM 3156 N N . LEU A 1 402 ? -17.454 12.500 23.386 1.00 83.12 402 LEU A N 1
ATOM 3157 C CA . LEU A 1 402 ? -16.272 12.046 22.654 1.00 83.12 402 LEU A CA 1
ATOM 3158 C C . LEU A 1 402 ? -15.819 13.119 21.656 1.00 83.12 402 LEU A C 1
ATOM 3160 O O . LEU A 1 402 ? -14.623 13.383 21.555 1.00 83.12 402 LEU A O 1
ATOM 3164 N N . LEU A 1 403 ? -16.760 13.763 20.956 1.00 81.38 403 LEU A N 1
ATOM 3165 C CA . LEU A 1 403 ? -16.452 14.829 19.996 1.00 81.38 403 LEU A CA 1
ATOM 3166 C C . LEU A 1 403 ? -15.920 16.104 20.661 1.00 81.38 403 LEU A C 1
ATOM 3168 O O . LEU A 1 403 ? -15.089 16.779 20.060 1.00 81.38 403 LEU A O 1
ATOM 3172 N N . ASP A 1 404 ? -16.317 16.394 21.904 1.00 80.38 404 ASP A N 1
ATOM 3173 C CA . ASP A 1 404 ? -15.739 17.503 22.682 1.00 80.38 404 ASP A CA 1
ATOM 3174 C C . ASP A 1 404 ? -14.210 17.365 22.852 1.00 80.38 404 ASP A C 1
ATOM 3176 O O . ASP A 1 404 ? -13.489 18.365 22.890 1.00 80.38 404 ASP A O 1
ATOM 3180 N N . ASP A 1 405 ? -13.707 16.128 22.921 1.00 75.38 405 ASP A N 1
ATOM 3181 C CA . ASP A 1 405 ? -12.298 15.818 23.187 1.00 75.38 405 ASP A CA 1
ATOM 3182 C C . ASP A 1 405 ? -11.470 15.547 21.909 1.00 75.38 405 ASP A C 1
ATOM 3184 O O . ASP A 1 405 ? -10.232 15.542 21.964 1.00 75.38 405 ASP A O 1
ATOM 3188 N N . VAL A 1 406 ? -12.111 15.323 20.752 1.00 75.25 406 VAL A N 1
ATOM 3189 C CA . VAL A 1 406 ? -11.448 14.926 19.495 1.00 75.25 406 VAL A CA 1
ATOM 3190 C C . VAL A 1 406 ? -11.641 15.980 18.404 1.00 75.25 406 VAL A C 1
ATOM 3192 O O . VAL A 1 406 ? -12.712 16.109 17.821 1.00 75.25 406 VAL A O 1
ATOM 3195 N N . HIS A 1 407 ? -10.562 16.690 18.060 1.00 73.25 407 HIS A N 1
ATOM 3196 C CA . HIS A 1 407 ? -10.561 17.667 16.965 1.00 73.25 407 HIS A CA 1
ATOM 3197 C C . HIS A 1 407 ? -9.996 17.087 15.653 1.00 73.25 407 HIS A C 1
ATOM 3199 O O . HIS A 1 407 ? -8.923 16.472 15.693 1.00 73.25 407 HIS A O 1
ATOM 3205 N N . PRO A 1 408 ? -10.637 17.349 14.493 1.00 74.94 408 PRO A N 1
ATOM 3206 C CA . PRO A 1 408 ? -10.258 16.777 13.196 1.00 74.94 408 PRO A CA 1
ATOM 3207 C C . PRO A 1 408 ? -8.832 17.143 12.756 1.00 74.94 408 PRO A C 1
ATOM 3209 O O . PRO A 1 408 ? -8.111 16.291 12.234 1.00 74.94 408 PRO A O 1
ATOM 3212 N N . ASP A 1 409 ? -8.382 18.367 13.041 1.00 72.50 409 ASP A N 1
ATOM 3213 C CA . ASP A 1 409 ? -7.049 18.851 12.654 1.00 72.50 409 ASP A CA 1
ATOM 3214 C C . ASP A 1 409 ? -5.903 18.081 13.319 1.00 72.50 409 ASP A C 1
ATOM 3216 O O . ASP A 1 409 ? -4.836 17.919 12.733 1.00 72.50 409 ASP A O 1
ATOM 3220 N N . ARG A 1 410 ? -6.128 17.572 14.536 1.00 78.50 410 ARG A N 1
ATOM 3221 C CA . ARG A 1 410 ? -5.099 16.908 15.353 1.00 78.50 410 ARG A CA 1
ATOM 3222 C C . ARG A 1 410 ? -5.041 15.398 15.154 1.00 78.50 410 ARG A C 1
ATOM 3224 O O . ARG A 1 410 ? -4.200 14.744 15.768 1.00 78.50 410 ARG A O 1
ATOM 3231 N N . LEU A 1 411 ? -5.940 14.824 14.350 1.00 80.94 411 LEU A N 1
ATOM 3232 C CA . LEU A 1 411 ? -5.956 13.381 14.098 1.00 80.94 411 LEU A CA 1
ATOM 3233 C C . LEU A 1 411 ? -4.697 12.953 13.344 1.00 80.94 411 LEU A C 1
ATOM 3235 O O . LEU A 1 411 ? -4.027 12.014 13.759 1.00 80.94 411 LEU A O 1
ATOM 3239 N N . TRP A 1 412 ? -4.327 13.697 12.300 1.00 81.50 412 TRP A N 1
ATOM 3240 C CA . TRP A 1 412 ? -3.189 13.372 11.433 1.00 81.50 412 TRP A CA 1
ATOM 3241 C C . TRP A 1 412 ? -1.814 13.554 12.091 1.00 81.50 412 TRP A C 1
ATOM 3243 O O . TRP A 1 412 ? -0.834 13.033 11.569 1.00 81.50 412 TRP A O 1
ATOM 3253 N N . ASP A 1 413 ? -1.737 14.257 13.225 1.00 81.56 413 ASP A N 1
ATOM 3254 C CA . ASP A 1 413 ? -0.495 14.427 13.995 1.00 81.56 413 ASP A CA 1
ATOM 3255 C C . ASP A 1 413 ? -0.143 13.177 14.826 1.00 81.56 413 ASP A C 1
ATOM 3257 O O . ASP A 1 413 ? 0.945 13.065 15.399 1.00 81.56 413 ASP A O 1
ATOM 3261 N N . GLN A 1 414 ? -1.079 12.232 14.938 1.00 77.88 414 GLN A N 1
ATOM 3262 C CA . GLN A 1 414 ? -0.919 11.025 15.737 1.00 77.88 414 GLN A CA 1
ATOM 3263 C C . GLN A 1 414 ? -0.226 9.917 14.946 1.00 77.88 414 GLN A C 1
ATOM 3265 O O . GLN A 1 414 ? -0.373 9.797 13.733 1.00 77.88 414 GLN A O 1
ATOM 3270 N N . HIS A 1 415 ? 0.515 9.076 15.663 1.00 73.38 415 HIS A N 1
ATOM 3271 C CA . HIS A 1 415 ? 1.180 7.905 15.097 1.00 73.38 415 HIS A CA 1
ATOM 3272 C C . HIS A 1 415 ? 0.328 6.649 15.336 1.00 73.38 415 HIS A C 1
ATOM 3274 O O . HIS A 1 415 ? -0.498 6.606 16.254 1.00 73.38 415 HIS A O 1
ATOM 3280 N N . GLU A 1 416 ? 0.517 5.616 14.514 1.00 73.50 416 GLU A N 1
ATOM 3281 C CA . GLU A 1 416 ? -0.164 4.330 14.702 1.00 73.50 416 GLU A CA 1
ATOM 3282 C C . GLU A 1 416 ? 0.190 3.692 16.056 1.00 73.50 416 GLU A C 1
ATOM 3284 O O . GLU A 1 416 ? 1.343 3.795 16.481 1.00 73.50 416 GLU A O 1
ATOM 3289 N N . PRO A 1 417 ? -0.760 3.027 16.750 1.00 68.88 417 PRO A N 1
ATOM 3290 C CA . PRO A 1 417 ? -2.157 2.720 16.371 1.00 68.88 417 PRO A CA 1
ATOM 3291 C C . PRO A 1 417 ? -3.192 3.807 16.718 1.00 68.88 417 PRO A C 1
ATOM 3293 O O . PRO A 1 417 ? -4.397 3.604 16.543 1.00 68.88 417 PRO A O 1
ATOM 3296 N N . PHE A 1 418 ? -2.766 4.909 17.337 1.00 76.44 418 PHE A N 1
ATOM 3297 C CA . PHE A 1 418 ? -3.689 5.918 17.862 1.00 76.44 418 PHE A CA 1
ATOM 3298 C C . PHE A 1 418 ? -4.432 6.632 16.738 1.00 76.44 418 PHE A C 1
ATOM 3300 O O . PHE A 1 418 ? -5.629 6.881 16.872 1.00 76.44 418 PHE A O 1
ATOM 3307 N N . LEU A 1 419 ? -3.741 6.862 15.617 1.00 82.75 419 LEU A N 1
ATOM 3308 C CA . LEU A 1 419 ? -4.329 7.392 14.393 1.00 82.75 419 LEU A CA 1
ATOM 3309 C C . LEU A 1 419 ? -5.525 6.547 13.931 1.00 82.75 419 LEU A C 1
ATOM 3311 O O . LEU A 1 419 ? -6.624 7.091 13.821 1.00 82.75 419 LEU A O 1
ATOM 3315 N N . GLU A 1 420 ? -5.349 5.234 13.718 1.00 82.69 420 GLU A N 1
ATOM 3316 C CA . GLU A 1 420 ? -6.433 4.352 13.254 1.00 82.69 420 GLU A CA 1
ATOM 3317 C C . GLU A 1 420 ? -7.617 4.385 14.243 1.00 82.69 420 GLU A C 1
ATOM 3319 O O . GLU A 1 420 ? -8.765 4.617 13.860 1.00 82.69 420 GLU A O 1
ATOM 3324 N N . LYS A 1 421 ? -7.347 4.258 15.547 1.00 80.00 421 LYS A N 1
ATOM 3325 C CA . LYS A 1 421 ? -8.395 4.218 16.581 1.00 80.00 421 LYS A CA 1
ATOM 3326 C C . LYS A 1 421 ? -9.177 5.516 16.723 1.00 80.00 421 LYS A C 1
ATOM 3328 O O . LYS A 1 421 ? -10.405 5.499 16.720 1.00 80.00 421 LYS A O 1
ATOM 3333 N N . HIS A 1 422 ? -8.481 6.632 16.906 1.00 85.62 422 HIS A N 1
ATOM 3334 C CA . HIS A 1 422 ? -9.139 7.912 17.143 1.00 85.62 422 HIS A CA 1
ATOM 3335 C C . HIS A 1 422 ? -9.874 8.383 15.888 1.00 85.62 422 HIS A C 1
ATOM 3337 O O . HIS A 1 422 ? -10.959 8.943 16.009 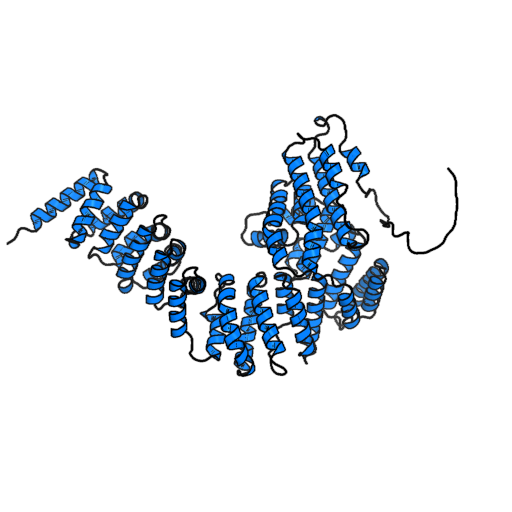1.00 85.62 422 HIS A O 1
ATOM 3343 N N . THR A 1 423 ? -9.358 8.065 14.694 1.00 88.00 423 THR A N 1
ATOM 3344 C CA . THR A 1 423 ? -10.071 8.308 13.432 1.00 88.00 423 THR A CA 1
ATOM 3345 C C . THR A 1 423 ? -11.352 7.480 13.346 1.00 88.00 423 THR A C 1
ATOM 3347 O O . THR A 1 423 ? -12.395 8.027 12.994 1.00 88.00 423 THR A O 1
ATOM 3350 N N . LYS A 1 424 ? -11.314 6.191 13.720 1.00 87.81 424 LYS A N 1
ATOM 3351 C CA . LYS A 1 424 ? -12.517 5.345 13.782 1.00 87.81 424 LYS A CA 1
ATOM 3352 C C . LYS A 1 424 ? -13.574 5.951 14.708 1.00 87.81 424 LYS A C 1
ATOM 3354 O O . LYS A 1 424 ? -14.697 6.177 14.268 1.00 87.81 424 LYS A O 1
ATOM 3359 N N . TYR A 1 425 ? -13.207 6.257 15.954 1.00 87.50 425 TYR A N 1
ATOM 3360 C CA . TYR A 1 425 ? -14.147 6.814 16.932 1.00 87.50 425 TYR A CA 1
ATOM 3361 C C . TYR A 1 425 ? -14.686 8.184 16.520 1.00 87.50 425 TYR A C 1
ATOM 3363 O O . TYR A 1 425 ? -15.870 8.451 16.707 1.00 87.50 425 TYR A O 1
ATOM 3371 N N . PHE A 1 426 ? -13.849 9.035 15.921 1.00 89.75 426 PHE A N 1
ATOM 3372 C CA . PHE A 1 426 ? -14.276 10.321 15.377 1.00 89.75 426 PHE A CA 1
ATOM 3373 C C . PHE A 1 426 ? -15.325 10.152 14.272 1.00 89.75 426 PHE A C 1
ATOM 3375 O O . PHE A 1 426 ? -16.362 10.816 14.306 1.00 89.75 426 PHE A O 1
ATOM 3382 N N . LEU A 1 427 ? -15.081 9.253 13.311 1.00 89.00 427 LEU A N 1
ATOM 3383 C CA . LEU A 1 427 ? -16.019 8.978 12.222 1.00 89.00 427 LEU A CA 1
ATOM 3384 C C . LEU A 1 427 ? -17.329 8.386 12.753 1.00 89.00 427 LEU A C 1
ATOM 3386 O O . LEU A 1 427 ? -18.396 8.874 12.396 1.00 89.00 427 LEU A O 1
ATOM 3390 N N . GLU A 1 428 ? -17.266 7.386 13.636 1.00 88.19 428 GLU A N 1
ATOM 3391 C CA . GLU A 1 428 ? -18.457 6.781 14.248 1.00 88.19 428 GLU A CA 1
ATOM 3392 C C . GLU A 1 428 ? -19.290 7.815 15.012 1.00 88.19 428 GLU A C 1
ATOM 3394 O O . GLU A 1 428 ? -20.499 7.899 14.796 1.00 88.19 428 GLU A O 1
ATOM 3399 N N . ALA A 1 429 ? -18.651 8.649 15.838 1.00 86.75 429 ALA A N 1
ATOM 3400 C CA . ALA A 1 429 ? -19.327 9.685 16.612 1.00 86.75 429 ALA A CA 1
ATOM 3401 C C . ALA A 1 429 ? -19.968 10.755 15.715 1.00 86.75 429 ALA A C 1
ATOM 3403 O O . ALA A 1 429 ? -21.134 11.105 15.904 1.00 86.75 429 ALA A O 1
ATOM 3404 N N . SER A 1 430 ? -19.234 11.232 14.705 1.00 86.94 430 SER A N 1
ATOM 3405 C CA . SER A 1 430 ? -19.715 12.258 13.771 1.00 86.94 430 SER A CA 1
ATOM 3406 C C . SER A 1 430 ? -20.903 11.761 12.941 1.00 86.94 430 SER A C 1
ATOM 3408 O O . SER A 1 430 ? -21.889 12.479 12.766 1.00 86.94 430 SER A O 1
ATOM 3410 N N . ILE A 1 431 ? -20.846 10.504 12.481 1.00 87.75 431 ILE A N 1
ATOM 3411 C CA . ILE A 1 431 ? -21.935 9.861 11.735 1.00 87.75 431 ILE A CA 1
ATOM 3412 C C . ILE A 1 431 ? -23.146 9.622 12.646 1.00 87.75 431 ILE A C 1
ATOM 3414 O O . ILE A 1 431 ? -24.280 9.865 12.226 1.00 87.75 431 ILE A O 1
ATOM 3418 N N . ALA A 1 432 ? -22.928 9.179 13.889 1.00 86.12 432 ALA A N 1
ATOM 3419 C CA . ALA A 1 432 ? -23.995 8.890 14.846 1.00 86.12 432 ALA A CA 1
ATOM 3420 C C . ALA A 1 432 ? -24.779 10.146 15.261 1.00 86.12 432 ALA A C 1
ATOM 3422 O O . ALA A 1 432 ? -26.000 10.082 15.395 1.00 86.12 432 ALA A O 1
ATOM 3423 N N . ILE A 1 433 ? -24.091 11.279 15.435 1.00 85.44 433 ILE A N 1
ATOM 3424 C CA . ILE A 1 433 ? -24.698 12.576 15.786 1.00 85.44 433 ILE A CA 1
ATOM 3425 C C . ILE A 1 433 ? -25.299 13.281 14.558 1.00 85.44 433 ILE A C 1
ATOM 3427 O O . ILE A 1 433 ? -26.110 14.193 14.707 1.00 85.44 433 ILE A O 1
ATOM 3431 N N . GLN A 1 434 ? -24.965 12.823 13.346 1.00 82.56 434 GLN A N 1
ATOM 3432 C CA . GLN A 1 434 ? -25.361 13.446 12.077 1.00 82.56 434 GLN A CA 1
ATOM 3433 C C . GLN A 1 434 ? -24.812 14.875 11.924 1.00 82.56 434 GLN A C 1
ATOM 3435 O O . GLN A 1 434 ? -25.442 15.732 11.295 1.00 82.56 434 GLN A O 1
ATOM 3440 N N . ASP A 1 435 ? -23.621 15.147 12.469 1.00 83.38 435 ASP A N 1
ATOM 3441 C CA . ASP A 1 435 ? -22.971 16.450 12.313 1.00 83.38 435 ASP A CA 1
ATOM 3442 C C . ASP A 1 435 ? -22.335 16.579 10.922 1.00 83.38 435 ASP A C 1
ATOM 3444 O O . ASP A 1 435 ? -21.145 16.354 10.693 1.00 83.38 435 ASP A O 1
ATOM 3448 N N . THR A 1 436 ? -23.167 16.969 9.958 1.00 84.38 436 THR A N 1
ATOM 3449 C CA . THR A 1 436 ? -22.737 17.196 8.572 1.00 84.38 436 THR A CA 1
ATOM 3450 C C . THR A 1 436 ? -21.727 18.336 8.422 1.00 84.38 436 THR A C 1
ATOM 3452 O O . THR A 1 436 ? -21.057 18.401 7.393 1.00 84.38 436 THR A O 1
ATOM 3455 N N . SER A 1 437 ? -21.605 19.237 9.404 1.00 85.88 437 SER A N 1
ATOM 3456 C CA . SER A 1 437 ? -20.658 20.353 9.343 1.00 85.88 437 SER A CA 1
ATOM 3457 C C . SER A 1 437 ? -19.237 19.887 9.656 1.00 85.88 437 SER A C 1
ATOM 3459 O O . SER A 1 437 ? -18.341 20.111 8.841 1.00 85.88 437 SER A O 1
ATOM 3461 N N . LEU A 1 438 ? -19.069 19.127 10.744 1.00 84.75 438 LEU A N 1
ATOM 3462 C CA . LEU A 1 438 ? -17.797 18.508 11.123 1.00 84.75 438 LEU A CA 1
ATOM 3463 C C . LEU A 1 438 ? -17.343 17.461 10.101 1.00 84.75 438 LEU A C 1
ATOM 3465 O O . LEU A 1 438 ? -16.173 17.427 9.719 1.00 84.75 438 LEU A O 1
ATOM 3469 N N . LEU A 1 439 ? -18.268 16.636 9.596 1.00 85.44 439 LEU A N 1
ATOM 3470 C CA . LEU A 1 439 ? -17.949 15.663 8.545 1.00 85.44 439 LEU A CA 1
ATOM 3471 C C . LEU A 1 439 ? -17.445 16.345 7.272 1.00 85.44 439 LEU A C 1
ATOM 3473 O O . LEU A 1 439 ? -16.499 15.862 6.651 1.00 85.44 439 LEU A O 1
ATOM 3477 N N . ARG A 1 440 ? -18.052 17.474 6.889 1.00 86.75 440 ARG A N 1
ATOM 3478 C CA . ARG A 1 440 ? -17.634 18.234 5.710 1.00 86.75 440 ARG A CA 1
ATOM 3479 C C . ARG A 1 440 ? -16.255 18.858 5.904 1.00 86.75 440 ARG A C 1
ATOM 3481 O O . ARG A 1 440 ? -15.431 18.772 5.000 1.00 86.75 440 ARG A O 1
ATOM 3488 N N . GLU A 1 441 ? -15.991 19.432 7.076 1.00 86.38 441 GLU A N 1
ATOM 3489 C CA . GLU A 1 441 ? -14.677 19.981 7.430 1.00 86.38 441 GLU A CA 1
ATOM 3490 C C . GLU A 1 441 ? -13.570 18.920 7.357 1.00 86.38 441 GLU A C 1
ATOM 3492 O O . GLU A 1 441 ? -12.472 19.209 6.889 1.00 86.38 441 GLU A O 1
ATOM 3497 N N . PHE A 1 442 ? -13.868 17.676 7.739 1.00 86.06 442 PHE A N 1
ATOM 3498 C CA . PHE A 1 442 ? -12.905 16.580 7.665 1.00 86.06 442 PHE A CA 1
ATOM 3499 C C . PHE A 1 442 ? -12.733 16.007 6.246 1.00 86.06 442 PHE A C 1
ATOM 3501 O O . PHE A 1 442 ? -11.605 15.761 5.818 1.00 86.06 442 PHE A O 1
ATOM 3508 N N . ILE A 1 443 ? -13.827 15.777 5.509 1.00 85.75 443 ILE A N 1
ATOM 3509 C CA . ILE A 1 443 ? -13.810 15.038 4.233 1.00 85.75 443 ILE A CA 1
ATOM 3510 C C . ILE A 1 443 ? -13.464 15.930 3.036 1.00 85.75 443 ILE A C 1
ATOM 3512 O O . ILE A 1 443 ? -12.658 15.523 2.196 1.00 85.75 443 ILE A O 1
ATOM 3516 N N . ASP A 1 444 ? -14.018 17.143 2.943 1.00 84.25 444 ASP A N 1
ATOM 3517 C CA . ASP A 1 444 ? -13.840 17.998 1.759 1.00 84.25 444 ASP A CA 1
ATOM 3518 C C . ASP A 1 444 ? -12.364 18.330 1.466 1.00 84.25 444 ASP A C 1
ATOM 3520 O O . ASP A 1 444 ? -11.975 18.277 0.296 1.00 84.25 444 ASP A O 1
ATOM 3524 N N . PRO A 1 445 ? -11.498 18.618 2.463 1.00 83.62 445 PRO A N 1
ATOM 3525 C CA . PRO A 1 445 ? -10.075 18.822 2.207 1.00 83.62 445 PRO A CA 1
ATOM 3526 C C . PRO A 1 445 ? -9.375 17.569 1.679 1.00 83.62 445 PRO A C 1
ATOM 3528 O O . PRO A 1 445 ? -8.403 17.687 0.946 1.00 83.62 445 PRO A O 1
ATOM 3531 N N . ILE A 1 446 ? -9.834 16.370 2.039 1.00 81.75 446 ILE A N 1
ATOM 3532 C CA . ILE A 1 446 ? -9.206 15.102 1.636 1.00 81.75 446 ILE A CA 1
ATOM 3533 C C . ILE A 1 446 ? -9.583 14.731 0.197 1.00 81.75 446 ILE A C 1
ATOM 3535 O O . ILE A 1 446 ? -8.790 14.109 -0.502 1.00 81.75 446 ILE A O 1
ATOM 3539 N N . LEU A 1 447 ? -10.765 15.145 -0.265 1.00 76.88 447 LEU A N 1
ATOM 3540 C CA . LEU A 1 447 ? -11.235 14.913 -1.634 1.00 76.88 447 LEU A CA 1
ATOM 3541 C C . LEU A 1 447 ? -10.614 15.865 -2.671 1.00 76.88 447 LEU A C 1
ATOM 3543 O O . LEU A 1 447 ? -10.849 15.704 -3.871 1.00 76.88 447 LEU A O 1
ATOM 3547 N N . GLN A 1 448 ? -9.840 16.869 -2.249 1.00 75.94 448 GLN A N 1
ATOM 3548 C CA . GLN A 1 448 ? -9.166 17.770 -3.182 1.00 75.94 448 GLN A CA 1
ATOM 3549 C C . GLN A 1 448 ? -7.947 17.091 -3.837 1.00 75.94 448 GLN A C 1
ATOM 3551 O O . GLN A 1 448 ? -7.203 16.368 -3.178 1.00 75.94 448 GLN A O 1
ATOM 3556 N N . PRO A 1 449 ? -7.705 17.324 -5.142 1.00 58.62 449 PRO A N 1
ATOM 3557 C CA . PRO A 1 449 ? -6.639 16.653 -5.876 1.00 58.62 449 PRO A CA 1
ATOM 3558 C C . PRO A 1 449 ? -5.276 17.285 -5.561 1.00 58.62 449 PRO A C 1
ATOM 3560 O O . PRO A 1 449 ? -4.764 18.121 -6.310 1.00 58.62 449 PRO A O 1
ATOM 3563 N N . THR A 1 450 ? -4.659 16.874 -4.454 1.00 66.81 450 THR A N 1
ATOM 3564 C CA . THR A 1 450 ? -3.227 17.082 -4.208 1.00 66.81 450 THR A CA 1
ATOM 3565 C C . THR A 1 450 ? -2.547 15.770 -3.820 1.00 66.81 450 THR A C 1
ATOM 3567 O O . THR A 1 450 ? -3.113 14.940 -3.115 1.00 66.81 450 THR A O 1
ATOM 3570 N N . ARG A 1 451 ? -1.275 15.602 -4.218 1.00 58.12 451 ARG A N 1
ATOM 3571 C CA . ARG A 1 451 ? -0.506 14.358 -3.995 1.00 58.12 451 ARG A CA 1
ATOM 3572 C C . ARG A 1 451 ? -0.429 13.902 -2.528 1.00 58.12 451 ARG A C 1
ATOM 3574 O O . ARG A 1 451 ? -0.220 12.724 -2.276 1.00 58.12 451 ARG A O 1
ATOM 3581 N N . GLN A 1 452 ? -0.530 14.822 -1.564 1.00 61.41 452 GLN A N 1
ATOM 3582 C CA . GLN A 1 452 ? -0.520 14.503 -0.126 1.00 61.41 452 GLN A CA 1
ATOM 3583 C C . GLN A 1 452 ? -1.907 14.123 0.415 1.00 61.41 452 GLN A C 1
ATOM 3585 O O . GLN A 1 452 ? -2.003 13.501 1.468 1.00 61.41 452 GLN A O 1
ATOM 3590 N N . GLN A 1 453 ? -2.980 14.519 -0.269 1.00 63.34 453 GLN A N 1
ATOM 3591 C CA . GLN A 1 453 ? -4.358 14.181 0.092 1.00 63.34 453 GLN A CA 1
ATOM 3592 C C . GLN A 1 453 ? -4.756 12.815 -0.483 1.00 63.34 453 GLN A C 1
ATOM 3594 O O . GLN A 1 453 ? -5.466 12.070 0.190 1.00 63.34 453 GLN A O 1
ATOM 3599 N N . ASP A 1 454 ? -4.180 12.419 -1.626 1.00 66.19 454 ASP A N 1
ATOM 3600 C CA . ASP A 1 454 ? -4.353 11.081 -2.215 1.00 66.19 454 ASP A CA 1
ATOM 3601 C C . ASP A 1 454 ? -3.957 9.955 -1.238 1.00 66.19 454 ASP A C 1
ATOM 3603 O O . ASP A 1 454 ? -4.651 8.944 -1.132 1.00 66.19 454 ASP A O 1
ATOM 3607 N N . THR A 1 455 ? -2.888 10.142 -0.451 1.00 75.88 455 THR A N 1
ATOM 3608 C CA . THR A 1 455 ? -2.453 9.150 0.549 1.00 75.88 455 THR A CA 1
ATOM 3609 C C . THR A 1 455 ? -3.406 9.066 1.741 1.00 75.88 455 THR A C 1
ATOM 3611 O O . THR A 1 455 ? -3.658 7.971 2.245 1.00 75.88 455 THR A O 1
ATOM 3614 N N . LYS A 1 456 ? -3.983 10.195 2.176 1.00 83.75 456 LYS A N 1
ATOM 3615 C CA . LYS A 1 456 ? -4.985 10.238 3.254 1.00 83.75 456 LYS A CA 1
ATOM 3616 C C . LYS A 1 456 ? -6.297 9.589 2.825 1.00 83.75 456 LYS A C 1
ATOM 3618 O O . LYS A 1 456 ? -6.871 8.816 3.589 1.00 83.75 456 LYS A O 1
ATOM 3623 N N . LEU A 1 457 ? -6.749 9.860 1.601 1.00 83.81 457 LEU A N 1
ATOM 3624 C CA . LEU A 1 457 ? -7.944 9.231 1.045 1.00 83.81 457 LEU A CA 1
ATOM 3625 C C . LEU A 1 457 ? -7.750 7.718 0.923 1.00 83.81 457 LEU A C 1
ATOM 3627 O O . LEU A 1 457 ? -8.588 6.950 1.393 1.00 83.81 457 LEU A O 1
ATOM 3631 N N . GLN A 1 458 ? -6.615 7.285 0.369 1.00 83.19 458 GLN A N 1
ATOM 3632 C CA . GLN A 1 458 ? -6.280 5.867 0.266 1.00 83.19 458 GLN A CA 1
ATOM 3633 C C . GLN A 1 458 ? -6.218 5.199 1.647 1.00 83.19 458 GLN A C 1
ATOM 3635 O O . GLN A 1 458 ? -6.734 4.095 1.825 1.00 83.19 458 GLN A O 1
ATOM 3640 N N . TYR A 1 459 ? -5.652 5.869 2.654 1.00 84.44 459 TYR A N 1
ATOM 3641 C CA . TYR A 1 459 ? -5.655 5.382 4.033 1.00 84.44 459 TYR A CA 1
ATOM 3642 C C . TYR A 1 459 ? -7.085 5.166 4.556 1.00 84.44 459 TYR A C 1
ATOM 3644 O O . TYR A 1 459 ? -7.413 4.081 5.032 1.00 84.44 459 TYR A O 1
ATOM 3652 N N . LEU A 1 460 ? -7.967 6.156 4.406 1.00 87.56 460 LEU A N 1
ATOM 3653 C CA . LEU A 1 460 ? -9.345 6.067 4.891 1.00 87.56 460 LEU A CA 1
ATOM 3654 C C . LEU A 1 460 ? -10.161 4.989 4.169 1.00 87.56 460 LEU A C 1
ATOM 3656 O O . LEU A 1 460 ? -10.820 4.189 4.828 1.00 87.56 460 LEU A O 1
ATOM 3660 N N . VAL A 1 461 ? -10.088 4.918 2.839 1.00 84.44 461 VAL A N 1
ATOM 3661 C CA . VAL A 1 461 ? -10.871 3.951 2.051 1.00 84.44 461 VAL A CA 1
ATOM 3662 C C . VAL A 1 461 ? -10.375 2.514 2.253 1.00 84.44 461 VAL A C 1
ATOM 3664 O O . VAL A 1 461 ? -11.167 1.579 2.221 1.00 84.44 461 VAL A O 1
ATOM 3667 N N . THR A 1 462 ? -9.087 2.304 2.539 1.00 80.81 462 THR A N 1
ATOM 3668 C CA . THR A 1 462 ? -8.554 0.956 2.824 1.00 80.81 462 THR A CA 1
ATOM 3669 C C . THR A 1 462 ? -8.840 0.479 4.256 1.00 80.81 462 THR A C 1
ATOM 3671 O O . THR A 1 462 ? -8.926 -0.732 4.515 1.00 80.81 462 THR A O 1
ATOM 3674 N N . ARG A 1 463 ? -8.977 1.406 5.213 1.00 81.56 463 ARG A N 1
ATOM 3675 C CA . ARG A 1 463 ? -9.189 1.112 6.644 1.00 81.56 463 ARG A CA 1
ATOM 3676 C C . ARG A 1 463 ? -10.670 1.093 7.013 1.00 81.56 463 ARG A C 1
ATOM 3678 O O . ARG A 1 463 ? -11.151 0.104 7.577 1.00 81.56 463 ARG A O 1
ATOM 3685 N N . PHE A 1 464 ? -11.407 2.118 6.600 1.00 87.81 464 PHE A N 1
ATOM 3686 C CA . PHE A 1 464 ? -12.789 2.397 6.995 1.00 87.81 464 PHE A CA 1
ATOM 3687 C C . PHE A 1 464 ? -13.753 2.584 5.802 1.00 87.81 464 PHE A C 1
ATOM 3689 O O . PHE A 1 464 ? -14.492 3.568 5.778 1.00 87.81 464 PHE A O 1
ATOM 3696 N N . PRO A 1 465 ? -13.780 1.683 4.798 1.00 89.19 465 PRO A N 1
ATOM 3697 C CA . PRO A 1 465 ? -14.647 1.837 3.624 1.00 89.19 465 PRO A CA 1
ATOM 3698 C C . PRO A 1 465 ? -16.138 1.998 3.957 1.00 89.19 465 PRO A C 1
ATOM 3700 O O . PRO A 1 465 ? -16.819 2.807 3.335 1.00 89.19 465 PRO A O 1
ATOM 3703 N N . ASP A 1 466 ? -16.631 1.279 4.964 1.00 91.06 466 ASP A N 1
ATOM 3704 C CA . ASP A 1 466 ? -18.001 1.368 5.483 1.00 91.06 466 ASP A CA 1
ATOM 3705 C C . ASP A 1 466 ? -18.321 2.749 6.068 1.00 91.06 466 ASP A C 1
ATOM 3707 O O . ASP A 1 466 ? -19.311 3.370 5.681 1.00 91.06 466 ASP A O 1
ATOM 3711 N N . LEU A 1 467 ? -17.470 3.262 6.961 1.00 91.81 467 LEU A N 1
ATOM 3712 C CA . LEU A 1 467 ? -17.677 4.577 7.577 1.00 91.81 467 LEU A CA 1
ATOM 3713 C C . LEU A 1 467 ? -17.544 5.712 6.553 1.00 91.81 467 LEU A C 1
ATOM 3715 O O . LEU A 1 467 ? -18.320 6.664 6.595 1.00 91.81 467 LEU A O 1
ATOM 3719 N N . ILE A 1 468 ? -16.612 5.603 5.602 1.00 92.81 468 ILE A N 1
ATOM 3720 C CA . ILE A 1 468 ? -16.444 6.591 4.527 1.00 92.81 468 ILE A CA 1
ATOM 3721 C C . ILE A 1 468 ? -17.638 6.582 3.572 1.00 92.81 468 ILE A C 1
ATOM 3723 O O . ILE A 1 468 ? -18.114 7.650 3.183 1.00 92.81 468 ILE A O 1
ATOM 3727 N N . ALA A 1 469 ? -18.169 5.408 3.228 1.00 91.88 469 ALA A N 1
ATOM 3728 C CA . ALA A 1 469 ? -19.402 5.314 2.458 1.00 91.88 469 ALA A CA 1
ATOM 3729 C C . ALA A 1 469 ? -20.571 5.981 3.206 1.00 91.88 469 ALA A C 1
ATOM 3731 O O . ALA A 1 469 ? -21.254 6.828 2.630 1.00 91.88 469 ALA A O 1
ATOM 3732 N N . CYS A 1 470 ? -20.749 5.695 4.502 1.00 91.94 470 CYS A N 1
ATOM 3733 C CA . CYS A 1 470 ? -21.777 6.330 5.332 1.00 91.94 470 CYS A CA 1
ATOM 3734 C C . CYS A 1 470 ? -21.630 7.855 5.423 1.00 91.94 470 CYS A C 1
ATOM 3736 O O . CYS A 1 470 ? -22.616 8.575 5.253 1.00 91.94 470 CYS A O 1
ATOM 3738 N N . ALA A 1 471 ? -20.418 8.361 5.652 1.00 91.19 471 ALA A N 1
ATOM 3739 C CA . ALA A 1 471 ? -20.176 9.795 5.748 1.00 91.19 471 ALA A CA 1
ATOM 3740 C C . ALA A 1 471 ? -20.477 10.509 4.419 1.00 91.19 471 ALA A C 1
ATOM 3742 O O . ALA A 1 471 ? -21.189 11.513 4.397 1.00 91.19 471 ALA A O 1
ATOM 3743 N N . ASN A 1 472 ? -20.034 9.946 3.290 1.00 90.75 472 ASN A N 1
ATOM 3744 C CA . ASN A 1 472 ? -20.348 10.483 1.964 1.00 90.75 472 ASN A CA 1
ATOM 3745 C C . ASN A 1 472 ? -21.852 10.430 1.650 1.00 90.75 472 ASN A C 1
ATOM 3747 O O . ASN A 1 472 ? -22.375 11.344 1.014 1.00 90.75 472 ASN A O 1
ATOM 3751 N N . MET A 1 473 ? -22.573 9.408 2.122 1.00 89.38 473 MET A N 1
ATOM 3752 C CA . MET A 1 473 ? -24.033 9.332 1.997 1.00 89.38 473 MET A CA 1
ATOM 3753 C C . MET A 1 473 ? -24.754 10.415 2.811 1.00 89.38 473 MET A C 1
ATOM 3755 O O . MET A 1 473 ? -25.692 11.025 2.299 1.00 89.38 473 MET A O 1
ATOM 3759 N N . GLN A 1 474 ? -24.308 10.712 4.037 1.00 89.69 474 GLN A N 1
ATOM 3760 C CA . GLN A 1 474 ? -24.848 11.825 4.837 1.00 89.69 474 GLN A CA 1
ATOM 3761 C C . GLN A 1 474 ? -24.545 13.195 4.213 1.00 89.69 474 GLN A C 1
ATOM 3763 O O . GLN A 1 474 ? -25.375 14.101 4.271 1.00 89.69 474 GLN A O 1
ATOM 3768 N N . LEU A 1 475 ? -23.388 13.337 3.559 1.00 88.88 475 LEU A N 1
ATOM 3769 C CA . LEU A 1 475 ? -23.014 14.533 2.799 1.00 88.88 475 LEU A CA 1
ATOM 3770 C C . LEU A 1 475 ? -23.683 14.620 1.413 1.00 88.88 475 LEU A C 1
ATOM 3772 O O . LEU A 1 475 ? -23.438 15.586 0.688 1.00 88.88 475 LEU A O 1
ATOM 3776 N N . LEU A 1 476 ? -24.531 13.649 1.044 1.00 88.25 476 LEU A N 1
ATOM 3777 C CA . LEU A 1 476 ? -25.208 13.539 -0.259 1.00 88.25 476 LEU A CA 1
ATOM 3778 C C . LEU A 1 476 ? -24.240 13.421 -1.456 1.00 88.25 476 LEU A C 1
ATOM 3780 O O . LEU A 1 476 ? -24.589 13.730 -2.597 1.00 88.25 476 LEU A O 1
ATOM 3784 N N . GLN A 1 477 ? -23.016 12.949 -1.215 1.00 89.31 477 GLN A N 1
ATOM 3785 C CA . GLN A 1 477 ? -21.971 12.721 -2.213 1.00 89.31 477 GLN A CA 1
ATOM 3786 C C . GLN A 1 477 ? -22.006 11.267 -2.722 1.00 89.31 477 GLN A C 1
ATOM 3788 O O . GLN A 1 477 ? -21.082 10.479 -2.511 1.00 89.31 477 GLN A O 1
ATOM 3793 N N . TRP A 1 478 ? -23.082 10.898 -3.424 1.00 89.56 478 TRP A N 1
ATOM 3794 C CA . TRP A 1 478 ? -23.369 9.510 -3.831 1.00 89.56 478 TRP A CA 1
ATOM 3795 C C . TRP A 1 478 ? -22.269 8.838 -4.667 1.00 89.56 478 TRP A C 1
ATOM 3797 O O . TRP A 1 478 ? -22.030 7.642 -4.524 1.00 89.56 478 TRP A O 1
ATOM 3807 N N . SER A 1 479 ? -21.585 9.592 -5.534 1.00 88.94 479 SER A N 1
ATOM 3808 C CA . SER A 1 479 ? -20.493 9.062 -6.364 1.00 88.94 479 SER A CA 1
ATOM 3809 C C . SER A 1 479 ? -19.286 8.633 -5.531 1.00 88.94 479 SER A C 1
ATOM 3811 O O . SER A 1 479 ? -18.698 7.590 -5.802 1.00 88.94 479 SER A O 1
ATOM 3813 N N . HIS A 1 480 ? -18.938 9.411 -4.502 1.00 89.12 480 HIS A N 1
ATOM 3814 C CA . HIS A 1 480 ? -17.830 9.098 -3.598 1.00 89.12 480 HIS A CA 1
ATOM 3815 C C . HIS A 1 480 ? -18.186 7.943 -2.657 1.00 89.12 480 HIS A C 1
ATOM 3817 O O . HIS A 1 480 ? -17.333 7.108 -2.365 1.00 89.12 480 HIS A O 1
ATOM 3823 N N . ALA A 1 481 ? -19.456 7.839 -2.245 1.00 90.25 481 ALA A N 1
ATOM 3824 C CA . ALA A 1 481 ? -19.944 6.685 -1.496 1.00 90.25 481 ALA A CA 1
ATOM 3825 C C . ALA A 1 481 ? -19.827 5.381 -2.306 1.00 90.25 481 ALA A C 1
ATOM 3827 O O . ALA A 1 481 ? -19.318 4.393 -1.784 1.00 90.25 481 ALA A O 1
ATOM 3828 N N . GLN A 1 482 ? -20.213 5.393 -3.591 1.00 91.31 482 GLN A N 1
ATOM 3829 C CA . GLN A 1 482 ? -20.045 4.220 -4.457 1.00 91.31 482 GLN A CA 1
ATOM 3830 C C . GLN A 1 482 ? -18.569 3.857 -4.645 1.00 91.31 482 GLN A C 1
ATOM 3832 O O . GLN A 1 482 ? -18.215 2.691 -4.529 1.00 91.31 482 GLN A O 1
ATOM 3837 N N . ALA A 1 483 ? -17.699 4.843 -4.885 1.00 89.88 483 ALA A N 1
ATOM 3838 C CA . ALA A 1 483 ? -16.272 4.586 -5.067 1.00 89.88 483 ALA A CA 1
ATOM 3839 C C . ALA A 1 483 ? -15.644 3.875 -3.850 1.00 89.88 483 ALA A C 1
ATOM 3841 O O . ALA A 1 483 ? -14.817 2.983 -4.020 1.00 89.88 483 ALA A O 1
ATOM 3842 N N . ALA A 1 484 ? -16.067 4.220 -2.627 1.00 89.38 484 ALA A N 1
ATOM 3843 C CA . ALA A 1 484 ? -15.612 3.541 -1.412 1.00 89.38 484 ALA A CA 1
ATOM 3844 C C . ALA A 1 484 ? -16.095 2.078 -1.322 1.00 89.38 484 ALA A C 1
ATOM 3846 O O . ALA A 1 484 ? -15.356 1.210 -0.854 1.00 89.38 484 ALA A O 1
ATOM 3847 N N . VAL A 1 485 ? -17.316 1.795 -1.788 1.00 91.88 485 VAL A N 1
ATOM 3848 C CA . VAL A 1 485 ? -17.883 0.437 -1.857 1.00 91.88 485 VAL A CA 1
ATOM 3849 C C . VAL A 1 485 ? -17.161 -0.409 -2.908 1.00 91.88 485 VAL A C 1
ATOM 3851 O O . VAL A 1 485 ? -16.759 -1.539 -2.622 1.00 91.88 485 VAL A O 1
ATOM 3854 N N . ASP A 1 486 ? -16.924 0.151 -4.092 1.00 90.06 486 ASP A N 1
ATOM 3855 C CA . ASP A 1 486 ? -16.228 -0.531 -5.185 1.00 90.06 486 ASP A CA 1
ATOM 3856 C C . ASP A 1 486 ? -14.783 -0.888 -4.785 1.00 90.06 486 ASP A C 1
ATOM 3858 O O . ASP A 1 486 ? -14.325 -2.012 -5.015 1.00 90.06 486 ASP A O 1
ATOM 3862 N N . GLU A 1 487 ? -14.081 0.029 -4.110 1.00 87.50 487 GLU A N 1
ATOM 3863 C CA . GLU A 1 487 ? -12.723 -0.199 -3.599 1.00 87.50 487 GLU A CA 1
ATOM 3864 C C . GLU A 1 487 ? -12.685 -1.290 -2.514 1.00 87.50 487 GLU A C 1
ATOM 3866 O O . GLU A 1 487 ? -11.761 -2.114 -2.471 1.00 87.50 487 GLU A O 1
ATOM 3871 N N . PHE A 1 488 ? -13.713 -1.368 -1.659 1.00 89.06 488 PHE A N 1
ATOM 3872 C CA . PHE A 1 488 ? -13.843 -2.478 -0.717 1.00 89.06 488 PHE A CA 1
ATOM 3873 C C . PHE A 1 488 ? -13.944 -3.813 -1.455 1.00 89.06 488 PHE A C 1
ATOM 3875 O O . PHE A 1 488 ? -13.202 -4.734 -1.124 1.00 89.06 488 PHE A O 1
ATOM 3882 N N . TYR A 1 489 ? -14.795 -3.941 -2.476 1.00 89.31 489 TYR A N 1
ATOM 3883 C CA . TYR A 1 489 ? -14.906 -5.197 -3.223 1.00 89.31 489 TYR A CA 1
ATOM 3884 C C . TYR A 1 489 ? -13.620 -5.558 -3.974 1.00 89.31 489 TYR A C 1
ATOM 3886 O O . TYR A 1 489 ? -13.236 -6.731 -3.990 1.00 89.31 489 TYR A O 1
ATOM 3894 N N . ALA A 1 490 ? -12.921 -4.567 -4.535 1.00 85.44 490 ALA A N 1
ATOM 3895 C CA . ALA A 1 490 ? -11.642 -4.771 -5.212 1.00 85.44 490 ALA A CA 1
ATOM 3896 C C . ALA A 1 490 ? -10.559 -5.322 -4.266 1.00 85.44 490 ALA A C 1
ATOM 3898 O O . ALA A 1 490 ? -9.749 -6.167 -4.658 1.00 85.44 490 ALA A O 1
ATOM 3899 N N . THR A 1 491 ? -10.558 -4.884 -3.004 1.00 80.56 491 THR A N 1
ATOM 3900 C CA . THR A 1 491 ? -9.505 -5.220 -2.034 1.00 80.56 491 THR A CA 1
ATOM 3901 C C . THR A 1 491 ? -9.875 -6.346 -1.065 1.00 80.56 491 THR A C 1
ATOM 3903 O O . THR A 1 491 ? -8.979 -7.042 -0.580 1.00 80.56 491 THR A O 1
ATOM 3906 N N . CYS A 1 492 ? -11.163 -6.584 -0.800 1.00 81.69 492 CYS A N 1
ATOM 3907 C CA . CYS A 1 492 ? -11.647 -7.507 0.232 1.00 81.69 492 CYS A CA 1
ATOM 3908 C C . CYS A 1 492 ? -11.140 -8.938 0.020 1.00 81.69 492 CYS A C 1
ATOM 3910 O O . CYS A 1 492 ? -10.645 -9.558 0.959 1.00 81.69 492 CYS A O 1
ATOM 3912 N N . LEU A 1 493 ? -11.181 -9.456 -1.213 1.00 78.69 493 LEU A N 1
ATOM 3913 C CA . LEU A 1 493 ? -10.739 -10.826 -1.502 1.00 78.69 493 LEU A CA 1
ATOM 3914 C C . LEU A 1 493 ? -9.219 -10.989 -1.359 1.00 78.69 493 LEU A C 1
ATOM 3916 O O . LEU A 1 493 ? -8.742 -12.000 -0.837 1.00 78.69 493 LEU A O 1
ATOM 3920 N N . HIS A 1 494 ? -8.453 -9.975 -1.768 1.00 72.75 494 HIS A N 1
ATOM 3921 C CA . HIS A 1 494 ? -7.007 -9.970 -1.578 1.00 72.75 494 HIS A CA 1
ATOM 3922 C C . HIS A 1 494 ? -6.655 -9.938 -0.084 1.00 72.75 494 HIS A C 1
ATOM 3924 O O . HIS A 1 494 ? -5.891 -10.780 0.391 1.00 72.75 494 HIS A O 1
ATOM 3930 N N . GLN A 1 495 ? -7.295 -9.043 0.672 1.00 71.12 495 GLN A N 1
ATOM 3931 C CA . GLN A 1 495 ? -7.165 -8.935 2.125 1.00 71.12 495 GLN A CA 1
ATOM 3932 C C . GLN A 1 495 ? -7.581 -10.229 2.843 1.00 71.12 495 GLN A C 1
ATOM 3934 O O . GLN A 1 495 ? -6.885 -10.691 3.741 1.00 71.12 495 GLN A O 1
ATOM 3939 N N . TRP A 1 496 ? -8.666 -10.873 2.413 1.00 72.62 496 TRP A N 1
ATOM 3940 C CA . TRP A 1 496 ? -9.129 -12.146 2.965 1.00 72.62 496 TRP A CA 1
ATOM 3941 C C . TRP A 1 496 ? -8.069 -13.245 2.879 1.00 72.62 496 TRP A C 1
ATOM 3943 O O . TRP A 1 496 ? -7.847 -13.988 3.838 1.00 72.62 496 TRP A O 1
ATOM 3953 N N . SER A 1 497 ? -7.422 -13.348 1.716 1.00 69.44 497 SER A N 1
ATOM 3954 C CA . SER A 1 497 ? -6.435 -14.389 1.433 1.00 69.44 497 SER A CA 1
ATOM 3955 C C . SER A 1 497 ? -5.140 -14.232 2.237 1.00 69.44 497 SER A C 1
ATOM 3957 O O . SER A 1 497 ? -4.500 -15.233 2.556 1.00 69.44 497 SER A O 1
ATOM 3959 N N . SER A 1 498 ? -4.777 -12.999 2.601 1.00 62.81 498 SER A N 1
ATOM 3960 C CA . SER A 1 498 ? -3.539 -12.677 3.316 1.00 62.81 498 SER A CA 1
ATOM 3961 C C . SER A 1 498 ? -3.708 -12.573 4.836 1.00 62.81 498 SER A C 1
ATOM 3963 O O . SER A 1 498 ? -2.723 -12.640 5.570 1.00 62.81 498 SER A O 1
ATOM 3965 N N . MET A 1 499 ? -4.940 -12.436 5.337 1.00 65.75 499 MET A N 1
ATOM 3966 C CA . MET A 1 499 ? -5.197 -12.131 6.744 1.00 65.75 499 MET A CA 1
ATOM 3967 C C . MET A 1 499 ? -5.245 -13.356 7.685 1.00 65.75 499 MET A C 1
ATOM 3969 O O . MET A 1 499 ? -5.722 -14.445 7.325 1.00 65.75 499 MET A O 1
ATOM 3973 N N . PRO A 1 500 ? -4.847 -13.178 8.962 1.00 62.03 500 PRO A N 1
ATOM 3974 C CA . PRO A 1 500 ? -5.118 -14.132 10.038 1.00 62.03 500 PRO A CA 1
ATOM 3975 C C . PRO A 1 500 ? -6.617 -14.413 10.230 1.00 62.03 500 PRO A C 1
ATOM 3977 O O . PRO A 1 500 ? -7.471 -13.607 9.862 1.00 62.03 500 PRO A O 1
ATOM 3980 N N . ALA A 1 501 ? -6.949 -15.547 10.852 1.00 65.75 501 ALA A N 1
ATOM 3981 C CA . ALA A 1 501 ? -8.336 -15.994 11.025 1.00 65.75 501 ALA A CA 1
ATOM 3982 C C . ALA A 1 501 ? -9.235 -14.992 11.787 1.00 65.75 501 ALA A C 1
ATOM 3984 O O . ALA A 1 501 ? -10.398 -14.831 11.426 1.00 65.75 501 ALA A O 1
ATOM 3985 N N . SER A 1 502 ? -8.703 -14.274 12.782 1.00 59.75 502 SER A N 1
ATOM 3986 C CA . SER A 1 502 ? -9.447 -13.247 13.535 1.00 59.75 502 SER A CA 1
ATOM 3987 C C . SER A 1 502 ? -9.834 -12.035 12.678 1.00 59.75 502 SER A C 1
ATOM 3989 O O . SER A 1 502 ? -10.931 -11.499 12.801 1.00 59.75 502 SER A O 1
ATOM 3991 N N . HIS A 1 503 ? -8.967 -11.617 11.754 1.00 66.38 503 HIS A N 1
ATOM 3992 C CA . HIS A 1 503 ? -9.274 -10.546 10.800 1.00 66.38 503 HIS A CA 1
ATOM 3993 C C . HIS A 1 503 ? -10.217 -11.000 9.692 1.00 66.38 503 HIS A C 1
ATOM 3995 O O . HIS A 1 503 ? -11.042 -10.214 9.232 1.00 66.38 503 HIS A O 1
ATOM 4001 N N . ARG A 1 504 ? -10.132 -12.275 9.295 1.00 74.12 504 ARG A N 1
ATOM 4002 C CA . ARG A 1 504 ? -11.113 -12.883 8.394 1.00 74.12 504 ARG A CA 1
ATOM 4003 C C . ARG A 1 504 ? -12.517 -12.803 8.992 1.00 74.12 504 ARG A C 1
ATOM 4005 O O . ARG A 1 504 ? -13.420 -12.325 8.322 1.00 74.12 504 ARG A O 1
ATOM 4012 N N . LEU A 1 505 ? -12.704 -13.146 10.267 1.00 76.44 505 LEU A N 1
ATOM 4013 C CA . LEU A 1 505 ? -14.017 -12.994 10.909 1.00 76.44 505 LEU A CA 1
ATOM 4014 C C . LEU A 1 505 ? -14.545 -11.548 10.832 1.00 76.44 505 LEU A C 1
ATOM 4016 O O . LEU A 1 505 ? -15.682 -11.341 10.422 1.00 76.44 505 LEU A O 1
ATOM 4020 N N . ARG A 1 506 ? -13.703 -10.547 11.115 1.00 74.38 506 ARG A N 1
ATOM 4021 C CA . ARG A 1 506 ? -14.094 -9.129 11.007 1.00 74.38 506 ARG A CA 1
ATOM 4022 C C . ARG A 1 506 ? -14.465 -8.707 9.590 1.00 74.38 506 ARG A C 1
ATOM 4024 O O . ARG A 1 506 ? -15.444 -7.996 9.395 1.00 74.38 506 ARG A O 1
ATOM 4031 N N . GLN A 1 507 ? -13.724 -9.167 8.585 1.00 79.12 507 GLN A N 1
ATOM 4032 C CA . GLN A 1 507 ? -14.086 -8.917 7.188 1.00 79.12 507 GLN A CA 1
ATOM 4033 C C . GLN A 1 507 ? -15.446 -9.544 6.833 1.00 79.12 507 GLN A C 1
ATOM 4035 O O . GLN A 1 507 ? -16.236 -8.908 6.137 1.00 79.12 507 GLN A O 1
ATOM 4040 N N . LEU A 1 508 ? -15.774 -10.732 7.369 1.00 82.69 508 LEU A N 1
ATOM 4041 C CA . LEU A 1 508 ? -17.121 -11.306 7.215 1.00 82.69 508 LEU A CA 1
ATOM 4042 C C . LEU A 1 508 ? -18.193 -10.474 7.908 1.00 82.69 508 LEU A C 1
ATOM 4044 O O . LEU A 1 508 ? -19.271 -10.332 7.350 1.00 82.69 508 LEU A O 1
ATOM 4048 N N . GLN A 1 509 ? -17.921 -9.932 9.095 1.00 82.81 509 GLN A N 1
ATOM 4049 C CA . GLN A 1 509 ? -18.885 -9.102 9.824 1.00 82.81 509 GLN A CA 1
ATOM 4050 C C . GLN A 1 509 ? -19.170 -7.776 9.097 1.00 82.81 509 GLN A C 1
ATOM 4052 O O . GLN A 1 509 ? -20.288 -7.268 9.155 1.00 82.81 509 GLN A O 1
ATOM 4057 N N . ARG A 1 510 ? -18.192 -7.231 8.358 1.00 85.12 510 ARG A N 1
ATOM 4058 C CA . ARG A 1 510 ? -18.353 -5.996 7.565 1.00 85.12 510 ARG A CA 1
ATOM 4059 C C . ARG A 1 510 ? -19.093 -6.204 6.247 1.00 85.12 510 ARG A C 1
ATOM 4061 O O . ARG A 1 510 ? -19.820 -5.315 5.809 1.00 85.12 510 ARG A O 1
ATOM 4068 N N . LEU A 1 511 ? -18.935 -7.363 5.611 1.00 89.06 511 LEU A N 1
ATOM 4069 C CA . LEU A 1 511 ? -19.494 -7.635 4.284 1.00 89.06 511 LEU A CA 1
ATOM 4070 C C . LEU A 1 511 ? -21.027 -7.413 4.194 1.00 89.06 511 LEU A C 1
ATOM 4072 O O . LEU A 1 511 ? -21.454 -6.718 3.273 1.00 89.06 511 LEU A O 1
ATOM 4076 N N . PRO A 1 512 ? -21.868 -7.886 5.140 1.00 88.56 512 PRO A N 1
ATOM 4077 C CA . PRO A 1 512 ? -23.309 -7.604 5.147 1.00 88.56 512 PRO A CA 1
ATOM 4078 C C . PRO A 1 512 ? -23.680 -6.119 5.224 1.00 88.56 512 PRO A C 1
ATOM 4080 O O . PRO A 1 512 ? -24.773 -5.722 4.808 1.00 88.56 512 PRO A O 1
ATOM 4083 N N . ASN A 1 513 ? -22.804 -5.295 5.799 1.00 89.50 513 ASN A N 1
ATOM 4084 C CA . ASN A 1 513 ? -22.999 -3.854 5.869 1.00 89.50 513 ASN A CA 1
ATOM 4085 C C . ASN A 1 513 ? -22.657 -3.192 4.534 1.00 89.50 513 ASN A C 1
ATOM 4087 O O . ASN A 1 513 ? -23.439 -2.373 4.061 1.00 89.50 513 ASN A O 1
ATOM 4091 N N . MET A 1 514 ? -21.568 -3.614 3.890 1.00 91.19 514 MET A N 1
ATOM 4092 C CA . MET A 1 514 ? -21.178 -3.117 2.567 1.00 91.19 514 MET A CA 1
ATOM 4093 C C . MET A 1 514 ? -22.201 -3.468 1.484 1.00 91.19 514 MET A C 1
ATOM 4095 O O . MET A 1 514 ? -22.594 -2.590 0.725 1.00 91.19 514 MET A O 1
ATOM 4099 N N . VAL A 1 515 ? -22.705 -4.707 1.470 1.00 90.06 515 VAL A N 1
ATOM 4100 C CA . VAL A 1 515 ? -23.752 -5.140 0.523 1.00 90.06 515 VAL A CA 1
ATOM 4101 C C . VAL A 1 515 ? -25.027 -4.312 0.680 1.00 90.06 515 VAL A C 1
ATOM 4103 O O . VAL A 1 515 ? -25.645 -3.921 -0.301 1.00 90.06 515 VAL A O 1
ATOM 4106 N N . PHE A 1 516 ? -25.413 -3.992 1.915 1.00 89.88 516 PHE A N 1
ATOM 4107 C CA . PHE A 1 516 ? -26.561 -3.120 2.153 1.00 89.88 516 PHE A CA 1
ATOM 4108 C C . PHE A 1 516 ? -26.334 -1.691 1.657 1.00 89.88 516 PHE A C 1
ATOM 4110 O O . PHE A 1 516 ? -27.251 -1.103 1.094 1.00 89.88 516 PHE A O 1
ATOM 4117 N N . LEU A 1 517 ? -25.145 -1.120 1.874 1.00 90.69 517 LEU A N 1
ATOM 4118 C CA . LEU A 1 517 ? -24.831 0.224 1.384 1.00 90.69 517 LEU A CA 1
ATOM 4119 C C . LEU A 1 517 ? -24.876 0.278 -0.147 1.00 90.69 517 LEU A C 1
ATOM 4121 O O . LEU A 1 517 ? -25.446 1.217 -0.697 1.00 90.69 517 LEU A O 1
ATOM 4125 N N . ASP A 1 518 ? -24.353 -0.751 -0.814 1.00 91.06 518 ASP A N 1
ATOM 4126 C CA . ASP A 1 518 ? -24.420 -0.916 -2.268 1.00 91.06 518 ASP A CA 1
ATOM 4127 C C . ASP A 1 518 ? -25.875 -0.991 -2.763 1.00 91.06 518 ASP A C 1
ATOM 4129 O O . ASP A 1 518 ? -26.300 -0.178 -3.585 1.00 91.06 518 ASP A O 1
ATOM 4133 N N . ASP A 1 519 ? -26.691 -1.868 -2.160 1.00 87.56 519 ASP A N 1
ATOM 4134 C CA . ASP A 1 519 ? -28.117 -1.990 -2.488 1.00 87.56 519 ASP A CA 1
ATOM 4135 C C . ASP A 1 519 ? -28.864 -0.653 -2.301 1.00 87.56 519 ASP A C 1
ATOM 4137 O O . ASP A 1 519 ? -29.722 -0.285 -3.109 1.00 87.56 519 ASP A O 1
ATOM 4141 N N . VAL A 1 520 ? -28.571 0.087 -1.224 1.00 85.94 520 VAL A N 1
ATOM 4142 C CA . VAL A 1 520 ? -29.180 1.400 -0.957 1.00 85.94 520 VAL A CA 1
ATOM 4143 C C . VAL A 1 520 ? -28.784 2.410 -2.034 1.00 85.94 520 VAL A C 1
ATOM 4145 O O . VAL A 1 520 ? -29.654 3.111 -2.560 1.00 85.94 520 VAL A O 1
ATOM 4148 N N . LEU A 1 521 ? -27.500 2.487 -2.387 1.00 87.62 521 LEU A N 1
ATOM 4149 C CA . LEU A 1 521 ? -27.002 3.390 -3.426 1.00 87.62 521 LEU A CA 1
ATOM 4150 C C . LEU A 1 521 ? -27.619 3.071 -4.795 1.00 87.62 521 LEU A C 1
ATOM 4152 O O . LEU A 1 521 ? -27.985 3.991 -5.533 1.00 87.62 521 LEU A O 1
ATOM 4156 N N . ASP A 1 522 ? -27.819 1.794 -5.112 1.00 85.88 522 ASP A N 1
ATOM 4157 C CA . ASP A 1 522 ? -28.490 1.355 -6.336 1.00 85.88 522 ASP A CA 1
ATOM 4158 C C . ASP A 1 522 ? -29.975 1.741 -6.374 1.00 85.88 522 ASP A C 1
ATOM 4160 O O . ASP A 1 522 ? -30.481 2.219 -7.400 1.00 85.88 522 ASP A O 1
ATOM 4164 N N . VAL A 1 523 ? -30.686 1.622 -5.249 1.00 81.12 523 VAL A N 1
ATOM 4165 C CA . VAL A 1 523 ? -32.077 2.093 -5.131 1.00 81.12 523 VAL A CA 1
ATOM 4166 C C . VAL A 1 523 ? -32.169 3.610 -5.333 1.00 81.12 523 VAL A C 1
ATOM 4168 O O . VAL A 1 523 ? -33.071 4.085 -6.031 1.00 81.12 523 VAL A O 1
ATOM 4171 N N . ILE A 1 524 ? -31.222 4.373 -4.777 1.00 80.75 524 ILE A N 1
ATOM 4172 C CA . ILE A 1 524 ? -31.152 5.833 -4.936 1.00 80.75 524 ILE A CA 1
ATOM 4173 C C . ILE A 1 524 ? -30.903 6.206 -6.407 1.00 80.75 524 ILE A C 1
ATOM 4175 O O . ILE A 1 524 ? -31.631 7.026 -6.972 1.00 80.75 524 ILE A O 1
ATOM 4179 N N . LYS A 1 525 ? -29.935 5.561 -7.074 1.00 81.19 525 LYS A N 1
ATOM 4180 C CA . LYS A 1 525 ? -29.610 5.800 -8.496 1.00 81.19 525 LYS A CA 1
ATOM 4181 C C . LYS A 1 525 ? -30.774 5.487 -9.436 1.00 81.19 525 LYS A C 1
ATOM 4183 O O . LYS A 1 525 ? -31.010 6.211 -10.404 1.00 81.19 525 LYS A O 1
ATOM 4188 N N . THR A 1 526 ? -31.520 4.419 -9.165 1.00 73.06 526 THR A N 1
ATOM 4189 C CA . THR A 1 526 ? -32.647 3.973 -10.004 1.00 73.06 526 THR A CA 1
ATOM 4190 C C . THR A 1 526 ? -33.937 4.778 -9.781 1.00 73.06 526 THR A C 1
ATOM 4192 O O . THR A 1 526 ? -34.977 4.444 -10.355 1.00 73.06 526 THR A O 1
ATOM 4195 N N . HIS A 1 527 ? -33.879 5.870 -9.002 1.00 61.88 527 HIS A N 1
ATOM 4196 C CA . HIS A 1 527 ? -34.986 6.803 -8.741 1.00 61.88 527 HIS A CA 1
ATOM 4197 C C . HIS A 1 527 ? -36.261 6.121 -8.216 1.00 61.88 527 HIS A C 1
ATOM 4199 O O . HIS A 1 527 ? -37.373 6.601 -8.440 1.00 61.88 527 HIS A O 1
ATOM 4205 N N . GLY A 1 528 ? -36.120 4.986 -7.525 1.00 55.78 528 GLY A N 1
ATOM 4206 C CA . GLY A 1 528 ? -37.261 4.277 -6.958 1.00 55.78 528 GLY A CA 1
ATOM 4207 C C . GLY A 1 528 ? -38.205 3.600 -7.957 1.00 55.78 528 GLY A C 1
ATOM 4208 O O . GLY A 1 528 ? -39.345 3.296 -7.614 1.00 55.78 528 GLY A O 1
ATOM 4209 N N . GLY A 1 529 ? -37.755 3.349 -9.190 1.00 47.53 529 GLY A N 1
ATOM 4210 C CA . GLY A 1 529 ? -38.562 2.708 -10.238 1.00 47.53 529 GLY A CA 1
ATOM 4211 C C . GLY A 1 529 ? -38.850 1.210 -10.037 1.00 47.53 529 GLY A C 1
ATOM 4212 O O . GLY A 1 529 ? -39.550 0.615 -10.855 1.00 47.53 529 GLY A O 1
ATOM 4213 N N . GLY A 1 530 ? -38.333 0.587 -8.974 1.00 51.12 530 GLY A N 1
ATOM 4214 C CA . GLY A 1 530 ? -38.572 -0.814 -8.616 1.00 51.12 530 GLY A CA 1
ATOM 4215 C C . GLY A 1 530 ? -39.060 -0.933 -7.174 1.00 51.12 530 GLY A C 1
ATOM 4216 O O . GLY A 1 530 ? -38.579 -0.215 -6.305 1.00 51.12 530 GLY A O 1
ATOM 4217 N N . ALA A 1 531 ? -40.026 -1.821 -6.923 1.00 50.88 531 ALA A N 1
ATOM 4218 C CA . ALA A 1 531 ? -40.716 -1.985 -5.641 1.00 50.88 531 ALA A CA 1
ATOM 4219 C C . ALA A 1 531 ? -39.756 -2.112 -4.435 1.00 50.88 531 ALA A C 1
ATOM 4221 O O . ALA A 1 531 ? -39.284 -3.205 -4.102 1.00 50.88 531 ALA A O 1
ATOM 4222 N N . THR A 1 532 ? -39.519 -0.993 -3.746 1.00 52.19 532 THR A N 1
ATOM 4223 C CA . THR A 1 532 ? -38.676 -0.866 -2.543 1.00 52.19 532 THR A CA 1
ATOM 4224 C C . THR A 1 532 ? -39.179 -1.688 -1.362 1.00 52.19 532 THR A C 1
ATOM 4226 O O . THR A 1 532 ? -38.376 -2.105 -0.528 1.00 52.19 532 THR A O 1
ATOM 4229 N N . SER A 1 533 ? -40.472 -2.030 -1.334 1.00 52.94 533 SER A N 1
ATOM 4230 C CA . SER A 1 533 ? -41.035 -2.969 -0.356 1.00 52.94 533 SER A CA 1
ATOM 4231 C C . SER A 1 533 ? -40.368 -4.349 -0.404 1.00 52.94 533 SER A C 1
ATOM 4233 O O . SER A 1 533 ? -40.277 -5.015 0.622 1.00 52.94 533 SER A O 1
ATOM 4235 N N . SER A 1 534 ? -39.844 -4.772 -1.563 1.00 59.38 534 SER A N 1
ATOM 4236 C CA . SER A 1 534 ? -39.102 -6.034 -1.676 1.00 59.38 534 SER A CA 1
ATOM 4237 C C . SER A 1 534 ? -37.672 -5.954 -1.129 1.00 59.38 534 SER A C 1
ATOM 4239 O O . SER A 1 534 ? -37.141 -6.975 -0.703 1.00 59.38 534 SER A O 1
ATOM 4241 N N . CYS A 1 535 ? -37.041 -4.774 -1.113 1.00 66.25 535 CYS A N 1
ATOM 4242 C CA . CYS A 1 535 ? -35.658 -4.611 -0.651 1.00 66.25 535 CYS A CA 1
ATOM 4243 C C . CYS A 1 535 ? -35.569 -4.617 0.877 1.00 66.25 535 CYS A C 1
ATOM 4245 O O . CYS A 1 535 ? -34.724 -5.299 1.446 1.00 66.25 535 CYS A O 1
ATOM 4247 N N . VAL A 1 536 ? -36.503 -3.945 1.551 1.00 67.12 536 VAL A N 1
ATOM 4248 C CA . VAL A 1 536 ? -36.542 -3.906 3.020 1.00 67.12 536 VAL A CA 1
ATOM 4249 C C . VAL A 1 536 ? -36.769 -5.303 3.616 1.00 67.12 536 VAL A C 1
ATOM 4251 O O . VAL A 1 536 ? -36.105 -5.678 4.581 1.00 67.12 536 VAL A O 1
ATOM 4254 N N . GLU A 1 537 ? -37.635 -6.120 3.005 1.00 68.62 537 GLU A N 1
ATOM 4255 C CA . GLU A 1 537 ? -37.838 -7.521 3.410 1.00 68.62 537 GLU A CA 1
ATOM 4256 C C . GLU A 1 537 ? -36.596 -8.401 3.182 1.00 68.62 537 GLU A C 1
ATOM 4258 O O . GLU A 1 537 ? -36.366 -9.338 3.946 1.00 68.62 537 GLU A O 1
ATOM 4263 N N . LYS A 1 538 ? -35.751 -8.087 2.187 1.00 77.44 538 LYS A N 1
ATOM 4264 C CA . LYS A 1 538 ? -34.465 -8.782 1.985 1.00 77.44 538 LYS A CA 1
ATOM 4265 C C . LYS A 1 538 ? -33.450 -8.469 3.084 1.00 77.44 538 LYS A C 1
ATOM 4267 O O . LYS A 1 538 ? -32.635 -9.329 3.403 1.00 77.44 538 LYS A O 1
ATOM 4272 N N . TRP A 1 539 ? -33.484 -7.267 3.660 1.00 79.88 539 TRP A N 1
ATOM 4273 C CA . TRP A 1 539 ? -32.498 -6.838 4.659 1.00 79.88 539 TRP A CA 1
ATOM 4274 C C . TRP A 1 539 ? -32.837 -7.274 6.089 1.00 79.88 539 TRP A C 1
ATOM 4276 O O . TRP A 1 539 ? -31.923 -7.500 6.880 1.00 79.88 539 TRP A O 1
ATOM 4286 N N . LYS A 1 540 ? -34.126 -7.449 6.416 1.00 72.50 540 LYS A N 1
ATOM 4287 C CA . LYS A 1 540 ? -34.604 -7.909 7.737 1.00 72.50 540 LYS A CA 1
ATOM 4288 C C . LYS A 1 540 ? -33.933 -9.181 8.287 1.00 72.50 540 LYS A C 1
ATOM 4290 O O . LYS A 1 540 ? -33.599 -9.176 9.469 1.00 72.50 540 LYS A O 1
ATOM 4295 N N . PRO A 1 541 ? -33.739 -10.270 7.514 1.00 76.94 541 PRO A N 1
ATOM 4296 C CA . PRO A 1 541 ? -33.150 -11.498 8.054 1.00 76.94 541 PRO A CA 1
ATOM 4297 C C . PRO A 1 541 ? -31.637 -11.402 8.306 1.00 76.94 541 PRO A C 1
ATOM 4299 O O . PRO A 1 541 ? -31.076 -12.294 8.937 1.00 76.94 541 PRO A O 1
ATOM 4302 N N . ILE A 1 542 ? -30.963 -10.362 7.806 1.00 80.75 542 ILE A N 1
ATOM 4303 C CA . ILE A 1 542 ? -29.507 -10.227 7.879 1.00 80.75 542 ILE A CA 1
ATOM 4304 C C . ILE A 1 542 ? -29.158 -9.371 9.099 1.00 80.75 542 ILE A C 1
ATOM 4306 O O . ILE A 1 542 ? -29.128 -8.139 9.024 1.00 80.75 542 ILE A O 1
ATOM 4310 N N . VAL A 1 543 ? -28.906 -10.041 10.223 1.00 81.50 543 VAL A N 1
ATOM 4311 C 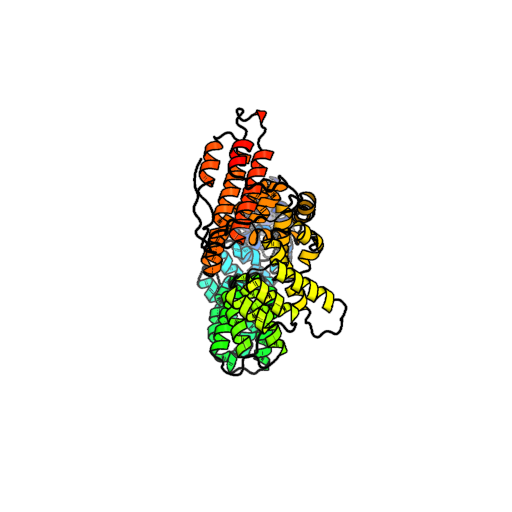CA . VAL A 1 543 ? -28.529 -9.442 11.513 1.00 81.50 543 VAL A CA 1
ATOM 4312 C C . VAL A 1 543 ? -27.287 -10.134 12.089 1.00 81.50 543 VAL A C 1
ATOM 4314 O O . VAL A 1 543 ? -27.067 -11.311 11.783 1.00 81.50 543 VAL A O 1
ATOM 4317 N N . PRO A 1 544 ? -26.487 -9.444 12.924 1.00 84.06 544 PRO A N 1
ATOM 4318 C CA . PRO A 1 544 ? -25.418 -10.085 13.684 1.00 84.06 544 PRO A CA 1
ATOM 4319 C C . PRO A 1 544 ? -25.953 -11.189 14.614 1.00 84.06 544 PRO A C 1
ATOM 4321 O O . PRO A 1 544 ? -27.133 -11.229 14.976 1.00 84.06 544 PRO A O 1
ATOM 4324 N N . LEU A 1 545 ? -25.083 -12.110 15.014 1.00 83.19 545 LEU A N 1
ATOM 4325 C CA . LEU A 1 545 ? -25.404 -13.228 15.894 1.00 83.19 545 LEU A CA 1
ATOM 4326 C C . LEU A 1 545 ? -25.351 -12.795 17.364 1.00 83.19 545 LEU A C 1
ATOM 4328 O O . LEU A 1 545 ? -24.289 -12.488 17.900 1.00 83.19 545 LEU A O 1
ATOM 4332 N N . VAL A 1 546 ? -26.494 -12.871 18.050 1.00 78.31 546 VAL A N 1
ATOM 4333 C CA . VAL A 1 546 ? -26.692 -12.399 19.439 1.00 78.31 546 VAL A CA 1
ATOM 4334 C C . VAL A 1 546 ? -25.670 -12.954 20.445 1.00 78.31 546 VAL A C 1
ATOM 4336 O O . VAL A 1 546 ? -25.309 -12.261 21.389 1.00 78.31 546 VAL A O 1
ATOM 4339 N N . HIS A 1 547 ? -25.203 -14.194 20.269 1.00 75.38 547 HIS A N 1
ATOM 4340 C CA . HIS A 1 547 ? -24.303 -14.866 21.221 1.00 75.38 547 HIS A CA 1
ATOM 4341 C C . HIS A 1 547 ? -22.841 -14.969 20.765 1.00 75.38 547 HIS A C 1
ATOM 4343 O O . HIS A 1 547 ? -22.018 -15.470 21.527 1.00 75.38 547 HIS A O 1
ATOM 4349 N N . GLN A 1 548 ? -22.525 -14.584 19.526 1.00 76.94 548 GLN A N 1
ATOM 4350 C CA . GLN A 1 548 ? -21.187 -14.778 18.945 1.00 76.94 548 GLN A CA 1
ATOM 4351 C C . GLN A 1 548 ? -20.521 -13.463 18.552 1.00 76.94 548 GLN A C 1
ATOM 4353 O O . GLN A 1 548 ? -19.297 -13.372 18.620 1.00 76.94 548 GLN A O 1
ATOM 4358 N N . ASP A 1 549 ? -21.309 -12.461 18.166 1.00 78.94 549 ASP A N 1
ATOM 4359 C CA . ASP A 1 549 ? -20.790 -11.164 17.757 1.00 78.94 549 ASP A CA 1
ATOM 4360 C C . ASP A 1 549 ? -20.716 -10.198 18.946 1.00 78.94 549 ASP A C 1
ATOM 4362 O O . ASP A 1 549 ? -21.559 -10.213 19.846 1.00 78.94 549 ASP A O 1
ATOM 4366 N N . SER A 1 550 ? -19.686 -9.350 18.943 1.00 76.56 550 SER A N 1
ATOM 4367 C CA . SER A 1 550 ? -19.458 -8.341 19.977 1.00 76.56 550 SER A CA 1
ATOM 4368 C C . SER A 1 550 ? -20.504 -7.223 19.928 1.00 76.56 550 SER A C 1
ATOM 4370 O O . SER A 1 550 ? -21.174 -7.004 18.914 1.00 76.56 550 SER A O 1
ATOM 4372 N N . LEU A 1 551 ? -20.623 -6.465 21.023 1.00 79.00 551 LEU A N 1
ATOM 4373 C CA . LEU A 1 551 ? -21.478 -5.272 21.067 1.00 79.00 551 LEU A CA 1
ATOM 4374 C C . LEU A 1 551 ? -21.069 -4.228 20.018 1.00 79.00 551 LEU A C 1
ATOM 4376 O O . LEU A 1 551 ? -21.938 -3.556 19.467 1.00 79.00 551 LEU A O 1
ATOM 4380 N N . ASP A 1 552 ? -19.779 -4.147 19.695 1.00 78.56 552 ASP A N 1
ATOM 4381 C CA . ASP A 1 552 ? -19.261 -3.258 18.654 1.00 78.56 552 ASP A CA 1
ATOM 4382 C C . ASP A 1 552 ? -19.784 -3.647 17.261 1.00 78.56 552 ASP A C 1
ATOM 4384 O O . ASP A 1 552 ? -20.182 -2.788 16.480 1.00 78.56 552 ASP A O 1
ATOM 4388 N N . ALA A 1 553 ? -19.882 -4.943 16.948 1.00 80.69 553 ALA A N 1
ATOM 4389 C CA . ALA A 1 553 ? -20.471 -5.384 15.681 1.00 80.69 553 ALA A CA 1
ATOM 4390 C C . ALA A 1 553 ? -21.958 -4.993 15.578 1.00 80.69 553 ALA A C 1
ATOM 4392 O O . ALA A 1 553 ? -22.428 -4.574 14.515 1.00 80.69 553 ALA A O 1
ATOM 4393 N N . TRP A 1 554 ? -22.691 -5.080 16.692 1.00 84.19 554 TRP A N 1
ATOM 4394 C CA . TRP A 1 554 ? -24.080 -4.626 16.780 1.00 84.19 554 TRP A CA 1
ATOM 4395 C C . TRP A 1 554 ? -24.214 -3.104 16.651 1.00 84.19 554 TRP A C 1
ATOM 4397 O O . TRP A 1 554 ? -25.107 -2.635 15.941 1.00 84.19 554 TRP A O 1
ATOM 4407 N N . SER A 1 555 ? -23.340 -2.324 17.294 1.00 84.06 555 SER A N 1
ATOM 4408 C CA . SER A 1 555 ? -23.375 -0.860 17.213 1.00 84.06 555 SER A CA 1
ATOM 4409 C C . SER A 1 555 ? -23.082 -0.379 15.789 1.00 84.06 555 SER A C 1
ATOM 4411 O O . SER A 1 555 ? -23.865 0.401 15.241 1.00 84.06 555 SER A O 1
ATOM 4413 N N . THR A 1 556 ? -22.049 -0.925 15.135 1.00 83.62 556 THR A N 1
ATOM 4414 C CA . THR A 1 556 ? -21.721 -0.625 13.735 1.00 83.62 556 THR A CA 1
ATOM 4415 C C . THR A 1 556 ? -22.855 -1.034 12.791 1.00 83.62 556 THR A C 1
ATOM 4417 O O . THR A 1 556 ? -23.229 -0.258 11.911 1.00 83.62 556 THR A O 1
ATOM 4420 N N . TYR A 1 557 ? -23.457 -2.215 12.984 1.00 87.69 557 TYR A N 1
ATOM 4421 C CA . TYR A 1 557 ? -24.615 -2.654 12.198 1.00 87.69 557 TYR A CA 1
ATOM 4422 C C . TYR A 1 557 ? -25.764 -1.638 12.266 1.00 87.69 557 TYR A C 1
ATOM 4424 O O . TYR A 1 557 ? -26.273 -1.197 11.234 1.00 87.69 557 TYR A O 1
ATOM 4432 N N . HIS A 1 558 ? -26.156 -1.226 13.473 1.00 85.25 558 HIS A N 1
ATOM 4433 C CA . HIS A 1 558 ? -27.254 -0.279 13.650 1.00 85.25 558 HIS A CA 1
ATOM 4434 C C . HIS A 1 558 ? -26.929 1.114 13.109 1.00 85.25 558 HIS A C 1
ATOM 4436 O O . HIS A 1 558 ? -27.792 1.722 12.474 1.00 85.25 558 HIS A O 1
ATOM 4442 N N . LEU A 1 559 ? -25.699 1.597 13.306 1.00 87.25 559 LEU A N 1
ATOM 4443 C CA . LEU A 1 559 ? -25.232 2.872 12.764 1.00 87.25 559 LEU A CA 1
ATOM 4444 C C . LEU A 1 559 ? -25.398 2.913 11.239 1.00 87.25 559 LEU A C 1
ATOM 4446 O O . LEU A 1 559 ? -26.076 3.790 10.706 1.00 87.25 559 LEU A O 1
ATOM 4450 N N . ILE A 1 560 ? -24.847 1.916 10.542 1.00 88.69 560 ILE A N 1
ATOM 4451 C CA . ILE A 1 560 ? -24.861 1.843 9.076 1.00 88.69 560 ILE A CA 1
ATOM 4452 C C . ILE A 1 560 ? -26.288 1.709 8.545 1.00 88.69 560 ILE A C 1
ATOM 4454 O O . ILE A 1 560 ? -26.666 2.386 7.585 1.00 88.69 560 ILE A O 1
ATOM 4458 N N . ARG A 1 561 ? -27.107 0.859 9.177 1.00 86.75 561 ARG A N 1
ATOM 4459 C CA . ARG A 1 561 ? -28.516 0.696 8.802 1.00 86.75 561 ARG A CA 1
ATOM 4460 C C . ARG A 1 561 ? -29.275 2.013 8.943 1.00 86.75 561 ARG A C 1
ATOM 4462 O O . ARG A 1 561 ? -29.967 2.388 8.003 1.00 86.75 561 ARG A O 1
ATOM 4469 N N . ASN A 1 562 ? -29.106 2.736 10.052 1.00 84.88 562 ASN A N 1
ATOM 4470 C CA . ASN A 1 562 ? 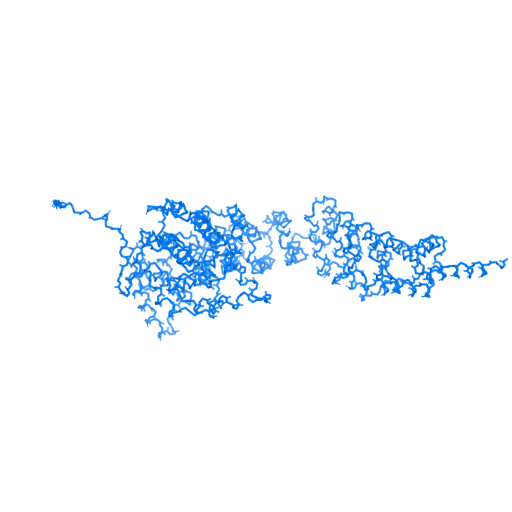-29.749 4.035 10.267 1.00 84.88 562 ASN A CA 1
ATOM 4471 C C . ASN A 1 562 ? -29.368 5.054 9.186 1.00 84.88 562 ASN A C 1
ATOM 4473 O O . ASN A 1 562 ? -30.263 5.690 8.631 1.00 84.88 562 ASN A O 1
ATOM 4477 N N . VAL A 1 563 ? -28.083 5.143 8.828 1.00 87.00 563 VAL A N 1
ATOM 4478 C CA . VAL A 1 563 ? -27.608 6.034 7.757 1.00 87.00 563 VAL A CA 1
ATOM 4479 C C . VAL A 1 563 ? -28.236 5.673 6.415 1.00 87.00 563 VAL A C 1
ATOM 4481 O O . VAL A 1 563 ? -28.848 6.528 5.782 1.00 87.00 563 VAL A O 1
ATOM 4484 N N . GLY A 1 564 ? -28.146 4.408 5.988 1.00 84.44 564 GLY A N 1
ATOM 4485 C CA . GLY A 1 564 ? -28.707 3.991 4.698 1.00 84.44 564 GLY A CA 1
ATOM 4486 C C . GLY A 1 564 ? -30.217 4.217 4.627 1.00 84.44 564 GLY A C 1
ATOM 4487 O O . GLY A 1 564 ? -30.748 4.684 3.621 1.00 84.44 564 GLY A O 1
ATOM 4488 N N . TYR A 1 565 ? -30.906 3.974 5.737 1.00 82.75 565 TYR A N 1
ATOM 4489 C CA . TYR A 1 565 ? -32.319 4.268 5.886 1.00 82.75 565 TYR A CA 1
ATOM 4490 C C . TYR A 1 565 ? -32.635 5.764 5.749 1.00 82.75 565 TYR A C 1
ATOM 4492 O O . TYR A 1 565 ? -33.548 6.142 5.017 1.00 82.75 565 TYR A O 1
ATOM 4500 N N . GLU A 1 566 ? -31.903 6.636 6.426 1.00 81.56 566 GLU A N 1
ATOM 4501 C CA . GLU A 1 566 ? -32.096 8.082 6.301 1.00 81.56 566 GLU A CA 1
ATOM 4502 C C . GLU A 1 566 ? -31.790 8.596 4.900 1.00 81.56 566 GLU A C 1
ATOM 4504 O O . GLU A 1 566 ? -32.567 9.388 4.374 1.00 81.56 566 GLU A O 1
ATOM 4509 N N . SER A 1 567 ? -30.736 8.088 4.263 1.00 83.00 567 SER A N 1
ATOM 4510 C CA . SER A 1 567 ? -30.395 8.420 2.880 1.00 83.00 567 SER A CA 1
ATOM 4511 C C . SER A 1 567 ? -31.485 8.028 1.883 1.00 83.00 567 SER A C 1
ATOM 4513 O O . SER A 1 567 ? -31.725 8.760 0.926 1.00 83.00 567 SER A O 1
ATOM 4515 N N . LEU A 1 568 ? -32.186 6.909 2.104 1.00 77.50 568 LEU A N 1
ATOM 4516 C CA . LEU A 1 568 ? -33.357 6.562 1.294 1.00 77.50 568 LEU A CA 1
ATOM 4517 C C . LEU A 1 568 ? -34.469 7.596 1.466 1.00 77.50 568 LEU A C 1
ATOM 4519 O O . LEU A 1 568 ? -34.999 8.075 0.471 1.00 77.50 568 LEU A O 1
ATOM 4523 N N . VAL A 1 569 ? -34.787 7.970 2.710 1.00 75.44 569 VAL A N 1
ATOM 4524 C CA . VAL A 1 569 ? -35.835 8.962 3.002 1.00 75.44 569 VAL A CA 1
ATOM 4525 C C . VAL A 1 569 ? -35.507 10.317 2.375 1.00 75.44 569 VAL A C 1
ATOM 4527 O O . VAL A 1 569 ? -36.394 10.938 1.799 1.00 75.44 569 VAL A O 1
ATOM 4530 N N . THR A 1 570 ? -34.255 10.774 2.451 1.00 75.56 570 THR A N 1
ATOM 4531 C CA . THR A 1 570 ? -33.845 12.063 1.871 1.00 75.56 570 THR A CA 1
ATOM 4532 C C . THR A 1 570 ? -33.808 12.045 0.344 1.00 75.56 570 THR A C 1
ATOM 4534 O O . THR A 1 570 ? -34.082 13.069 -0.279 1.00 75.56 570 THR A O 1
ATOM 4537 N N . ALA A 1 571 ? -33.497 10.902 -0.273 1.00 70.62 571 ALA A N 1
ATOM 4538 C CA . ALA A 1 571 ? -33.465 10.756 -1.726 1.00 70.62 571 ALA A CA 1
ATOM 4539 C C . ALA A 1 571 ? -34.858 10.561 -2.358 1.00 70.62 571 ALA A C 1
ATOM 4541 O O . ALA A 1 571 ? -35.045 10.869 -3.538 1.00 70.62 571 ALA A O 1
ATOM 4542 N N . THR A 1 572 ? -35.840 10.041 -1.613 1.00 64.62 572 THR A N 1
ATOM 4543 C CA . THR A 1 572 ? -37.188 9.766 -2.133 1.00 64.62 572 THR A CA 1
ATOM 4544 C C . THR A 1 572 ? -38.159 10.917 -1.880 1.00 64.62 572 THR A C 1
ATOM 4546 O O . THR A 1 572 ? -38.494 11.229 -0.743 1.00 64.62 572 THR A O 1
ATOM 4549 N N . ASP A 1 573 ? -38.680 11.499 -2.958 1.00 56.69 573 ASP A N 1
ATOM 4550 C CA . ASP A 1 573 ? -39.720 12.530 -2.919 1.00 56.69 573 ASP A CA 1
ATOM 4551 C C . ASP A 1 573 ? -41.094 11.883 -2.618 1.00 56.69 573 ASP A C 1
ATOM 4553 O O . ASP A 1 573 ? -41.606 11.104 -3.434 1.00 56.69 573 ASP A O 1
ATOM 4557 N N . GLU A 1 574 ? -41.701 12.175 -1.456 1.00 50.06 574 GLU A N 1
ATOM 4558 C CA . GLU A 1 574 ? -42.944 11.533 -0.969 1.00 50.06 574 GLU A CA 1
ATOM 4559 C C . GLU A 1 574 ? -44.104 11.600 -1.985 1.00 50.06 574 GLU A C 1
ATOM 4561 O O . GLU A 1 574 ? -44.959 10.712 -2.028 1.00 50.06 574 GLU A O 1
ATOM 4566 N N . MET A 1 575 ? -44.121 12.614 -2.861 1.00 44.06 575 MET A N 1
ATOM 4567 C CA . MET A 1 575 ? -45.175 12.806 -3.864 1.00 44.06 575 MET A CA 1
ATOM 4568 C C . MET A 1 575 ? -45.114 11.840 -5.057 1.00 44.06 575 MET A C 1
ATOM 4570 O O . MET A 1 575 ? -46.129 11.640 -5.724 1.00 44.06 575 MET A O 1
ATOM 4574 N N . LYS A 1 576 ? -43.963 11.218 -5.348 1.00 46.00 576 LYS A N 1
ATOM 4575 C CA . LYS A 1 576 ? -43.815 10.274 -6.477 1.00 46.00 576 LYS A CA 1
ATOM 4576 C C . LYS A 1 576 ? -44.045 8.811 -6.086 1.00 46.00 576 LYS A C 1
ATOM 4578 O O . LYS A 1 576 ? -44.107 7.952 -6.962 1.00 46.00 576 LYS A O 1
ATOM 4583 N N . TYR A 1 577 ? -44.220 8.529 -4.795 1.00 47.78 577 TYR A N 1
ATOM 4584 C CA . TYR A 1 577 ? -44.120 7.185 -4.220 1.00 47.78 577 TYR A CA 1
ATOM 4585 C C . TYR A 1 577 ? -45.448 6.610 -3.701 1.00 47.78 577 TYR A C 1
ATOM 4587 O O . TYR A 1 577 ? -45.528 6.029 -2.622 1.00 47.78 577 TYR A O 1
ATOM 4595 N N . GLY A 1 578 ? -46.525 6.753 -4.478 1.00 43.72 578 GLY A N 1
ATOM 4596 C CA . GLY A 1 578 ? -47.743 5.944 -4.312 1.00 43.72 578 GLY A CA 1
ATOM 4597 C C . GLY A 1 578 ? -48.422 5.984 -2.932 1.00 43.72 578 GLY A C 1
ATOM 4598 O O . GLY A 1 578 ? -49.155 5.055 -2.599 1.00 43.72 578 GLY A O 1
ATOM 4599 N N . GLY A 1 579 ? -48.186 7.017 -2.118 1.00 43.72 579 GLY A N 1
ATOM 4600 C CA . GLY A 1 579 ? -48.899 7.250 -0.857 1.00 43.72 579 GLY A CA 1
ATOM 4601 C C . GLY A 1 579 ? -48.641 6.250 0.281 1.00 43.72 579 GLY A C 1
ATOM 4602 O O . GLY A 1 579 ? -49.300 6.363 1.314 1.00 43.72 579 GLY A O 1
ATOM 4603 N N . ARG A 1 580 ? -47.704 5.297 0.150 1.00 49.34 580 ARG A N 1
ATOM 4604 C CA . ARG A 1 580 ? -47.183 4.521 1.293 1.00 49.34 580 ARG A CA 1
ATOM 4605 C C . ARG A 1 580 ? -45.877 5.150 1.745 1.00 49.34 580 ARG A C 1
ATOM 4607 O O . ARG A 1 580 ? -44.898 5.153 1.007 1.00 49.34 580 ARG A O 1
ATOM 4614 N N . SER A 1 581 ? -45.884 5.712 2.948 1.00 51.16 581 SER A N 1
ATOM 4615 C CA . SER A 1 581 ? -44.708 6.365 3.505 1.00 51.16 581 SER A CA 1
ATOM 4616 C C . SER A 1 581 ? -43.639 5.311 3.785 1.00 51.16 581 SER A C 1
ATOM 4618 O O . SER A 1 581 ? -43.811 4.470 4.665 1.00 51.16 581 SER A O 1
ATOM 4620 N N . ILE A 1 582 ? -42.519 5.372 3.062 1.00 52.97 582 ILE A N 1
ATOM 4621 C CA . ILE A 1 582 ? -41.307 4.593 3.354 1.00 52.97 582 ILE A CA 1
ATOM 4622 C C . ILE A 1 582 ? -40.926 4.788 4.840 1.00 52.97 582 ILE A C 1
ATOM 4624 O O . ILE A 1 582 ? -40.528 3.842 5.513 1.00 52.97 582 ILE A O 1
ATOM 4628 N N . ALA A 1 583 ? -41.202 5.966 5.414 1.00 51.44 583 ALA A N 1
ATOM 4629 C CA . ALA A 1 583 ? -41.009 6.233 6.836 1.00 51.44 583 ALA A CA 1
ATOM 4630 C C . ALA A 1 583 ? -41.866 5.354 7.776 1.00 51.44 583 ALA A C 1
ATOM 4632 O O . ALA A 1 583 ? -41.421 5.077 8.888 1.00 51.44 583 ALA A O 1
ATOM 4633 N N . GLN A 1 584 ? -43.049 4.874 7.366 1.00 52.28 584 GLN A N 1
ATOM 4634 C CA . GLN A 1 584 ? -43.881 3.960 8.169 1.00 52.28 584 GLN A CA 1
ATOM 4635 C C . GLN A 1 584 ? -43.322 2.531 8.192 1.00 52.28 584 GLN A C 1
ATOM 4637 O O . GLN A 1 584 ? -43.240 1.932 9.264 1.00 52.28 584 GLN A O 1
ATOM 4642 N N . ASP A 1 585 ? -42.871 2.011 7.047 1.00 51.12 585 ASP A N 1
ATOM 4643 C CA . ASP A 1 585 ? -42.236 0.686 6.977 1.00 51.12 585 ASP A CA 1
ATOM 4644 C C . ASP A 1 585 ? -40.894 0.688 7.730 1.00 51.12 585 ASP A C 1
ATOM 4646 O O . ASP A 1 585 ? -40.560 -0.260 8.443 1.00 51.12 585 ASP A O 1
ATOM 4650 N N . MET A 1 586 ? -40.157 1.798 7.672 1.00 52.50 586 MET A N 1
ATOM 4651 C CA . MET A 1 586 ? -38.887 1.973 8.378 1.00 52.50 586 MET A CA 1
ATOM 4652 C C . MET A 1 586 ? -39.047 2.226 9.878 1.00 52.50 586 MET A C 1
ATOM 4654 O O . MET A 1 586 ? -38.180 1.821 10.649 1.00 52.50 586 MET A O 1
ATOM 4658 N N . ALA A 1 587 ? -40.145 2.842 10.328 1.00 50.25 587 ALA A N 1
ATOM 4659 C CA . ALA A 1 587 ? -40.440 3.005 11.754 1.00 50.25 587 ALA A CA 1
ATOM 4660 C C . ALA A 1 587 ? -40.625 1.658 12.477 1.00 50.25 587 ALA A C 1
ATOM 4662 O O . ALA A 1 587 ? -40.385 1.583 13.679 1.00 50.25 587 ALA A O 1
ATOM 4663 N N . SER A 1 588 ? -40.989 0.593 11.748 1.00 47.09 588 SER A N 1
ATOM 4664 C CA . SER A 1 588 ? -41.067 -0.776 12.282 1.00 47.09 588 SER A CA 1
ATOM 4665 C C . SER A 1 588 ? -39.699 -1.454 12.470 1.00 47.09 588 SER A C 1
ATOM 4667 O O . SER A 1 588 ? -39.611 -2.470 13.153 1.00 47.09 588 SER A O 1
ATOM 4669 N N . ILE A 1 589 ? -38.636 -0.890 11.878 1.00 48.56 589 ILE A N 1
ATOM 4670 C CA . ILE A 1 589 ? -37.270 -1.446 11.857 1.00 48.56 589 ILE A CA 1
ATOM 4671 C C . ILE A 1 589 ? -36.286 -0.547 12.625 1.00 48.56 589 ILE A C 1
ATOM 4673 O O . ILE A 1 589 ? -35.297 -1.035 13.170 1.00 48.56 589 ILE A O 1
ATOM 4677 N N . ARG A 1 590 ? -36.550 0.765 12.708 1.00 47.72 590 ARG A N 1
ATOM 4678 C CA . ARG A 1 590 ? -35.737 1.710 13.484 1.00 47.72 590 ARG A CA 1
ATOM 4679 C C . ARG A 1 590 ? -35.855 1.427 14.980 1.00 47.72 590 ARG A C 1
ATOM 4681 O O . ARG A 1 590 ? -36.905 1.645 15.590 1.00 47.72 590 ARG A O 1
ATOM 4688 N N . VAL A 1 591 ? -34.727 1.090 15.600 1.00 43.69 591 VAL A N 1
ATOM 4689 C CA . VAL A 1 591 ? -34.538 1.316 17.036 1.00 43.69 591 VAL A CA 1
ATOM 4690 C C . VAL A 1 591 ? -34.617 2.828 17.253 1.00 43.69 591 VAL A C 1
ATOM 4692 O O . VAL A 1 591 ? -33.824 3.585 16.696 1.00 43.69 591 VAL A O 1
ATOM 4695 N N . HIS A 1 592 ? -35.635 3.292 17.978 1.00 37.25 592 HIS A N 1
ATOM 4696 C CA . HIS A 1 592 ? -35.842 4.717 18.212 1.00 37.25 592 HIS A CA 1
ATOM 4697 C C . HIS A 1 592 ? -34.713 5.275 19.085 1.00 37.25 592 HIS A C 1
ATOM 4699 O O . HIS A 1 592 ? -34.714 5.085 20.296 1.00 37.25 592 HIS A O 1
ATOM 4705 N N . VAL A 1 593 ? -33.798 6.033 18.484 1.00 34.50 593 VAL A N 1
ATOM 4706 C CA . VAL A 1 593 ? -32.975 7.005 19.210 1.00 34.50 593 VAL A CA 1
ATOM 4707 C C . VAL A 1 593 ? -33.752 8.319 19.189 1.00 34.50 593 VAL A C 1
ATOM 4709 O O . VAL A 1 593 ? -33.597 9.139 18.289 1.00 34.50 593 VAL A O 1
ATOM 4712 N N . ARG A 1 594 ? -34.693 8.501 20.121 1.00 24.16 594 ARG A N 1
ATOM 4713 C CA . ARG A 1 594 ? -35.378 9.789 20.296 1.00 24.16 594 ARG A CA 1
ATOM 4714 C C . ARG A 1 594 ? -35.176 10.305 21.711 1.00 24.16 594 ARG A C 1
ATOM 4716 O O . ARG A 1 594 ? -35.768 9.780 22.645 1.00 24.16 594 ARG A O 1
ATOM 4723 N N . GLY A 1 595 ? -34.435 11.408 21.792 1.00 25.70 595 GLY A N 1
ATOM 4724 C CA . GLY A 1 595 ? -34.512 1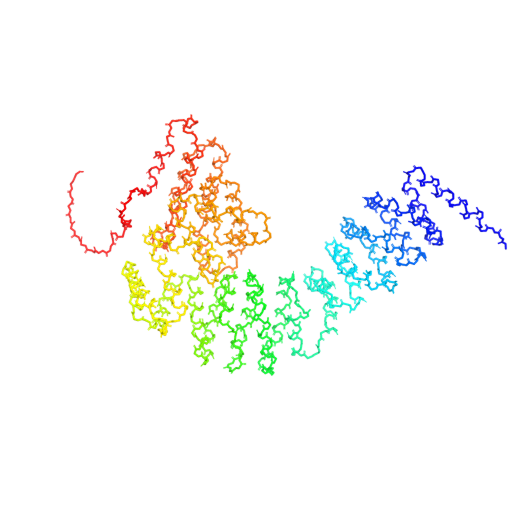2.383 22.874 1.00 25.70 595 GLY A CA 1
ATOM 4725 C C . GLY A 1 595 ? -33.540 12.135 24.019 1.00 25.70 595 GLY A C 1
ATOM 4726 O O . GLY A 1 595 ? -33.668 11.160 24.743 1.00 25.70 595 GLY A O 1
ATOM 4727 N N . THR A 1 596 ? -32.599 13.068 24.177 1.00 26.86 596 THR A N 1
ATOM 4728 C CA . THR A 1 596 ? -32.069 13.571 25.458 1.00 26.86 596 THR A CA 1
ATOM 4729 C C . THR A 1 596 ? -32.222 12.641 26.666 1.00 26.86 596 THR A C 1
ATOM 4731 O O . THR A 1 596 ? -33.308 12.531 27.230 1.00 26.86 596 THR A O 1
ATOM 4734 N N . CYS A 1 597 ? -31.094 12.091 27.124 1.00 25.39 597 CYS A N 1
ATOM 4735 C CA . CYS A 1 597 ? -30.945 11.345 28.375 1.00 25.39 597 CYS A CA 1
ATOM 4736 C C . CYS A 1 597 ? -31.826 10.095 28.502 1.00 25.39 597 CYS A C 1
ATOM 4738 O O . CYS A 1 597 ? -32.941 10.169 29.004 1.00 25.39 597 CYS A O 1
ATOM 4740 N N . SER A 1 598 ? -31.268 8.919 28.217 1.00 23.56 598 SER A N 1
ATOM 4741 C CA . SER A 1 598 ? -31.124 7.811 29.182 1.00 23.56 598 SER A CA 1
ATOM 4742 C C . SER A 1 598 ? -30.743 6.518 28.460 1.00 23.56 598 SER A C 1
ATOM 4744 O O . SER A 1 598 ? -31.164 6.257 27.342 1.00 23.56 598 SER A O 1
ATOM 4746 N N . CYS A 1 599 ? -29.868 5.762 29.119 1.00 24.34 599 CYS A N 1
ATOM 4747 C CA . CYS A 1 599 ? -29.317 4.459 28.767 1.00 24.34 599 CYS A CA 1
ATOM 4748 C C . CYS A 1 599 ? -30.139 3.646 27.751 1.00 24.34 599 CYS A C 1
ATOM 4750 O O . CYS A 1 599 ? -31.260 3.234 28.048 1.00 24.34 599 CYS A O 1
ATOM 4752 N N . VAL A 1 600 ? -29.523 3.284 26.622 1.00 26.48 600 VAL A N 1
ATOM 4753 C CA . VAL A 1 600 ? -29.933 2.081 25.888 1.00 26.48 600 VAL A CA 1
ATOM 4754 C C . VAL A 1 600 ? -29.515 0.891 26.751 1.00 26.48 600 VAL A C 1
ATOM 4756 O O . VAL A 1 600 ? -28.409 0.370 26.647 1.00 26.48 600 VAL A O 1
ATOM 4759 N N . LEU A 1 601 ? -30.387 0.505 27.683 1.00 25.34 601 LEU A N 1
ATOM 4760 C CA . LEU A 1 601 ? -30.356 -0.827 28.267 1.00 25.34 601 LEU A CA 1
ATOM 4761 C C . LEU A 1 601 ? -30.700 -1.796 27.134 1.00 25.34 601 LEU A C 1
ATOM 4763 O O . LEU A 1 601 ? -31.862 -1.953 26.763 1.00 25.34 601 LEU A O 1
ATOM 4767 N N . PHE A 1 602 ? -29.669 -2.415 26.563 1.00 30.50 602 PHE A N 1
ATOM 4768 C CA . PHE A 1 602 ? -29.828 -3.628 25.770 1.00 30.50 602 PHE A CA 1
ATOM 4769 C C . PHE A 1 602 ? -30.579 -4.671 26.615 1.00 30.50 602 PHE A C 1
ATOM 4771 O O . PHE A 1 602 ? -30.374 -4.721 27.833 1.00 30.50 602 PHE A O 1
ATOM 4778 N N . PRO A 1 603 ? -31.433 -5.525 26.025 1.00 25.25 603 PRO A N 1
ATOM 4779 C CA . PRO A 1 603 ? -32.112 -6.574 26.767 1.00 25.25 603 PRO A CA 1
ATOM 4780 C C . PRO A 1 603 ? -31.109 -7.691 27.101 1.00 25.25 603 PRO A C 1
ATOM 4782 O O . PRO A 1 603 ? -31.109 -8.754 26.497 1.00 25.25 603 PRO A O 1
ATOM 4785 N N . TYR A 1 604 ? -30.260 -7.451 28.098 1.00 25.95 604 TYR A N 1
ATOM 4786 C CA . TYR A 1 604 ? -29.581 -8.474 28.894 1.00 25.95 604 TYR A CA 1
ATOM 4787 C C . TYR A 1 604 ? -30.356 -8.697 30.205 1.00 25.95 604 TYR A C 1
ATOM 4789 O O . TYR A 1 604 ? -29.796 -8.838 31.286 1.00 25.95 604 TYR A O 1
ATOM 4797 N N . SER A 1 605 ? -31.689 -8.730 30.138 1.00 26.59 605 SER A N 1
ATOM 4798 C CA . SER A 1 605 ? -32.529 -9.240 31.224 1.00 26.59 605 SER A CA 1
ATOM 4799 C C . SER A 1 605 ? -32.755 -10.732 31.002 1.00 26.59 605 SER A C 1
ATOM 4801 O O . SER A 1 605 ? -33.798 -11.157 30.507 1.00 26.59 605 SER A O 1
ATOM 4803 N N . GLY A 1 606 ? -31.745 -11.535 31.309 1.00 27.77 606 GLY A N 1
ATOM 4804 C CA . GLY A 1 606 ? -31.849 -12.972 31.111 1.00 27.77 606 GLY A CA 1
ATOM 4805 C C . GLY A 1 606 ? -30.689 -13.747 31.686 1.00 27.77 606 GLY A C 1
ATOM 4806 O O . GLY A 1 606 ? -30.238 -14.663 31.025 1.00 27.77 606 GLY A O 1
ATOM 4807 N N . LEU A 1 607 ? -30.178 -13.357 32.860 1.00 28.62 607 LEU A N 1
ATOM 4808 C CA . LEU A 1 607 ? -29.301 -14.197 33.688 1.00 28.62 607 LEU A CA 1
ATOM 4809 C C . LEU A 1 607 ? -29.115 -13.613 35.103 1.00 28.62 607 LEU A C 1
ATOM 4811 O O . LEU A 1 607 ? -28.011 -13.509 35.614 1.00 28.62 607 LEU A O 1
ATOM 4815 N N . LEU A 1 608 ? -30.213 -13.262 35.773 1.00 24.73 608 LEU A N 1
ATOM 4816 C CA . LEU A 1 608 ? -30.286 -13.343 37.233 1.00 24.73 608 LEU A CA 1
ATOM 4817 C C . LEU A 1 608 ? -31.651 -13.936 37.561 1.00 24.73 608 LEU A C 1
ATOM 4819 O O . LEU A 1 608 ? -32.684 -13.300 37.371 1.00 24.73 608 LEU A O 1
ATOM 4823 N N . GLY A 1 609 ? -31.641 -15.212 37.940 1.00 30.55 609 GLY A N 1
ATOM 4824 C CA . GLY A 1 609 ? -32.847 -15.957 38.251 1.00 30.55 609 GLY A CA 1
ATOM 4825 C C . GLY A 1 609 ? -33.608 -15.320 39.405 1.00 30.55 609 GLY A C 1
ATOM 4826 O O . GLY A 1 609 ? -33.053 -15.141 40.482 1.00 30.55 609 GLY A O 1
ATOM 4827 N N . PHE A 1 610 ? -34.882 -15.038 39.163 1.00 22.41 610 PHE A N 1
ATOM 4828 C CA . PHE A 1 610 ? -35.950 -15.141 40.147 1.00 22.41 610 PHE A CA 1
ATOM 4829 C C . PHE A 1 610 ? -37.238 -15.477 39.390 1.00 22.41 610 PHE A C 1
ATOM 4831 O O . PHE A 1 610 ? -37.814 -14.639 38.700 1.00 22.41 610 PHE A O 1
ATOM 4838 N N . ASP A 1 611 ? -37.654 -16.737 39.505 1.00 26.45 611 ASP A N 1
ATOM 4839 C CA . ASP A 1 611 ? -39.014 -17.180 39.221 1.00 26.45 611 ASP A CA 1
ATOM 4840 C C . ASP A 1 611 ? -39.998 -16.375 40.074 1.00 26.45 611 ASP A C 1
ATOM 4842 O O . ASP A 1 611 ? -39.976 -16.516 41.295 1.00 26.45 611 ASP A O 1
ATOM 4846 N N . VAL A 1 612 ? -40.903 -15.606 39.459 1.00 24.48 612 VAL A N 1
ATOM 4847 C CA . VAL A 1 612 ? -42.235 -15.338 40.027 1.00 24.48 612 VAL A CA 1
ATOM 4848 C C . VAL A 1 612 ? -43.257 -15.200 38.893 1.00 24.48 612 VAL A C 1
ATOM 4850 O O . VAL A 1 612 ? -43.163 -14.342 38.022 1.00 24.48 612 VAL A O 1
ATOM 4853 N N . TRP A 1 613 ? -44.245 -16.087 38.947 1.00 24.41 613 TRP A N 1
ATOM 4854 C CA . TRP A 1 613 ? -45.498 -16.112 38.197 1.00 24.41 613 TRP A CA 1
ATOM 4855 C C . TRP A 1 613 ? -46.329 -14.815 38.228 1.00 24.41 613 TRP A C 1
ATOM 4857 O O . TRP A 1 613 ? -46.361 -14.134 39.249 1.00 24.41 613 TRP A O 1
ATOM 4867 N N . CYS A 1 614 ? -47.131 -14.631 37.166 1.00 24.05 614 CYS A N 1
ATOM 4868 C CA . CYS A 1 614 ? -48.518 -14.101 37.054 1.00 24.05 614 CYS A CA 1
ATOM 4869 C C . CYS A 1 614 ? -48.606 -13.264 35.757 1.00 24.05 614 CYS A C 1
ATOM 4871 O O . CYS A 1 614 ? -47.760 -12.413 35.541 1.00 24.05 614 CYS A O 1
ATOM 4873 N N . GLY A 1 615 ? -49.533 -13.417 34.809 1.00 23.28 615 GLY A N 1
ATOM 4874 C CA . GLY A 1 615 ? -50.876 -13.985 34.822 1.00 23.28 615 GLY A CA 1
ATOM 4875 C C . GLY A 1 615 ? -51.878 -12.910 34.365 1.00 23.28 615 GLY A C 1
ATOM 4876 O O . GLY A 1 615 ? -52.066 -11.939 35.085 1.00 23.28 615 GLY A O 1
ATOM 4877 N N . GLY A 1 616 ? -52.548 -13.124 33.223 1.00 24.86 616 GLY A N 1
ATOM 4878 C CA . GLY A 1 616 ? -53.862 -12.540 32.901 1.00 24.86 616 GLY A CA 1
ATOM 4879 C C . GLY A 1 616 ? -53.898 -11.294 32.004 1.00 24.86 616 GLY A C 1
ATOM 4880 O O . GLY A 1 616 ? -53.310 -10.268 32.336 1.00 24.86 616 GLY A O 1
ATOM 4881 N N . GLY A 1 617 ? -54.678 -11.386 30.918 1.00 31.05 617 GLY A N 1
ATOM 4882 C CA . GLY A 1 617 ? -55.096 -10.273 30.060 1.00 31.05 617 GLY A CA 1
ATOM 4883 C C . GLY A 1 617 ? -55.334 -10.688 28.622 1.00 31.05 617 GLY A C 1
ATOM 4884 O O . GLY A 1 617 ? -54.554 -10.201 27.781 1.00 31.05 617 GLY A O 1
#

Radius of gyration: 33.99 Å; chains: 1; bounding box: 93×40×106 Å